Protein AF-0000000086135336 (afdb_homodimer)

Radius of gyration: 33.44 Å; Cα contacts (8 Å, |Δi|>4): 794; chains: 2; bounding box: 84×186×60 Å

Solvent-accessible surface area (backbone atoms only — not comparable to full-atom values): 26980 Å² total; per-residue (Å²): 105,54,51,90,59,66,40,44,31,34,37,62,75,52,34,40,34,38,36,39,45,57,53,86,82,48,84,66,65,68,39,62,44,70,42,42,34,46,70,57,15,32,39,60,11,21,73,57,43,40,28,38,34,31,53,46,88,28,59,44,76,50,71,49,67,91,50,92,87,54,47,63,65,54,43,55,29,72,27,63,49,77,91,59,76,37,40,41,33,32,21,32,56,66,62,28,11,46,44,37,42,35,29,53,65,59,68,90,39,46,59,31,32,31,34,31,43,21,19,32,37,68,69,50,50,55,40,34,50,82,64,64,48,42,80,76,47,86,78,56,79,62,80,80,74,73,70,63,72,40,59,37,100,80,42,56,36,42,56,48,58,67,57,53,54,27,31,36,80,10,52,48,30,52,53,47,51,47,62,57,51,37,55,53,43,76,83,76,52,78,47,74,72,74,79,75,77,74,77,70,80,56,80,68,79,78,72,80,80,76,77,68,83,67,88,72,85,75,83,79,80,80,77,76,86,70,84,74,82,75,82,86,80,130,104,53,52,90,58,67,40,44,30,33,37,63,77,53,34,40,36,35,38,40,46,56,53,84,81,47,84,65,65,68,39,61,44,70,42,44,34,45,71,56,14,31,39,59,11,21,74,55,42,40,27,39,34,31,54,46,88,28,60,44,74,50,70,48,67,91,51,91,86,55,47,62,65,54,41,56,29,71,26,64,49,77,91,63,73,37,40,41,32,33,21,31,58,64,61,26,10,46,43,37,42,35,29,53,64,60,67,89,40,46,59,31,32,29,33,31,45,20,19,31,37,66,70,51,51,56,39,34,50,83,63,63,49,42,79,78,47,84,78,56,78,62,81,81,73,72,69,64,71,40,59,35,97,81,43,56,37,43,59,49,58,67,57,54,54,25,31,36,80,10,52,47,30,52,53,47,49,48,60,58,51,36,53,54,42,75,83,75,51,80,47,74,74,74,79,75,77,75,79,72,85,64,70,84,82,78,69,81,71,84,77,77,86,71,90,73,90,76,86,89,78,92,79,93,85,78,86,78,79,78,95,82,88,136

Structure (mmCIF, N/CA/C/O backbone):
data_AF-0000000086135336-model_v1
#
loop_
_entity.id
_entity.type
_entity.pdbx_description
1 polymer 'CENP-V/GFA domain-containing protein'
#
loop_
_atom_site.group_PDB
_atom_site.id
_atom_site.type_symbol
_atom_site.label_atom_id
_atom_site.label_alt_id
_atom_site.label_comp_id
_atom_site.label_asym_id
_atom_site.label_entity_id
_atom_site.label_seq_id
_atom_site.pdbx_PDB_ins_code
_atom_site.Cartn_x
_atom_site.Cartn_y
_atom_site.Cartn_z
_atom_site.occupancy
_atom_site.B_iso_or_equiv
_atom_site.auth_seq_id
_atom_site.auth_comp_id
_atom_site.auth_asym_id
_atom_site.auth_atom_id
_atom_site.pdbx_PDB_model_num
ATOM 1 N N . MET A 1 1 ? -10.367 -23.078 -11.68 1 43.84 1 MET A N 1
ATOM 2 C CA . MET A 1 1 ? -10.391 -21.703 -12.164 1 43.84 1 MET A CA 1
ATOM 3 C C . MET A 1 1 ? -9.141 -21.391 -12.977 1 43.84 1 MET A C 1
ATOM 5 O O . MET A 1 1 ? -8.07 -21.172 -12.414 1 43.84 1 MET A O 1
ATOM 9 N N . SER A 1 2 ? -8.938 -22.141 -14.078 1 51.72 2 SER A N 1
ATOM 10 C CA . SER A 1 2 ? -7.836 -21.875 -15 1 51.72 2 SER A CA 1
ATOM 11 C C . SER A 1 2 ? -7.91 -20.453 -15.555 1 51.72 2 SER A C 1
ATOM 13 O O . SER A 1 2 ? -8.984 -19.984 -15.938 1 51.72 2 SER A O 1
ATOM 15 N N . PHE A 1 3 ? -6.914 -19.609 -15.047 1 61.44 3 PHE A N 1
ATOM 16 C CA . PHE A 1 3 ? -6.871 -18.359 -15.781 1 61.44 3 PHE A CA 1
ATOM 17 C C . PHE A 1 3 ? -6.852 -18.609 -17.281 1 61.44 3 PHE A C 1
ATOM 19 O O . PHE A 1 3 ? -5.996 -19.344 -17.781 1 61.44 3 PHE A O 1
ATOM 26 N N . GLU A 1 4 ? -7.887 -18.406 -18.016 1 67.75 4 GLU A N 1
ATOM 27 C CA . GLU A 1 4 ? -7.797 -18.547 -19.469 1 67.75 4 GLU A CA 1
ATOM 28 C C . GLU A 1 4 ? -6.598 -17.797 -20.031 1 67.75 4 GLU A C 1
ATOM 30 O O . GLU A 1 4 ? -5.949 -18.266 -20.969 1 67.75 4 GLU A O 1
ATOM 35 N N . ARG A 1 5 ? -6.246 -16.672 -19.406 1 82.94 5 ARG A N 1
ATOM 36 C CA . ARG A 1 5 ? -5.078 -15.898 -19.812 1 82.94 5 ARG A CA 1
ATOM 37 C C . ARG A 1 5 ? -4.234 -15.508 -18.594 1 82.94 5 ARG A C 1
ATOM 39 O O . ARG A 1 5 ? -4.75 -15.391 -17.484 1 82.94 5 ARG A O 1
ATOM 46 N N . PRO A 1 6 ? -2.932 -15.398 -18.875 1 91.44 6 PRO A N 1
ATOM 47 C CA . PRO A 1 6 ? -2.064 -14.992 -17.766 1 91.44 6 PRO A CA 1
ATOM 48 C C . PRO A 1 6 ? -2.383 -13.586 -17.266 1 91.44 6 PRO A C 1
ATOM 50 O O . PRO A 1 6 ? -2.795 -12.719 -18.031 1 91.44 6 PRO A O 1
ATOM 53 N N . LEU A 1 7 ? -2.254 -13.43 -15.977 1 95.06 7 LEU A N 1
ATOM 54 C CA . LEU A 1 7 ? -2.334 -12.094 -15.391 1 95.06 7 LEU A CA 1
ATOM 55 C C . LEU A 1 7 ? -0.973 -11.406 -15.414 1 95.06 7 LEU A C 1
ATOM 57 O O . LEU A 1 7 ? 0.045 -12.023 -15.086 1 95.06 7 LEU A O 1
ATOM 61 N N . ARG A 1 8 ? -0.959 -10.203 -15.852 1 97.06 8 ARG A N 1
ATOM 62 C CA . ARG A 1 8 ? 0.288 -9.453 -15.977 1 97.06 8 ARG A CA 1
ATOM 63 C C . ARG A 1 8 ? 0.376 -8.352 -14.93 1 97.06 8 ARG A C 1
ATOM 65 O O . ARG A 1 8 ? -0.639 -7.762 -14.555 1 97.06 8 ARG A O 1
ATOM 72 N N . GLY A 1 9 ? 1.581 -8.062 -14.484 1 98.25 9 GLY A N 1
ATOM 73 C CA . GLY A 1 9 ? 1.801 -6.984 -13.531 1 98.25 9 GLY A CA 1
ATOM 74 C C . GLY A 1 9 ? 3.227 -6.469 -13.539 1 98.25 9 GLY A C 1
ATOM 75 O O . GLY A 1 9 ? 4.078 -6.984 -14.266 1 98.25 9 GLY A O 1
ATOM 76 N N . SER A 1 10 ? 3.424 -5.379 -12.828 1 98.44 10 SER A N 1
ATOM 77 C CA . SER A 1 10 ? 4.734 -4.746 -12.742 1 98.44 10 SER A CA 1
ATOM 78 C C . SER A 1 10 ? 4.777 -3.721 -11.617 1 98.44 10 SER A C 1
ATOM 80 O O . SER A 1 10 ? 3.738 -3.361 -11.055 1 98.44 10 SER A O 1
ATOM 82 N N . CYS A 1 11 ? 6.059 -3.379 -11.266 1 98.19 11 CYS A N 1
ATOM 83 C CA . CYS A 1 11 ? 6.184 -2.203 -10.414 1 98.19 11 CYS A CA 1
ATOM 84 C C . CYS A 1 11 ? 5.914 -0.927 -11.195 1 98.19 11 CYS A C 1
ATOM 86 O O . CYS A 1 11 ? 5.707 -0.972 -12.414 1 98.19 11 CYS A O 1
ATOM 88 N N . ALA A 1 12 ? 5.871 0.22 -10.57 1 95.88 12 ALA A N 1
ATOM 89 C CA . ALA A 1 12 ? 5.473 1.493 -11.164 1 95.88 12 ALA A CA 1
ATOM 90 C C . ALA A 1 12 ? 6.449 1.919 -12.258 1 95.88 12 ALA A C 1
ATOM 92 O O . ALA A 1 12 ? 6.055 2.539 -13.242 1 95.88 12 ALA A O 1
ATOM 93 N N . CYS A 1 13 ? 7.738 1.603 -12.086 1 96.12 13 CYS A N 1
ATOM 94 C CA . CYS A 1 13 ? 8.734 2.031 -13.055 1 96.12 13 CYS A CA 1
ATOM 95 C C . CYS A 1 13 ? 8.969 0.955 -14.109 1 96.12 13 CYS A C 1
ATOM 97 O O . CYS A 1 13 ? 9.766 1.146 -15.031 1 96.12 13 CYS A O 1
ATOM 99 N N . HIS A 1 14 ? 8.422 -0.156 -13.93 1 96.75 14 HIS A N 1
ATOM 100 C CA . HIS A 1 14 ? 8.359 -1.243 -14.898 1 96.75 14 HIS A CA 1
ATOM 101 C C . HIS A 1 14 ? 9.68 -2.01 -14.961 1 96.75 14 HIS A C 1
ATOM 103 O O . HIS A 1 14 ? 9.867 -2.867 -15.82 1 96.75 14 HIS A O 1
ATOM 109 N N . ARG A 1 15 ? 10.625 -1.709 -14.055 1 97.88 15 ARG A N 1
ATOM 110 C CA . ARG A 1 15 ? 11.867 -2.48 -13.992 1 97.88 15 ARG A CA 1
ATOM 111 C C . ARG A 1 15 ? 11.586 -3.922 -13.57 1 97.88 15 ARG A C 1
ATOM 113 O O . ARG A 1 15 ? 12.312 -4.836 -13.969 1 97.88 15 ARG A O 1
ATOM 120 N N . ASN A 1 16 ? 10.602 -4.121 -12.664 1 98.62 16 ASN A N 1
ATOM 121 C CA . ASN A 1 16 ? 10.109 -5.453 -12.32 1 98.62 16 ASN A CA 1
ATOM 122 C C . ASN A 1 16 ? 8.844 -5.797 -13.094 1 98.62 16 ASN A C 1
ATOM 124 O O . ASN A 1 16 ? 7.871 -5.035 -13.07 1 98.62 16 ASN A O 1
ATOM 128 N N . GLN A 1 17 ? 8.82 -6.863 -13.758 1 98.5 17 GLN A N 1
ATOM 129 C CA . GLN A 1 17 ? 7.637 -7.352 -14.461 1 98.5 17 GLN A CA 1
ATOM 130 C C . GLN A 1 17 ? 7.371 -8.82 -14.125 1 98.5 17 GLN A C 1
ATOM 132 O O . GLN A 1 17 ? 8.297 -9.562 -13.805 1 98.5 17 GLN A O 1
ATOM 137 N N . TYR A 1 18 ? 6.102 -9.164 -14.117 1 97.94 18 TYR A N 1
ATOM 138 C CA . TYR A 1 18 ? 5.766 -10.555 -13.82 1 97.94 18 TYR A CA 1
ATOM 139 C C . TYR A 1 18 ? 4.488 -10.969 -14.531 1 97.94 18 TYR A C 1
ATOM 141 O O . TYR A 1 18 ? 3.764 -10.125 -15.062 1 97.94 18 TYR A O 1
ATOM 149 N N . PHE A 1 19 ? 4.227 -12.172 -14.586 1 97.12 19 PHE A N 1
ATOM 150 C CA . PHE A 1 19 ? 2.926 -12.703 -14.969 1 97.12 19 PHE A CA 1
ATOM 151 C C . PHE A 1 19 ? 2.561 -13.914 -14.125 1 97.12 19 PHE A C 1
ATOM 153 O O . PHE A 1 19 ? 3.434 -14.562 -13.539 1 97.12 19 PHE A O 1
ATOM 160 N N . ILE A 1 20 ? 1.344 -14.156 -13.938 1 95.62 20 ILE A N 1
ATOM 161 C CA . ILE A 1 20 ? 0.764 -15.289 -13.234 1 95.62 20 ILE A CA 1
ATOM 162 C C . ILE A 1 20 ? 0.081 -16.219 -14.227 1 95.62 20 ILE A C 1
ATOM 164 O O . ILE A 1 20 ? -0.838 -15.812 -14.945 1 95.62 20 ILE A O 1
ATOM 168 N N . ARG A 1 21 ? 0.598 -17.422 -14.258 1 93.12 21 ARG A N 1
ATOM 169 C CA . ARG A 1 21 ? 0.04 -18.391 -15.188 1 93.12 21 ARG A CA 1
ATOM 170 C C . ARG A 1 21 ? -0.264 -19.703 -14.492 1 93.12 21 ARG A C 1
ATOM 172 O O . ARG A 1 21 ? 0.639 -20.359 -13.953 1 93.12 21 ARG A O 1
ATOM 179 N N . ALA A 1 22 ? -1.528 -20.031 -14.5 1 88.69 22 ALA A N 1
ATOM 180 C CA . ALA A 1 22 ? -1.942 -21.328 -13.961 1 88.69 22 ALA A CA 1
ATOM 181 C C . ALA A 1 22 ? -1.884 -22.406 -15.031 1 88.69 22 ALA A C 1
ATOM 183 O O . ALA A 1 22 ? -2.246 -22.172 -16.188 1 88.69 22 ALA A O 1
ATOM 184 N N . PRO A 1 23 ? -1.428 -23.578 -14.602 1 84.81 23 PRO A N 1
ATOM 185 C CA . PRO A 1 23 ? -1.526 -24.672 -15.555 1 84.81 23 PRO A CA 1
ATOM 186 C C . PRO A 1 23 ? -2.971 -25.016 -15.914 1 84.81 23 PRO A C 1
ATOM 188 O O . PRO A 1 23 ? -3.881 -24.797 -15.109 1 84.81 23 PRO A O 1
ATOM 191 N N . GLN A 1 24 ? -3.193 -25.484 -17.094 1 78.31 24 GLN A N 1
ATOM 192 C CA . GLN A 1 24 ? -4.523 -25.797 -17.609 1 78.31 24 GLN A CA 1
ATOM 193 C C . GLN A 1 24 ? -5.219 -26.828 -16.734 1 78.31 24 GLN A C 1
ATOM 195 O O . GLN A 1 24 ? -6.438 -26.781 -16.547 1 78.31 24 GLN A O 1
ATOM 200 N N . ASP A 1 25 ? -4.477 -27.641 -16.141 1 77.94 25 ASP A N 1
ATOM 201 C CA . ASP A 1 25 ? -5.059 -28.734 -15.367 1 77.94 25 ASP A CA 1
ATOM 202 C C . ASP A 1 25 ? -4.887 -28.5 -13.867 1 77.94 25 ASP A C 1
ATOM 204 O O . ASP A 1 25 ? -4.898 -29.469 -13.086 1 77.94 25 ASP A O 1
ATOM 208 N N . ALA A 1 26 ? -4.777 -27.25 -13.578 1 76.56 26 ALA A N 1
ATOM 209 C CA . ALA A 1 26 ? -4.473 -27 -12.172 1 76.56 26 ALA A CA 1
ATOM 210 C C . ALA A 1 26 ? -5.703 -27.234 -11.297 1 76.56 26 ALA A C 1
ATOM 212 O O . ALA A 1 26 ? -6.809 -26.828 -11.648 1 76.56 26 ALA A O 1
ATOM 213 N N . ASP A 1 27 ? -5.438 -27.859 -10.211 1 76.31 27 ASP A N 1
ATOM 214 C CA . ASP A 1 27 ? -6.496 -28.078 -9.227 1 76.31 27 ASP A CA 1
ATOM 215 C C . ASP A 1 27 ? -6.512 -26.969 -8.18 1 76.31 27 ASP A C 1
ATOM 217 O O . ASP A 1 27 ? -7.523 -26.766 -7.504 1 76.31 27 ASP A O 1
ATOM 221 N N . GLU A 1 28 ? -5.43 -26.375 -8.086 1 78.75 28 GLU A N 1
ATOM 222 C CA . GLU A 1 28 ? -5.328 -25.297 -7.102 1 78.75 28 GLU A CA 1
ATOM 223 C C . GLU A 1 28 ? -6 -24.016 -7.609 1 78.75 28 GLU A C 1
ATOM 225 O O . GLU A 1 28 ? -6.176 -23.844 -8.82 1 78.75 28 GLU A O 1
ATOM 230 N N . ILE A 1 29 ? -6.445 -23.219 -6.602 1 78.5 29 ILE A N 1
ATOM 231 C CA . ILE A 1 29 ? -7.156 -22.016 -6.984 1 78.5 29 ILE A CA 1
ATOM 232 C C . ILE A 1 29 ? -6.438 -20.781 -6.418 1 78.5 29 ILE A C 1
ATOM 234 O O . ILE A 1 29 ? -5.875 -20.844 -5.32 1 78.5 29 ILE A O 1
ATOM 238 N N . ALA A 1 30 ? -6.398 -19.766 -7.23 1 89.75 30 ALA A N 1
ATOM 239 C CA . ALA A 1 30 ? -5.961 -18.453 -6.754 1 89.75 30 ALA A CA 1
ATOM 240 C C . ALA A 1 30 ? -6.965 -17.875 -5.773 1 89.75 30 ALA A C 1
ATOM 242 O O . ALA A 1 30 ? -8.172 -18.062 -5.914 1 89.75 30 ALA A O 1
ATOM 243 N N . GLN A 1 31 ? -6.473 -17.234 -4.777 1 90.56 31 GLN A N 1
ATOM 244 C CA . GLN A 1 31 ? -7.34 -16.609 -3.783 1 90.56 31 GLN A CA 1
ATOM 245 C C . GLN A 1 31 ? -7.027 -15.125 -3.629 1 90.56 31 GLN A C 1
ATOM 247 O O . GLN A 1 31 ? -5.859 -14.734 -3.58 1 90.56 31 GLN A O 1
ATOM 252 N N . VAL A 1 32 ? -8.078 -14.383 -3.623 1 92.12 32 VAL A N 1
ATOM 253 C CA . VAL A 1 32 ? -7.934 -12.969 -3.273 1 92.12 32 VAL A CA 1
ATOM 254 C C . VAL A 1 32 ? -8 -12.805 -1.758 1 92.12 32 VAL A C 1
ATOM 256 O O . VAL A 1 32 ? -8.914 -13.32 -1.112 1 92.12 32 VAL A O 1
ATOM 259 N N . LEU A 1 33 ? -7.074 -12.133 -1.206 1 92.94 33 LEU A N 1
ATOM 260 C CA . LEU A 1 33 ? -6.988 -11.922 0.235 1 92.94 33 LEU A CA 1
ATOM 261 C C . LEU A 1 33 ? -7.047 -10.43 0.569 1 92.94 33 LEU A C 1
ATOM 263 O O . LEU A 1 33 ? -6.203 -9.656 0.116 1 92.94 33 LEU A O 1
ATOM 267 N N . PHE A 1 34 ? -8.102 -10.086 1.265 1 92.62 34 PHE A N 1
ATOM 268 C CA . PHE A 1 34 ? -8.156 -8.781 1.923 1 92.62 34 PHE A CA 1
ATOM 269 C C . PHE A 1 34 ? -7.844 -8.914 3.408 1 92.62 34 PHE A C 1
ATOM 271 O O . PHE A 1 34 ? -8.289 -9.867 4.059 1 92.62 34 PHE A O 1
ATOM 278 N N . GLY A 1 35 ? -7.066 -7.965 3.9 1 90.56 35 GLY A N 1
ATOM 279 C CA . GLY A 1 35 ? -6.73 -8.055 5.312 1 90.56 35 GLY A CA 1
ATOM 280 C C . GLY A 1 35 ? -6.445 -6.711 5.945 1 90.56 35 GLY A C 1
ATOM 281 O O . GLY A 1 35 ? -6.141 -5.742 5.246 1 90.56 35 GLY A O 1
ATOM 282 N N . THR A 1 36 ? -6.555 -6.68 7.285 1 90.88 36 THR A N 1
ATOM 283 C CA . THR A 1 36 ? -6.277 -5.477 8.062 1 90.88 36 THR A CA 1
ATOM 284 C C . THR A 1 36 ? -5.258 -5.77 9.164 1 90.88 36 THR A C 1
ATOM 286 O O . THR A 1 36 ? -5.16 -5.027 10.141 1 90.88 36 THR A O 1
ATOM 289 N N . ASP A 1 37 ? -4.543 -6.816 8.961 1 88 37 ASP A N 1
ATOM 290 C CA . ASP A 1 37 ? -3.588 -7.219 9.992 1 88 37 ASP A CA 1
ATOM 291 C C . ASP A 1 37 ? -2.418 -6.242 10.07 1 88 37 ASP A C 1
ATOM 293 O O . ASP A 1 37 ? -2.062 -5.609 9.07 1 88 37 ASP A O 1
ATOM 297 N N . SER A 1 38 ? -1.821 -6.156 11.258 1 89.81 38 SER A N 1
ATOM 298 C CA . SER A 1 38 ? -0.782 -5.172 11.531 1 89.81 38 SER A CA 1
ATOM 299 C C . SER A 1 38 ? 0.502 -5.496 10.781 1 89.81 38 SER A C 1
ATOM 301 O O . SER A 1 38 ? 1.284 -4.598 10.453 1 89.81 38 SER A O 1
ATOM 303 N N . PHE A 1 39 ? 0.693 -6.707 10.516 1 87.5 39 PHE A N 1
ATOM 304 C CA . PHE A 1 39 ? 1.927 -7.148 9.875 1 87.5 39 PHE A CA 1
ATOM 305 C C . PHE A 1 39 ? 2.018 -6.613 8.453 1 87.5 39 PHE A C 1
ATOM 307 O O . PHE A 1 39 ? 3.025 -6.016 8.07 1 87.5 39 PHE A O 1
ATOM 314 N N . HIS A 1 40 ? 0.986 -6.781 7.613 1 93.38 40 HIS A N 1
ATOM 315 C CA . HIS A 1 40 ? 0.959 -6.234 6.262 1 93.38 40 HIS A CA 1
ATOM 316 C C . HIS A 1 40 ? 0.826 -4.715 6.285 1 93.38 40 HIS A C 1
ATOM 318 O O . HIS A 1 40 ? 1.412 -4.023 5.449 1 93.38 40 HIS A O 1
ATOM 324 N N . ARG A 1 41 ? 0.103 -4.246 7.289 1 94.81 41 ARG A N 1
ATOM 325 C CA . ARG A 1 41 ? -0.088 -2.805 7.398 1 94.81 41 ARG A CA 1
ATOM 326 C C . ARG A 1 41 ? 1.246 -2.086 7.578 1 94.81 41 ARG A C 1
ATOM 328 O O . ARG A 1 41 ? 1.514 -1.086 6.91 1 94.81 41 ARG A O 1
ATOM 335 N N . ALA A 1 42 ? 2.041 -2.58 8.422 1 91.94 42 ALA A N 1
ATOM 336 C CA . ALA A 1 42 ? 3.326 -1.949 8.719 1 91.94 42 ALA A CA 1
ATOM 337 C C . ALA A 1 42 ? 4.23 -1.945 7.488 1 91.94 42 ALA A C 1
ATOM 339 O O . ALA A 1 42 ? 4.996 -1.003 7.277 1 91.94 42 ALA A O 1
ATOM 340 N N . SER A 1 43 ? 4.145 -2.951 6.703 1 95.38 43 SER A N 1
ATOM 341 C CA . SER A 1 43 ? 5.012 -3.088 5.539 1 95.38 43 SER A CA 1
A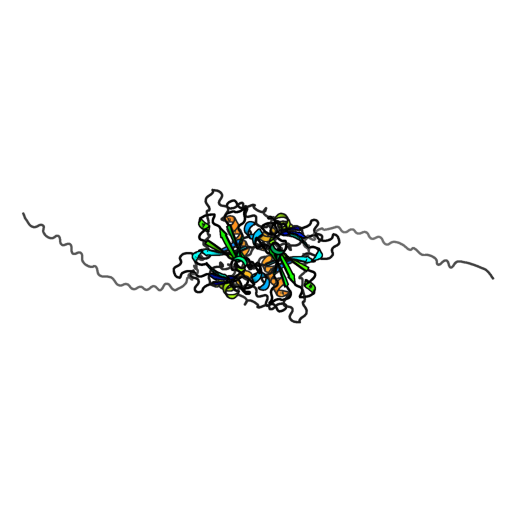TOM 342 C C . SER A 1 43 ? 4.469 -2.305 4.348 1 95.38 43 SER A C 1
ATOM 344 O O . SER A 1 43 ? 5.219 -1.625 3.648 1 95.38 43 SER A O 1
ATOM 346 N N . LEU A 1 44 ? 3.143 -2.385 4.145 1 97.69 44 LEU A N 1
ATOM 347 C CA . LEU A 1 44 ? 2.523 -1.798 2.961 1 97.69 44 LEU A CA 1
ATOM 348 C C . LEU A 1 44 ? 2.033 -0.383 3.25 1 97.69 44 LEU A C 1
ATOM 350 O O . LEU A 1 44 ? 1.666 0.351 2.33 1 97.69 44 LEU A O 1
ATOM 354 N N . ALA A 1 45 ? 2 -0.021 4.516 1 97.94 45 ALA A N 1
ATOM 355 C CA . ALA A 1 45 ? 1.614 1.306 4.984 1 97.94 45 ALA A CA 1
ATOM 356 C C . ALA A 1 45 ? 0.197 1.655 4.539 1 97.94 45 ALA A C 1
ATOM 358 O O . ALA A 1 45 ? -0.078 2.795 4.16 1 97.94 45 ALA A O 1
ATOM 359 N N . THR A 1 46 ? -0.671 0.729 4.531 1 96.62 46 THR A N 1
ATOM 360 C CA . THR A 1 46 ? -2.08 0.892 4.188 1 96.62 46 THR A CA 1
ATOM 361 C C . THR A 1 46 ? -2.971 0.187 5.207 1 96.62 46 THR A C 1
ATOM 363 O O . THR A 1 46 ? -2.582 -0.834 5.777 1 96.62 46 THR A O 1
ATOM 366 N N . PRO A 1 47 ? -4.18 0.756 5.465 1 94.38 47 PRO A N 1
ATOM 367 C CA . PRO A 1 47 ? -5.078 0.08 6.406 1 94.38 47 PRO A CA 1
ATOM 368 C C . PRO A 1 47 ? -5.688 -1.194 5.824 1 94.38 47 PRO A C 1
ATOM 370 O O . PRO A 1 47 ? -6.227 -2.02 6.566 1 94.38 47 PRO A O 1
ATOM 373 N N . LEU A 1 48 ? -5.625 -1.353 4.484 1 94.69 48 LEU A N 1
ATOM 374 C CA . LEU A 1 48 ? -6.184 -2.518 3.809 1 94.69 48 LEU A CA 1
ATOM 375 C C . LEU A 1 48 ? -5.145 -3.176 2.91 1 94.69 48 LEU A C 1
ATOM 377 O O . LEU A 1 48 ? -4.734 -2.6 1.899 1 94.69 48 LEU A O 1
ATOM 381 N N . SER A 1 49 ? -4.746 -4.336 3.293 1 95.69 49 SER A N 1
ATOM 382 C CA . SER A 1 49 ? -3.896 -5.113 2.395 1 95.69 49 SER A CA 1
ATOM 383 C C . SER A 1 49 ? -4.73 -5.926 1.411 1 95.69 49 SER A C 1
ATOM 385 O O . SER A 1 49 ? -5.82 -6.395 1.75 1 95.69 49 SER A O 1
ATOM 387 N N . ALA A 1 50 ? -4.281 -5.988 0.183 1 96.62 50 ALA A N 1
ATOM 388 C CA . ALA A 1 50 ? -4.938 -6.746 -0.88 1 96.62 50 ALA A CA 1
ATOM 389 C C . ALA A 1 50 ? -3.92 -7.539 -1.695 1 96.62 50 ALA A C 1
ATOM 391 O O . ALA A 1 50 ? -3.021 -6.961 -2.312 1 96.62 50 ALA A O 1
ATOM 392 N N . HIS A 1 51 ? -4.102 -8.898 -1.666 1 97.19 51 HIS A N 1
ATOM 393 C CA . HIS A 1 51 ? -3.172 -9.781 -2.359 1 97.19 51 HIS A CA 1
ATOM 394 C C . HIS A 1 51 ? -3.914 -10.852 -3.156 1 97.19 51 HIS A C 1
ATOM 396 O O . HIS A 1 51 ? -5.09 -11.117 -2.896 1 97.19 51 HIS A O 1
ATOM 402 N N . ILE A 1 52 ? -3.205 -11.359 -4.152 1 95.88 52 ILE A N 1
ATOM 403 C CA . ILE A 1 52 ? -3.596 -12.609 -4.785 1 95.88 52 ILE A CA 1
ATOM 404 C C . ILE A 1 52 ? -2.656 -13.727 -4.34 1 95.88 52 ILE A C 1
ATOM 406 O O . ILE A 1 52 ? -1.446 -13.656 -4.562 1 95.88 52 ILE A O 1
ATOM 410 N N . ARG A 1 53 ? -3.207 -14.641 -3.643 1 95.56 53 ARG A N 1
ATOM 411 C CA . ARG A 1 53 ? -2.455 -15.812 -3.197 1 95.56 53 ARG A CA 1
ATOM 412 C C . ARG A 1 53 ? -2.494 -16.922 -4.246 1 95.56 53 ARG A C 1
ATOM 414 O O . ARG A 1 53 ? -3.57 -17.375 -4.633 1 95.56 53 ARG A O 1
ATOM 421 N N . ILE A 1 54 ? -1.322 -17.344 -4.664 1 95.12 54 ILE A N 1
ATOM 422 C CA . ILE A 1 54 ? -1.231 -18.359 -5.715 1 95.12 54 ILE A CA 1
ATOM 423 C C . ILE A 1 54 ? -0.113 -19.344 -5.391 1 95.12 54 ILE A C 1
ATOM 425 O O . ILE A 1 54 ? 0.8 -19.031 -4.625 1 95.12 54 ILE A O 1
ATOM 429 N N . PRO A 1 55 ? -0.2 -20.531 -5.93 1 94.81 55 PRO A N 1
ATOM 430 C CA . PRO A 1 55 ? 0.969 -21.406 -5.84 1 94.81 55 PRO A CA 1
ATOM 431 C C . PRO A 1 55 ? 2.242 -20.75 -6.367 1 94.81 55 PRO A C 1
ATOM 433 O O . PRO A 1 55 ? 2.199 -20.031 -7.363 1 94.81 55 PRO A O 1
ATOM 436 N N . LEU A 1 56 ? 3.277 -21.047 -5.734 1 95.75 56 LEU A N 1
ATOM 437 C CA . LEU A 1 56 ? 4.566 -20.438 -6.059 1 95.75 56 LEU A CA 1
ATOM 438 C C . LEU A 1 56 ? 4.934 -20.703 -7.516 1 95.75 56 LEU A C 1
ATOM 440 O O . LEU A 1 56 ? 5.516 -19.828 -8.172 1 95.75 56 LEU A O 1
ATOM 444 N N . THR A 1 57 ? 4.57 -21.797 -8.094 1 94.25 57 THR A N 1
ATOM 445 C CA . THR A 1 57 ? 4.961 -22.219 -9.43 1 94.25 57 THR A CA 1
ATOM 446 C C . THR A 1 57 ? 4.211 -21.422 -10.492 1 94.25 57 THR A C 1
ATOM 448 O O . THR A 1 57 ? 4.566 -21.469 -11.672 1 94.25 57 THR A O 1
ATOM 451 N N . TRP A 1 58 ? 3.156 -20.734 -10.109 1 95.19 58 TRP A N 1
ATOM 452 C CA . TRP A 1 58 ? 2.379 -19.953 -11.062 1 95.19 58 TRP A CA 1
ATOM 453 C C . TRP A 1 58 ? 3.033 -18.609 -11.32 1 95.19 58 TRP A C 1
ATOM 455 O O . TRP A 1 58 ? 2.701 -17.922 -12.289 1 95.19 58 TRP A O 1
ATOM 465 N N . TYR A 1 59 ? 3.895 -18.188 -10.445 1 97.44 59 TYR A N 1
ATOM 466 C CA . TYR A 1 59 ? 4.453 -16.844 -10.461 1 97.44 59 TYR A CA 1
ATOM 467 C C . TYR A 1 59 ? 5.75 -16.797 -11.258 1 97.44 59 TYR A C 1
ATOM 469 O O . TYR A 1 59 ? 6.715 -17.5 -10.922 1 97.44 59 TYR A O 1
ATOM 477 N N . HIS A 1 60 ? 5.762 -15.961 -12.312 1 97.44 60 HIS A N 1
ATOM 478 C CA . HIS A 1 60 ? 6.945 -15.75 -13.133 1 97.44 60 HIS A CA 1
ATOM 479 C C . HIS A 1 60 ? 7.332 -14.273 -13.172 1 97.44 60 HIS A C 1
ATOM 481 O O . HIS A 1 60 ? 6.5 -13.414 -13.477 1 97.44 60 HIS A O 1
ATOM 487 N N . SER A 1 61 ? 8.609 -13.992 -12.852 1 97.75 61 SER A N 1
ATOM 488 C CA . SER A 1 61 ? 9 -12.586 -12.781 1 97.75 61 SER A CA 1
ATOM 489 C C . SER A 1 61 ? 10.359 -12.359 -13.43 1 97.75 61 SER A C 1
ATOM 491 O O . SER A 1 61 ? 11.156 -13.297 -13.562 1 97.75 61 SER A O 1
ATOM 493 N N . ALA A 1 62 ? 10.578 -11.156 -13.914 1 98.19 62 ALA A N 1
ATOM 494 C CA . ALA A 1 62 ? 11.844 -10.719 -14.5 1 98.19 62 ALA A CA 1
ATOM 495 C C . ALA A 1 62 ? 12.141 -9.266 -14.148 1 98.19 62 ALA A C 1
ATOM 497 O O . ALA A 1 62 ? 11.227 -8.5 -13.812 1 98.19 62 ALA A O 1
ATOM 498 N N . THR A 1 63 ? 13.43 -8.945 -14.188 1 98.25 63 THR A N 1
ATOM 499 C CA . THR A 1 63 ? 13.875 -7.566 -13.984 1 98.25 63 THR A CA 1
ATOM 500 C C . THR A 1 63 ? 14.406 -6.973 -15.281 1 98.25 63 THR A C 1
ATOM 502 O O . THR A 1 63 ? 15.023 -7.676 -16.078 1 98.25 63 THR A O 1
ATOM 505 N N . TYR A 1 64 ? 14.164 -5.746 -15.5 1 98.06 64 TYR A N 1
ATOM 506 C CA . TYR A 1 64 ? 14.656 -5.004 -16.656 1 98.06 64 TYR A CA 1
ATOM 507 C C . TYR A 1 64 ? 15.406 -3.75 -16.234 1 98.06 64 TYR A C 1
ATOM 509 O O . TYR A 1 64 ? 14.812 -2.824 -15.672 1 98.06 64 TYR A O 1
ATOM 517 N N . ALA A 1 65 ? 16.656 -3.709 -16.578 1 97.25 65 ALA A N 1
ATOM 518 C CA . ALA A 1 65 ? 17.469 -2.535 -16.266 1 97.25 65 ALA A CA 1
ATOM 519 C C . ALA A 1 65 ? 17.188 -1.401 -17.25 1 97.25 65 ALA A C 1
ATOM 521 O O . ALA A 1 65 ? 17.109 -1.623 -18.453 1 97.25 65 ALA A O 1
ATOM 522 N N . LEU A 1 66 ? 17.031 -0.201 -16.797 1 94.31 66 LEU A N 1
ATOM 523 C CA . LEU A 1 66 ? 16.859 0.964 -17.656 1 94.31 66 LEU A CA 1
ATOM 524 C C . LEU A 1 66 ? 18.203 1.632 -17.938 1 94.31 66 LEU A C 1
ATOM 526 O O . LEU A 1 66 ? 18.328 2.371 -18.922 1 94.31 66 LEU A O 1
ATOM 530 N N . TYR A 1 67 ? 19.156 1.41 -17.047 1 95.62 67 TYR A N 1
ATOM 531 C CA . TYR A 1 67 ? 20.516 1.903 -17.219 1 95.62 67 TYR A CA 1
ATOM 532 C C . TYR A 1 67 ? 21.531 0.778 -17.031 1 95.62 67 TYR A C 1
ATOM 534 O O . TYR A 1 67 ? 21.266 -0.189 -16.312 1 95.62 67 TYR A O 1
ATOM 542 N N . PRO A 1 68 ? 22.688 0.854 -17.578 1 96 68 PRO A N 1
ATOM 543 C CA . PRO A 1 68 ? 23.656 -0.252 -17.625 1 96 68 PRO A CA 1
ATOM 544 C C . PRO A 1 68 ? 24.172 -0.631 -16.234 1 96 68 PRO A C 1
ATOM 546 O O . PRO A 1 68 ? 24.609 -1.766 -16.031 1 96 68 PRO A O 1
ATOM 549 N N . ASP A 1 69 ? 24.156 0.232 -15.305 1 96.12 69 ASP A N 1
ATOM 550 C CA . ASP A 1 69 ? 24.766 -0.025 -14.008 1 96.12 69 ASP A CA 1
ATOM 551 C C . ASP A 1 69 ? 23.75 -0.603 -13.023 1 96.12 69 ASP A C 1
ATOM 553 O O . ASP A 1 69 ? 24.062 -0.843 -11.859 1 96.12 69 ASP A O 1
ATOM 557 N N . GLU A 1 70 ? 22.578 -0.813 -13.492 1 97.12 70 GLU A N 1
ATOM 558 C CA . GLU A 1 70 ? 21.547 -1.377 -12.633 1 97.12 70 GLU A CA 1
ATOM 559 C C . GLU A 1 70 ? 21.625 -2.9 -12.609 1 97.12 70 GLU A C 1
ATOM 561 O O . GLU A 1 70 ? 21.703 -3.541 -13.656 1 97.12 70 GLU A O 1
ATOM 566 N N . THR A 1 71 ? 21.641 -3.496 -11.406 1 97.62 71 THR A N 1
ATOM 567 C CA . THR A 1 71 ? 21.688 -4.949 -11.273 1 97.62 71 THR A CA 1
ATOM 568 C C . THR A 1 71 ? 20.312 -5.492 -10.891 1 97.62 71 THR A C 1
ATOM 570 O O . THR A 1 71 ? 19.469 -4.762 -10.359 1 97.62 71 THR A O 1
ATOM 573 N N . ALA A 1 72 ? 20.109 -6.742 -11.125 1 97.5 72 ALA A N 1
ATOM 574 C CA . ALA A 1 72 ? 18.859 -7.395 -10.766 1 97.5 72 ALA A CA 1
ATOM 575 C C . ALA A 1 72 ? 18.578 -7.281 -9.266 1 97.5 72 ALA A C 1
ATOM 577 O O . ALA A 1 72 ? 17.438 -7.086 -8.852 1 97.5 72 ALA A O 1
ATOM 578 N N . ALA A 1 73 ? 19.641 -7.32 -8.492 1 97.06 73 ALA A N 1
ATOM 579 C CA . ALA A 1 73 ? 19.516 -7.266 -7.039 1 97.06 73 ALA A CA 1
ATOM 580 C C . ALA A 1 73 ? 19.094 -5.871 -6.582 1 97.06 73 ALA A C 1
ATOM 582 O O . ALA A 1 73 ? 18.391 -5.727 -5.578 1 97.06 73 ALA A O 1
ATOM 583 N N . GLN A 1 74 ? 19.547 -4.848 -7.359 1 97.25 74 GLN A N 1
ATOM 584 C CA . GLN A 1 74 ? 19.156 -3.479 -7.059 1 97.25 74 GLN A CA 1
ATOM 585 C C . GLN A 1 74 ? 17.688 -3.234 -7.434 1 97.25 74 GLN A C 1
ATOM 587 O O . GLN A 1 74 ? 17 -2.439 -6.789 1 97.25 74 GLN A O 1
ATOM 592 N N . ILE A 1 75 ? 17.281 -3.943 -8.445 1 98.38 75 ILE A N 1
ATOM 593 C CA . ILE A 1 75 ? 15.938 -3.756 -8.977 1 98.38 75 ILE A CA 1
ATOM 594 C C . ILE A 1 75 ? 14.93 -4.531 -8.125 1 98.38 75 ILE A C 1
ATOM 596 O O . ILE A 1 75 ? 13.922 -3.971 -7.68 1 98.38 75 ILE A O 1
ATOM 600 N N . ARG A 1 76 ? 15.172 -5.766 -7.895 1 98.56 76 ARG A N 1
ATOM 601 C CA . ARG A 1 76 ? 14.32 -6.613 -7.066 1 98.56 76 ARG A CA 1
ATOM 602 C C . ARG A 1 76 ? 14.906 -6.789 -5.672 1 98.56 76 ARG A C 1
ATOM 604 O O . ARG A 1 76 ? 15.688 -7.711 -5.434 1 98.56 76 ARG A O 1
ATOM 611 N N . ARG A 1 77 ? 14.453 -5.98 -4.805 1 98.44 77 ARG A N 1
ATOM 612 C CA . ARG A 1 77 ? 14.93 -6.043 -3.428 1 98.44 77 ARG A CA 1
ATOM 613 C C . ARG A 1 77 ? 14.125 -7.051 -2.615 1 98.44 77 ARG A C 1
ATOM 615 O O . ARG A 1 77 ? 12.93 -7.246 -2.867 1 98.44 77 ARG A O 1
ATOM 622 N N . VAL A 1 78 ? 14.773 -7.664 -1.698 1 97.25 78 VAL A N 1
ATOM 623 C CA . VAL A 1 78 ? 14.148 -8.625 -0.798 1 97.25 78 VAL A CA 1
ATOM 624 C C . VAL A 1 78 ? 14.359 -8.188 0.65 1 97.25 78 VAL A C 1
ATOM 626 O O . VAL A 1 78 ? 15.477 -7.855 1.052 1 97.25 78 VAL A O 1
ATOM 629 N N . TYR A 1 79 ? 13.297 -8.148 1.325 1 96.56 79 TYR A N 1
ATOM 630 C CA . TYR A 1 79 ? 13.359 -7.82 2.746 1 96.56 79 TYR A CA 1
ATOM 631 C C . TYR A 1 79 ? 12.883 -8.992 3.596 1 96.56 79 TYR A C 1
ATOM 633 O O . TYR A 1 79 ? 11.797 -9.531 3.371 1 96.56 79 TYR A O 1
ATOM 641 N N . GLU A 1 80 ? 13.703 -9.328 4.477 1 92.81 80 GLU A N 1
ATOM 642 C CA . GLU A 1 80 ? 13.367 -10.32 5.496 1 92.81 80 GLU A CA 1
ATOM 643 C C . GLU A 1 80 ? 13.32 -9.688 6.887 1 92.81 80 GLU A C 1
ATOM 645 O O . GLU A 1 80 ? 14.344 -9.219 7.395 1 92.81 80 GLU A O 1
ATOM 650 N N . ASN A 1 81 ? 12.102 -9.617 7.426 1 80.44 81 ASN A N 1
ATOM 651 C CA . ASN A 1 81 ? 11.969 -9.055 8.766 1 80.44 81 ASN A CA 1
ATOM 652 C C . ASN A 1 81 ? 12.656 -9.922 9.812 1 80.44 81 ASN A C 1
ATOM 654 O O . ASN A 1 81 ? 12.305 -11.086 9.984 1 80.44 81 ASN A O 1
ATOM 658 N N . PRO A 1 82 ? 13.586 -9.359 10.453 1 76.69 82 PRO A N 1
ATOM 659 C CA . PRO A 1 82 ? 14.328 -10.172 11.422 1 76.69 82 PRO A CA 1
ATOM 660 C C . PRO A 1 82 ? 13.453 -10.688 12.555 1 76.69 82 PRO A C 1
ATOM 662 O O . PRO A 1 82 ? 13.781 -11.695 13.188 1 76.69 82 PRO A O 1
ATOM 665 N N . LEU A 1 83 ? 12.406 -9.961 12.844 1 70.94 83 LEU A N 1
ATOM 666 C CA . LEU A 1 83 ? 11.516 -10.375 13.922 1 70.94 83 LEU A CA 1
ATOM 667 C C . LEU A 1 83 ? 10.609 -11.516 13.477 1 70.94 83 LEU A C 1
ATOM 669 O O . LEU A 1 83 ? 10.039 -12.227 14.312 1 70.94 83 LEU A O 1
ATOM 673 N N . GLU A 1 84 ? 10.398 -11.703 12.156 1 65.25 84 GLU A N 1
ATOM 674 C CA . GLU A 1 84 ? 9.539 -12.758 11.633 1 65.25 84 GLU A CA 1
ATOM 675 C C . GLU A 1 84 ? 10.359 -13.867 10.977 1 65.25 84 GLU A C 1
ATOM 677 O O . GLU A 1 84 ? 9.844 -14.961 10.719 1 65.25 84 GLU A O 1
ATOM 682 N N . GLY A 1 85 ? 11.531 -13.859 11.117 1 65.69 85 GLY A N 1
ATOM 683 C CA . GLY A 1 85 ? 12.586 -14.664 10.523 1 65.69 85 GLY A CA 1
ATOM 684 C C . GLY A 1 85 ? 12.086 -15.625 9.461 1 65.69 85 GLY A C 1
ATOM 685 O O . GLY A 1 85 ? 12.875 -16.297 8.805 1 65.69 85 GLY A O 1
ATOM 686 N N . HIS A 1 86 ? 10.781 -15.617 9.039 1 85 86 HIS A N 1
ATOM 687 C CA . HIS A 1 86 ? 10.305 -16.656 8.133 1 85 86 HIS A CA 1
ATOM 688 C C . HIS A 1 86 ? 9.547 -16.047 6.957 1 85 86 HIS A C 1
ATOM 690 O O . HIS A 1 86 ? 8.961 -16.766 6.148 1 85 86 HIS A O 1
ATOM 696 N N . SER A 1 87 ? 9.633 -14.758 6.797 1 91.19 87 SER A N 1
ATOM 697 C CA . SER A 1 87 ? 8.867 -14.148 5.715 1 91.19 87 SER A CA 1
ATOM 698 C C . SER A 1 87 ? 9.75 -13.266 4.844 1 91.19 87 SER A C 1
ATOM 700 O O . SER A 1 87 ? 10.773 -12.75 5.305 1 91.19 87 SER A O 1
ATOM 702 N N . ARG A 1 88 ? 9.469 -13.227 3.594 1 94.62 88 ARG A N 1
ATOM 703 C CA . ARG A 1 88 ? 10.188 -12.438 2.602 1 94.62 88 ARG A CA 1
ATOM 704 C C . ARG A 1 88 ? 9.234 -11.531 1.827 1 94.62 88 ARG A C 1
ATOM 706 O O . ARG A 1 88 ? 8.141 -11.961 1.44 1 94.62 88 ARG A O 1
ATOM 713 N N . ARG A 1 89 ? 9.656 -10.336 1.723 1 97 89 ARG A N 1
ATOM 714 C CA . ARG A 1 89 ? 8.938 -9.383 0.885 1 97 89 ARG A CA 1
ATOM 715 C C . ARG A 1 89 ? 9.828 -8.859 -0.238 1 97 89 ARG A C 1
ATOM 717 O O . ARG A 1 89 ? 11.016 -8.602 -0.026 1 97 89 ARG A O 1
ATOM 724 N N . GLN A 1 90 ? 9.281 -8.797 -1.396 1 98.44 90 GLN A N 1
ATOM 725 C CA . GLN A 1 90 ? 9.992 -8.203 -2.521 1 98.44 90 GLN A CA 1
ATOM 726 C C . GLN A 1 90 ? 9.391 -6.859 -2.906 1 98.44 90 GLN A C 1
ATOM 728 O O . GLN A 1 90 ? 8.172 -6.684 -2.865 1 98.44 90 GLN A O 1
ATOM 733 N N . PHE A 1 91 ? 10.211 -5.93 -3.277 1 98.81 91 PHE A N 1
ATOM 734 C CA . PHE A 1 91 ? 9.805 -4.605 -3.736 1 98.81 91 PHE A CA 1
ATOM 735 C C . PHE A 1 91 ? 10.828 -4.039 -4.715 1 98.81 91 PHE A C 1
ATOM 737 O O . PHE A 1 91 ? 11.945 -4.535 -4.812 1 98.81 91 PHE A O 1
ATOM 744 N N . CYS A 1 92 ? 10.406 -3.059 -5.426 1 98.88 92 CYS A N 1
ATOM 745 C CA . CYS A 1 92 ? 11.312 -2.439 -6.383 1 98.88 92 CYS A CA 1
ATOM 746 C C . CYS A 1 92 ? 12.305 -1.521 -5.676 1 98.88 92 CYS A C 1
ATOM 748 O O . CYS A 1 92 ? 11.906 -0.615 -4.945 1 98.88 92 CYS A O 1
ATOM 750 N N . GLY A 1 93 ? 13.516 -1.709 -5.957 1 98.56 93 GLY A N 1
ATOM 751 C CA . GLY A 1 93 ? 14.555 -0.913 -5.32 1 98.56 93 GLY A CA 1
ATOM 752 C C . GLY A 1 93 ? 14.641 0.5 -5.863 1 98.56 93 GLY A C 1
ATOM 753 O O . GLY A 1 93 ? 15.32 1.353 -5.285 1 98.56 93 GLY A O 1
ATOM 754 N N . PHE A 1 94 ? 13.922 0.797 -6.914 1 97.69 94 PHE A N 1
ATOM 755 C CA . PHE A 1 94 ? 14.016 2.104 -7.555 1 97.69 94 PHE A CA 1
ATOM 756 C C . PHE A 1 94 ? 12.75 2.92 -7.316 1 97.69 94 PHE A C 1
ATOM 758 O O . PHE A 1 94 ? 12.828 4.09 -6.938 1 97.69 94 PHE A O 1
ATOM 765 N N . CYS A 1 95 ? 11.594 2.26 -7.445 1 97.75 95 CYS A N 1
ATOM 766 C CA . CYS A 1 95 ? 10.375 3.053 -7.309 1 97.75 95 CYS A CA 1
ATOM 767 C C . CYS A 1 95 ? 9.648 2.715 -6.016 1 97.75 95 CYS A C 1
ATOM 769 O O . CYS A 1 95 ? 8.672 3.373 -5.66 1 97.75 95 CYS A O 1
ATOM 771 N N . GLY A 1 96 ? 10.031 1.679 -5.371 1 98.5 96 GLY A N 1
ATOM 772 C CA . GLY A 1 96 ? 9.523 1.395 -4.039 1 98.5 96 GLY A CA 1
ATOM 773 C C . GLY A 1 96 ? 8.273 0.539 -4.051 1 98.5 96 GLY A C 1
ATOM 774 O O . GLY A 1 96 ? 7.773 0.146 -2.992 1 98.5 96 GLY A O 1
ATOM 775 N N . THR A 1 97 ? 7.727 0.151 -5.223 1 98.75 97 THR A N 1
ATOM 776 C CA . THR A 1 97 ? 6.48 -0.6 -5.32 1 98.75 97 THR A CA 1
ATOM 777 C C . THR A 1 97 ? 6.621 -1.972 -4.668 1 98.75 97 THR A C 1
ATOM 779 O O . THR A 1 97 ? 7.535 -2.732 -5 1 98.75 97 THR A O 1
ATOM 782 N N . PRO A 1 98 ? 5.766 -2.277 -3.66 1 98.81 98 PRO A N 1
ATOM 783 C CA . PRO A 1 98 ? 5.777 -3.641 -3.121 1 98.81 98 PRO A CA 1
ATOM 784 C C . PRO A 1 98 ? 5.215 -4.668 -4.102 1 98.81 98 PRO A C 1
ATOM 786 O O . PRO A 1 98 ? 4.258 -4.375 -4.824 1 98.81 98 PRO A O 1
ATOM 789 N N . LEU A 1 99 ? 5.793 -5.879 -4.09 1 98.81 99 LEU A N 1
ATOM 790 C CA . LEU A 1 99 ? 5.402 -6.816 -5.137 1 98.81 99 LEU A CA 1
ATOM 791 C C . LEU A 1 99 ? 4.879 -8.117 -4.531 1 98.81 99 LEU A C 1
ATOM 793 O O . LEU A 1 99 ? 3.752 -8.523 -4.816 1 98.81 99 LEU A O 1
ATOM 797 N N . THR A 1 100 ? 5.727 -8.734 -3.648 1 98.5 100 THR A N 1
ATOM 798 C CA . THR A 1 100 ? 5.297 -10.055 -3.205 1 98.5 100 THR A CA 1
ATOM 799 C C . THR A 1 100 ? 5.57 -10.242 -1.715 1 98.5 100 THR A C 1
ATOM 801 O O . THR A 1 100 ? 6.391 -9.531 -1.135 1 98.5 100 THR A O 1
ATOM 804 N N . TYR A 1 101 ? 4.785 -11.148 -1.123 1 97.06 101 TYR A N 1
ATOM 805 C CA . TYR A 1 101 ? 4.984 -11.68 0.22 1 97.06 101 TYR A CA 1
ATOM 806 C C . TYR A 1 101 ? 5.004 -13.203 0.208 1 97.06 101 TYR A C 1
ATOM 808 O O . TYR A 1 101 ? 4.148 -13.836 -0.416 1 97.06 101 TYR A O 1
ATOM 816 N N . TRP A 1 102 ? 6.008 -13.734 0.848 1 95.56 102 TRP A N 1
ATOM 817 C CA . TRP A 1 102 ? 6.152 -15.18 1 1 95.56 102 TRP A CA 1
ATOM 818 C C . TRP A 1 102 ? 6.586 -15.539 2.416 1 95.56 102 TRP A C 1
ATOM 820 O O . TRP A 1 102 ? 7.41 -14.836 3.016 1 95.56 102 TRP A O 1
ATOM 830 N N . SER A 1 103 ? 5.973 -16.547 2.92 1 91.88 103 SER A N 1
ATOM 831 C CA . SER A 1 103 ? 6.371 -17 4.25 1 91.88 103 SER A CA 1
ATOM 832 C C . SER A 1 103 ? 6.598 -18.516 4.27 1 91.88 103 SER A C 1
ATOM 834 O O . SER A 1 103 ? 5.793 -19.281 3.723 1 91.88 103 SER A O 1
ATOM 836 N N . GLU A 1 104 ? 7.695 -18.859 4.922 1 89.88 104 GLU A N 1
ATOM 837 C CA . GLU A 1 104 ? 8.016 -20.281 5.082 1 89.88 104 GLU A CA 1
ATOM 838 C C . GLU A 1 104 ? 7.117 -20.938 6.125 1 89.88 104 GLU A C 1
ATOM 840 O O . GLU A 1 104 ? 6.859 -22.141 6.059 1 89.88 104 GLU A O 1
ATOM 845 N N . GLU A 1 105 ? 6.727 -20.141 7.078 1 84.88 105 GLU A N 1
ATOM 846 C CA . GLU A 1 105 ? 5.844 -20.609 8.141 1 84.88 105 GLU A CA 1
ATOM 847 C C . GLU A 1 105 ? 4.508 -19.875 8.125 1 84.88 105 GLU A C 1
ATOM 849 O O . GLU A 1 105 ? 4.469 -18.656 7.906 1 84.88 105 GLU A O 1
ATOM 854 N N . PRO A 1 106 ? 3.367 -20.562 8.352 1 86 106 PRO A N 1
ATOM 855 C CA . PRO A 1 106 ? 3.275 -22.016 8.516 1 86 106 PRO A CA 1
ATOM 856 C C . PRO A 1 106 ? 3.605 -22.766 7.234 1 86 106 PRO A C 1
ATOM 858 O O . PRO A 1 106 ? 3.598 -22.188 6.148 1 86 106 PRO A O 1
ATOM 861 N N . ARG A 1 107 ? 3.865 -24.016 7.336 1 87 107 ARG A N 1
ATOM 862 C CA . ARG A 1 107 ? 4.297 -24.859 6.223 1 87 107 ARG A CA 1
ATOM 863 C C . ARG A 1 107 ? 3.264 -24.859 5.102 1 87 107 ARG A C 1
ATOM 865 O O . ARG A 1 107 ? 3.619 -24.906 3.924 1 87 107 ARG A O 1
ATOM 872 N N . ALA A 1 108 ? 2.014 -24.75 5.457 1 86.5 10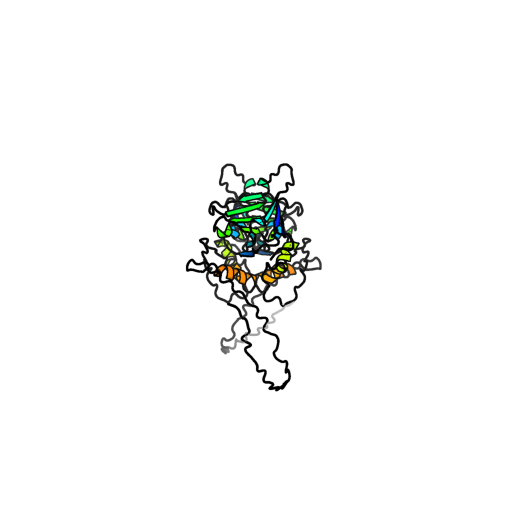8 ALA A N 1
ATOM 873 C CA . ALA A 1 108 ? 0.924 -24.766 4.488 1 86.5 108 ALA A CA 1
ATOM 874 C C . ALA A 1 108 ? 1.006 -23.562 3.547 1 86.5 108 ALA A C 1
ATOM 876 O O . ALA A 1 108 ? 0.446 -23.594 2.449 1 86.5 108 ALA A O 1
ATOM 877 N N . GLU A 1 109 ? 1.75 -22.531 3.971 1 90.06 109 GLU A N 1
ATOM 878 C CA . GLU A 1 109 ? 1.841 -21.312 3.172 1 90.06 109 GLU A CA 1
ATOM 879 C C . GLU A 1 109 ? 3.129 -21.281 2.354 1 90.06 109 GLU A C 1
ATOM 881 O O . GLU A 1 109 ? 3.273 -20.469 1.443 1 90.06 109 GLU A O 1
ATOM 886 N N . ALA A 1 110 ? 4.055 -22.156 2.615 1 92.81 110 ALA A N 1
ATOM 887 C CA . ALA A 1 110 ? 5.395 -22.125 2.037 1 92.81 110 ALA A CA 1
ATOM 888 C C . ALA A 1 110 ? 5.348 -22.375 0.533 1 92.81 110 ALA A C 1
ATOM 890 O O . ALA A 1 110 ? 6.262 -21.984 -0.198 1 92.81 110 ALA A O 1
ATOM 891 N N . ASP A 1 111 ? 4.301 -23.062 0.049 1 94.38 111 ASP A N 1
ATOM 892 C CA . ASP A 1 111 ? 4.188 -23.375 -1.373 1 94.38 111 ASP A CA 1
ATOM 893 C C . ASP A 1 111 ? 3.357 -22.312 -2.102 1 94.38 111 ASP A C 1
ATOM 895 O O . ASP A 1 111 ? 3.027 -22.484 -3.277 1 94.38 111 ASP A O 1
ATOM 899 N N . TYR A 1 112 ? 3.033 -21.25 -1.372 1 95.94 112 TYR A N 1
ATOM 900 C CA . TYR A 1 112 ? 2.234 -20.172 -1.959 1 95.94 112 TYR A CA 1
ATOM 901 C C . TYR A 1 112 ? 2.961 -18.844 -1.866 1 95.94 112 TYR A C 1
ATOM 903 O O . TYR A 1 112 ? 3.877 -18.688 -1.058 1 95.94 112 TYR A O 1
ATOM 911 N N . ILE A 1 113 ? 2.623 -17.984 -2.754 1 97.19 113 ILE A N 1
ATOM 912 C CA . ILE A 1 113 ? 3.123 -16.625 -2.752 1 97.19 113 ILE A CA 1
ATOM 913 C C . ILE A 1 113 ? 1.953 -15.641 -2.861 1 97.19 113 ILE A C 1
ATOM 915 O O . ILE A 1 113 ? 0.943 -15.945 -3.502 1 97.19 113 ILE A O 1
ATOM 919 N N . GLN A 1 114 ? 2.018 -14.586 -2.15 1 97.75 114 GLN A N 1
ATOM 920 C CA . GLN A 1 114 ? 1.034 -13.508 -2.236 1 97.75 114 GLN A CA 1
ATOM 921 C C . GLN A 1 114 ? 1.554 -12.352 -3.084 1 97.75 114 GLN A C 1
ATOM 923 O O . GLN A 1 114 ? 2.617 -11.797 -2.801 1 97.75 114 GLN A O 1
ATOM 928 N N . VAL A 1 115 ? 0.831 -12.031 -4.152 1 98.38 115 VAL A N 1
ATOM 929 C CA . VAL A 1 115 ? 1.178 -10.938 -5.055 1 98.38 115 VAL A CA 1
ATOM 930 C C . VAL A 1 115 ? 0.274 -9.734 -4.781 1 98.38 115 VAL A C 1
ATOM 932 O O . VAL A 1 115 ? -0.945 -9.883 -4.668 1 98.38 115 VAL A O 1
ATOM 935 N N . THR A 1 116 ? 0.915 -8.594 -4.629 1 98.56 116 THR A N 1
ATOM 936 C CA . THR A 1 116 ? 0.101 -7.406 -4.379 1 98.56 116 THR A CA 1
ATOM 937 C C . THR A 1 116 ? -0.866 -7.164 -5.535 1 98.56 116 THR A C 1
ATOM 939 O O . THR A 1 116 ? -0.453 -7.094 -6.695 1 98.56 116 THR A O 1
ATOM 942 N N . MET A 1 117 ? -2.088 -6.938 -5.203 1 96.94 117 MET A N 1
ATOM 943 C CA . MET A 1 117 ? -3.152 -6.855 -6.195 1 96.94 117 MET A CA 1
ATOM 944 C C . MET A 1 117 ? -2.994 -5.605 -7.059 1 96.94 117 MET A C 1
ATOM 946 O O . MET A 1 117 ? -3.156 -5.664 -8.281 1 96.94 117 MET A O 1
ATOM 950 N N . GLY A 1 118 ? -2.621 -4.531 -6.445 1 97.38 118 GLY A N 1
ATOM 951 C CA . GLY A 1 118 ? -2.529 -3.268 -7.152 1 97.38 118 GLY A CA 1
ATOM 952 C C . GLY A 1 118 ? -1.371 -3.213 -8.133 1 97.38 118 GLY A C 1
ATOM 953 O O . GLY A 1 118 ? -1.258 -2.27 -8.914 1 97.38 118 GLY A O 1
ATOM 954 N N . SER A 1 119 ? -0.509 -4.227 -8.117 1 98.25 119 SER A N 1
ATOM 955 C CA . SER A 1 119 ? 0.611 -4.242 -9.055 1 98.25 119 SER A CA 1
ATOM 956 C C . SER A 1 119 ? 0.21 -4.867 -10.383 1 98.25 119 SER A C 1
ATOM 958 O O . SER A 1 119 ? 0.968 -4.816 -11.359 1 98.25 119 SER A O 1
ATOM 960 N N . LEU A 1 120 ? -0.986 -5.434 -10.461 1 97.06 120 LEU A N 1
ATOM 961 C CA . LEU A 1 120 ? -1.502 -5.938 -11.727 1 97.06 120 LEU A CA 1
ATOM 962 C C . LEU A 1 120 ? -1.753 -4.797 -12.711 1 97.06 120 LEU A C 1
ATOM 964 O O . LEU A 1 120 ? -2.088 -3.682 -12.297 1 97.06 120 LEU A O 1
ATOM 968 N N . CYS A 1 121 ? -1.529 -5.148 -13.898 1 94.94 121 CYS A N 1
ATOM 969 C CA . CYS A 1 121 ? -1.941 -4.141 -14.875 1 94.94 121 CYS A CA 1
ATOM 970 C C . CYS A 1 121 ? -3.438 -3.865 -14.773 1 94.94 121 CYS A C 1
ATOM 972 O O . CYS A 1 121 ? -4.215 -4.754 -14.414 1 94.94 121 CYS A O 1
ATOM 974 N N . ARG A 1 122 ? -3.836 -2.723 -15.125 1 90.62 122 ARG A N 1
ATOM 975 C CA . ARG A 1 122 ? -5.191 -2.23 -14.906 1 90.62 122 ARG A CA 1
ATOM 976 C C . ARG A 1 122 ? -6.223 -3.18 -15.508 1 90.62 122 ARG A C 1
ATOM 978 O O . ARG A 1 122 ? -7.227 -3.5 -14.875 1 90.62 122 ARG A O 1
ATOM 985 N N . GLU A 1 123 ? -5.996 -3.621 -16.734 1 90.5 123 GLU A N 1
ATOM 986 C CA . GLU A 1 123 ? -6.938 -4.492 -17.422 1 90.5 123 GLU A CA 1
ATOM 987 C C . GLU A 1 123 ? -7.145 -5.801 -16.656 1 90.5 123 GLU A C 1
ATOM 989 O O . GLU A 1 123 ? -8.281 -6.219 -16.438 1 90.5 123 GLU A O 1
ATOM 994 N N . ASP A 1 124 ? -6.094 -6.371 -16.266 1 92.88 124 ASP A N 1
ATOM 995 C CA . ASP A 1 124 ? -6.164 -7.656 -15.578 1 92.88 124 ASP A CA 1
ATOM 996 C C . ASP A 1 124 ? -6.727 -7.492 -14.172 1 92.88 124 ASP A C 1
ATOM 998 O O . ASP A 1 124 ? -7.449 -8.367 -13.68 1 92.88 124 ASP A O 1
ATOM 1002 N N . LEU A 1 125 ? -6.375 -6.395 -13.547 1 93.25 125 LEU A N 1
ATOM 1003 C CA . LEU A 1 125 ? -6.961 -6.078 -12.25 1 93.25 125 LEU A CA 1
ATOM 1004 C C . LEU A 1 125 ? -8.477 -5.957 -12.352 1 93.25 125 LEU A C 1
ATOM 1006 O O . LEU A 1 125 ? -9.203 -6.488 -11.508 1 93.25 125 LEU A O 1
ATOM 1010 N N . GLY A 1 126 ? -8.953 -5.328 -13.344 1 89.75 126 GLY A N 1
ATOM 1011 C CA . GLY A 1 126 ? -10.375 -5.156 -13.57 1 89.75 126 GLY A CA 1
ATOM 1012 C C . GLY A 1 126 ? -11.094 -6.461 -13.859 1 89.75 126 GLY A C 1
ATOM 1013 O O . GLY A 1 126 ? -12.281 -6.605 -13.547 1 89.75 126 GLY A O 1
ATOM 1014 N N . ASP A 1 127 ? -10.367 -7.43 -14.344 1 88.88 127 ASP A N 1
ATOM 1015 C CA . ASP A 1 127 ? -10.961 -8.68 -14.812 1 88.88 127 ASP A CA 1
ATOM 1016 C C . ASP A 1 127 ? -11.039 -9.711 -13.688 1 88.88 127 ASP A C 1
ATOM 1018 O O . ASP A 1 127 ? -11.531 -10.82 -13.891 1 88.88 127 ASP A O 1
ATOM 1022 N N . LEU A 1 128 ? -10.586 -9.328 -12.539 1 90 128 LEU A N 1
ATOM 1023 C CA . LEU A 1 128 ? -10.523 -10.305 -11.453 1 90 128 LEU A CA 1
ATOM 1024 C C . LEU A 1 128 ? -11.914 -10.828 -11.117 1 90 128 LEU A C 1
ATOM 1026 O O . LEU A 1 128 ? -12.07 -12.008 -10.797 1 90 128 LEU A O 1
ATOM 1030 N N . GLU A 1 129 ? -12.883 -9.977 -11.188 1 85.5 129 GLU A N 1
ATOM 1031 C CA . GLU A 1 129 ? -14.25 -10.414 -10.938 1 85.5 129 GLU A CA 1
ATOM 1032 C C . GLU A 1 129 ? -14.711 -11.422 -11.984 1 85.5 129 GLU A C 1
ATOM 1034 O O . GLU A 1 129 ? -15.305 -12.445 -11.656 1 85.5 129 GLU A O 1
ATOM 1039 N N . ASP A 1 130 ? -14.438 -11.117 -13.18 1 84.25 130 ASP A N 1
ATOM 1040 C CA . ASP A 1 130 ? -14.828 -11.984 -14.289 1 84.25 130 ASP A CA 1
ATOM 1041 C C . ASP A 1 130 ? -14.133 -13.336 -14.211 1 84.25 130 ASP A C 1
ATOM 1043 O O . ASP A 1 130 ? -14.664 -14.344 -14.688 1 84.25 130 ASP A O 1
ATOM 1047 N N . LEU A 1 131 ? -13.023 -13.305 -13.523 1 84.25 131 LEU A N 1
ATOM 1048 C CA . LEU A 1 131 ? -12.25 -14.531 -13.391 1 84.25 131 LEU A CA 1
ATOM 1049 C C . LEU A 1 131 ? -12.703 -15.336 -12.18 1 84.25 131 LEU A C 1
ATOM 1051 O O . LEU A 1 131 ? -12.156 -16.406 -11.891 1 84.25 131 LEU A O 1
ATOM 1055 N N . GLY A 1 132 ? -13.664 -14.758 -11.445 1 82.62 132 GLY A N 1
ATOM 1056 C CA . GLY A 1 132 ? -14.258 -15.461 -10.32 1 82.62 132 GLY A CA 1
ATOM 1057 C C . GLY A 1 132 ? -13.445 -15.32 -9.039 1 82.62 132 GLY A C 1
ATOM 1058 O O . GLY A 1 132 ? -13.625 -16.094 -8.102 1 82.62 132 GLY A O 1
ATOM 1059 N N . LEU A 1 133 ? -12.555 -14.383 -9.055 1 84 133 LEU A N 1
ATOM 1060 C CA . LEU A 1 133 ? -11.648 -14.258 -7.914 1 84 133 LEU A CA 1
ATOM 1061 C C . LEU A 1 133 ? -12.227 -13.32 -6.863 1 84 133 LEU A C 1
ATOM 1063 O O . LEU A 1 133 ? -11.758 -13.289 -5.723 1 84 133 LEU A O 1
ATOM 1067 N N . ILE A 1 134 ? -13.234 -12.516 -7.297 1 79.31 134 ILE A N 1
ATOM 1068 C CA . ILE A 1 134 ? -13.891 -11.617 -6.359 1 79.31 134 ILE A CA 1
ATOM 1069 C C . ILE A 1 134 ? -15.312 -12.109 -6.09 1 79.31 134 ILE A C 1
ATOM 1071 O O . ILE A 1 134 ? -16.094 -12.289 -7.023 1 79.31 134 ILE A O 1
ATOM 1075 N N . PRO A 1 135 ? -15.57 -12.586 -4.902 1 63 135 PRO A N 1
ATOM 1076 C CA . PRO A 1 135 ? -16.938 -13.055 -4.707 1 63 135 PRO A CA 1
ATOM 1077 C C . PRO A 1 135 ? -17.984 -11.992 -5.055 1 63 135 PRO A C 1
ATOM 1079 O O . PRO A 1 135 ? -17.734 -10.797 -4.883 1 63 135 PRO A O 1
ATOM 1082 N N . ALA A 1 136 ? -19.047 -12.391 -5.871 1 58.25 136 ALA A N 1
ATOM 1083 C CA . ALA A 1 136 ? -20.125 -11.547 -6.352 1 58.25 136 ALA A CA 1
ATOM 1084 C C . ALA A 1 136 ? -20.812 -10.82 -5.195 1 58.25 136 ALA A C 1
ATOM 1086 O O . ALA A 1 136 ? -20.891 -11.344 -4.082 1 58.25 136 ALA A O 1
ATOM 1087 N N . SER A 1 137 ? -20.688 -9.445 -5.211 1 53.72 137 SER A N 1
ATOM 1088 C CA . SER A 1 137 ? -21.469 -8.672 -4.254 1 53.72 137 SER A CA 1
ATOM 1089 C C . SER A 1 137 ? -22.922 -9.141 -4.215 1 53.72 137 SER A C 1
ATOM 1091 O O . SER A 1 137 ? -23.5 -9.461 -5.254 1 53.72 137 SER A O 1
ATOM 1093 N N . PRO A 1 138 ? -23.375 -9.68 -3.135 1 45.47 138 PRO A N 1
ATOM 1094 C CA . PRO A 1 138 ? -24.797 -10.031 -3.178 1 45.47 138 PRO A CA 1
ATOM 1095 C C . PRO A 1 138 ? -25.641 -9.008 -3.936 1 45.47 138 PRO A C 1
ATOM 1097 O O . PRO A 1 138 ? -26.719 -9.328 -4.422 1 45.47 138 PRO A O 1
ATOM 1100 N N . SER A 1 139 ? -25.469 -7.758 -3.668 1 43.28 139 SER A N 1
ATOM 1101 C CA . SER A 1 139 ? -26.438 -6.801 -4.215 1 43.28 139 SER A CA 1
ATOM 1102 C C . SER A 1 139 ? -26.234 -6.625 -5.719 1 43.28 139 SER A C 1
ATOM 1104 O O . SER A 1 139 ? -25.719 -5.605 -6.164 1 43.28 139 SER A O 1
ATOM 1106 N N . ALA A 1 140 ? -25.672 -7.434 -6.375 1 39.75 140 ALA A N 1
ATOM 1107 C CA . ALA A 1 140 ? -25.375 -7.32 -7.801 1 39.75 140 ALA A CA 1
ATOM 1108 C C . ALA A 1 140 ? -26.609 -6.953 -8.602 1 39.75 140 ALA A C 1
ATOM 1110 O O . ALA A 1 140 ? -26.609 -7.004 -9.836 1 39.75 140 ALA A O 1
ATOM 1111 N N . LEU A 1 141 ? -27.75 -7.031 -8.086 1 36.75 141 LEU A N 1
ATOM 1112 C CA . LEU A 1 141 ? -28.828 -6.836 -9.047 1 36.75 141 LEU A CA 1
ATOM 1113 C C . LEU A 1 141 ? -28.734 -5.461 -9.703 1 36.75 141 LEU A C 1
ATOM 1115 O O . LEU A 1 141 ? -29.625 -5.062 -10.461 1 36.75 141 LEU A O 1
ATOM 1119 N N . GLN A 1 142 ? -28.141 -4.496 -9.031 1 37.81 142 GLN A N 1
ATOM 1120 C CA . GLN A 1 142 ? -28.312 -3.24 -9.758 1 37.81 142 GLN A CA 1
ATOM 1121 C C . GLN A 1 142 ? -27.312 -3.117 -10.906 1 37.81 142 GLN A C 1
ATOM 1123 O O . GLN A 1 142 ? -26.188 -3.604 -10.805 1 37.81 142 GLN A O 1
ATOM 1128 N N . PRO A 1 143 ? -27.688 -2.752 -12.18 1 36.75 143 PRO A N 1
ATOM 1129 C CA . PRO A 1 143 ? -26.906 -2.646 -13.414 1 36.75 143 PRO A CA 1
ATOM 1130 C C . PRO A 1 143 ? -25.547 -1.987 -13.195 1 36.75 143 PRO A C 1
ATOM 1132 O O . PRO A 1 143 ? -25.438 -1.054 -12.398 1 36.75 143 PRO A O 1
ATOM 1135 N N . VAL A 1 144 ? -24.422 -2.646 -13.438 1 39.09 144 VAL A N 1
ATOM 1136 C CA . VAL A 1 144 ? -23 -2.266 -13.461 1 39.09 144 VAL A CA 1
ATOM 1137 C C . VAL A 1 144 ? -22.859 -0.866 -14.047 1 39.09 144 VAL A C 1
ATOM 1139 O O . VAL A 1 144 ? -23.188 -0.644 -15.219 1 39.09 144 VAL A O 1
ATOM 1142 N N . THR A 1 145 ? -23.062 0.211 -13.461 1 36.47 145 THR A N 1
ATOM 1143 C CA . THR A 1 145 ? -22.719 1.494 -14.062 1 36.47 145 THR A CA 1
ATOM 1144 C C . THR A 1 145 ? -21.297 1.469 -14.609 1 36.47 145 THR A C 1
ATOM 1146 O O . THR A 1 145 ? -20.375 0.988 -13.945 1 36.47 145 THR A O 1
ATOM 1149 N N . THR A 1 146 ? -21 1.536 -15.945 1 36.91 146 THR A N 1
ATOM 1150 C CA . THR A 1 146 ? -19.781 1.692 -16.719 1 36.91 146 THR A CA 1
ATOM 1151 C C . THR A 1 146 ? -18.75 2.492 -15.93 1 36.91 146 THR A C 1
ATOM 1153 O O . THR A 1 146 ? -19.094 3.396 -15.172 1 36.91 146 THR A O 1
ATOM 1156 N N . ALA A 1 147 ? -17.594 1.893 -15.703 1 43.94 147 ALA A N 1
ATOM 1157 C CA . ALA A 1 147 ? -16.359 2.52 -15.211 1 43.94 147 ALA A CA 1
ATOM 1158 C C . ALA A 1 147 ? -16.281 3.977 -15.656 1 43.94 147 ALA A C 1
ATOM 1160 O O . ALA A 1 147 ? -16.297 4.273 -16.844 1 43.94 147 ALA A O 1
ATOM 1161 N N . THR A 1 148 ? -17 4.824 -15.07 1 41.59 148 THR A N 1
ATOM 1162 C CA . THR A 1 148 ? -16.844 6.227 -15.438 1 41.59 148 THR A CA 1
ATOM 1163 C C . THR A 1 148 ? -15.375 6.621 -15.453 1 41.59 148 THR A C 1
ATOM 1165 O O . THR A 1 148 ? -14.664 6.449 -14.461 1 41.59 148 THR A O 1
ATOM 1168 N N . THR A 1 149 ? -14.672 6.414 -16.641 1 42.75 149 THR A N 1
ATOM 1169 C CA . THR A 1 149 ? -13.359 7.02 -16.859 1 42.75 149 THR A CA 1
ATOM 1170 C C . THR A 1 149 ? -13.375 8.492 -16.453 1 42.75 149 THR A C 1
ATOM 1172 O O . THR A 1 149 ? -14.148 9.281 -17 1 42.75 149 THR A O 1
ATOM 1175 N N . ILE A 1 150 ? -13.398 8.68 -15.242 1 37.34 150 ILE A N 1
ATOM 1176 C CA . ILE A 1 150 ? -13.391 10.094 -14.867 1 37.34 150 ILE A CA 1
ATOM 1177 C C . ILE A 1 150 ? -11.969 10.641 -15 1 37.34 150 ILE A C 1
ATOM 1179 O O . ILE A 1 150 ? -11.008 10.039 -14.523 1 37.34 150 ILE A O 1
ATOM 1183 N N . THR A 1 151 ? -11.555 11.234 -16.062 1 37.84 151 THR A N 1
ATOM 1184 C CA . THR A 1 151 ? -10.289 11.914 -16.297 1 37.84 151 THR A CA 1
ATOM 1185 C C . THR A 1 151 ? -10.148 13.125 -15.367 1 37.84 151 THR A C 1
ATOM 1187 O O . THR A 1 151 ? -10.961 14.047 -15.414 1 37.84 151 THR A O 1
ATOM 1190 N N . THR A 1 152 ? -10 13.047 -14.211 1 37.75 152 THR A N 1
ATOM 1191 C CA . THR A 1 152 ? -9.812 14.219 -13.367 1 37.75 152 THR A CA 1
ATOM 1192 C C . THR A 1 152 ? -8.383 14.75 -13.484 1 37.75 152 THR A C 1
ATOM 1194 O O . THR A 1 152 ? -7.422 14.008 -13.266 1 37.75 152 THR A O 1
ATOM 1197 N N . GLY A 1 153 ? -8.25 16.266 -13.578 1 38 153 GLY A N 1
ATOM 1198 C CA . GLY A 1 153 ? -7.035 17.062 -13.633 1 38 153 GLY A CA 1
ATOM 1199 C C . GLY A 1 153 ? -5.945 16.422 -14.477 1 38 153 GLY A C 1
ATOM 1200 O O . GLY A 1 153 ? -4.762 16.516 -14.148 1 38 153 GLY A O 1
ATOM 1201 N N . GLY A 1 154 ? -6.449 15.812 -15.562 1 43.09 154 GLY A N 1
ATOM 1202 C CA . GLY A 1 154 ? -5.641 15.195 -16.609 1 43.09 154 GLY A CA 1
ATOM 1203 C C . GLY A 1 154 ? -5.375 13.719 -16.359 1 43.09 154 GLY A C 1
ATOM 1204 O O . GLY A 1 154 ? -4.789 13.047 -17.203 1 43.09 154 GLY A O 1
ATOM 1205 N N . ARG A 1 155 ? -5.328 13.562 -15.008 1 43.62 155 ARG A N 1
ATOM 1206 C CA . ARG A 1 155 ? -5.016 12.148 -14.852 1 43.62 155 ARG A CA 1
ATOM 1207 C C . ARG A 1 155 ? -6.293 11.312 -14.781 1 43.62 155 ARG A C 1
ATOM 1209 O O . ARG A 1 155 ? -7.254 11.695 -14.109 1 43.62 155 ARG A O 1
ATOM 1216 N N . GLU A 1 156 ? -6.535 10.594 -15.711 1 47.16 156 GLU A N 1
ATOM 1217 C CA . GLU A 1 156 ? -7.621 9.617 -15.789 1 47.16 156 GLU A CA 1
ATOM 1218 C C . GLU A 1 156 ? -7.699 8.781 -14.516 1 47.16 156 GLU A C 1
ATOM 1220 O O . GLU A 1 156 ? -6.723 8.125 -14.141 1 47.16 156 GLU A O 1
ATOM 1225 N N . THR A 1 157 ? -8.375 9.398 -13.359 1 54.81 157 THR A N 1
ATOM 1226 C CA . THR A 1 157 ? -8.547 8.633 -12.133 1 54.81 157 THR A CA 1
ATOM 1227 C C . THR A 1 157 ? -9.445 7.418 -12.375 1 54.81 157 THR A C 1
ATOM 1229 O O . THR A 1 157 ? -10.648 7.566 -12.602 1 54.81 157 THR A O 1
ATOM 1232 N N . THR A 1 158 ? -8.938 6.34 -13.047 1 69.5 158 THR A N 1
ATOM 1233 C CA . THR A 1 158 ? -9.797 5.203 -13.352 1 69.5 158 THR A CA 1
ATOM 1234 C C . THR A 1 158 ? -9.875 4.25 -12.164 1 69.5 158 THR A C 1
ATOM 1236 O O . THR A 1 158 ? -8.852 3.771 -11.68 1 69.5 158 THR A O 1
ATOM 1239 N N . SER A 1 159 ? -11.031 4.383 -11.352 1 80.88 159 SER A N 1
ATOM 1240 C CA . SER A 1 159 ? -11.352 3.404 -10.312 1 80.88 159 SER A CA 1
ATOM 1241 C C . SER A 1 159 ? -11.539 2.012 -10.906 1 80.88 159 SER A C 1
ATOM 1243 O O . SER A 1 159 ? -11.594 1.853 -12.125 1 80.88 159 SER A O 1
ATOM 1245 N N . ILE A 1 160 ? -11.422 0.986 -10.102 1 88.19 160 ILE A N 1
ATOM 1246 C CA . ILE A 1 160 ? -11.672 -0.402 -10.469 1 88.19 160 ILE A CA 1
ATOM 1247 C C . ILE A 1 160 ? -13.133 -0.759 -10.172 1 88.19 160 ILE A C 1
ATOM 1249 O O . ILE A 1 160 ? -13.539 -0.796 -9.008 1 88.19 160 ILE A O 1
ATOM 1253 N N . PRO A 1 161 ? -13.906 -1.143 -11.109 1 87.56 161 PRO A N 1
ATOM 1254 C CA . PRO A 1 161 ? -15.352 -1.278 -10.93 1 87.56 161 PRO A CA 1
ATOM 1255 C C . PRO A 1 161 ? -15.719 -2.27 -9.82 1 87.56 161 PRO A C 1
ATOM 1257 O O . PRO A 1 161 ? -16.578 -1.984 -8.992 1 87.56 161 PRO A O 1
ATOM 1260 N N . TRP A 1 162 ? -15.086 -3.428 -9.836 1 91.06 162 TRP A N 1
ATOM 1261 C CA . TRP A 1 162 ? -15.461 -4.398 -8.812 1 91.06 162 TRP A CA 1
ATOM 1262 C C . TRP A 1 162 ? -15.125 -3.881 -7.422 1 91.06 162 TRP A C 1
ATOM 1264 O O . TRP A 1 162 ? -15.766 -4.258 -6.438 1 91.06 162 TRP A O 1
ATOM 1274 N N . PHE A 1 163 ? -14.148 -3.098 -7.277 1 93 163 PHE A N 1
ATOM 1275 C CA . PHE A 1 163 ? -13.82 -2.559 -5.965 1 93 163 PHE A CA 1
ATOM 1276 C C . PHE A 1 163 ? -14.875 -1.555 -5.512 1 93 163 PHE A C 1
ATOM 1278 O O . PHE A 1 163 ? -15.273 -1.545 -4.344 1 93 163 PHE A O 1
ATOM 1285 N N . ASP A 1 164 ? -15.25 -0.773 -6.473 1 89.38 164 ASP A N 1
ATOM 1286 C CA . ASP A 1 164 ? -16.359 0.129 -6.176 1 89.38 164 ASP A CA 1
ATOM 1287 C C . ASP A 1 164 ? -17.562 -0.64 -5.645 1 89.38 164 ASP A C 1
ATOM 1289 O O . ASP A 1 164 ? -18.219 -0.208 -4.684 1 89.38 164 ASP A O 1
ATOM 1293 N N . SER A 1 165 ? -17.766 -1.759 -6.219 1 90 165 SER A N 1
ATOM 1294 C CA . SER A 1 165 ? -18.922 -2.568 -5.855 1 90 165 SER A CA 1
ATOM 1295 C C . SER A 1 165 ? -18.766 -3.154 -4.457 1 90 165 SER A C 1
ATOM 1297 O O . SER A 1 165 ? -19.734 -3.195 -3.684 1 90 165 SER A O 1
ATOM 1299 N N . ILE A 1 166 ? -17.578 -3.498 -4.09 1 92.31 166 ILE A N 1
ATOM 1300 C CA . ILE A 1 166 ? -17.438 -4.23 -2.836 1 92.31 166 ILE A CA 1
ATOM 1301 C C . ILE A 1 166 ? -17.406 -3.248 -1.667 1 92.31 166 ILE A C 1
ATOM 1303 O O . ILE A 1 166 ? -17.562 -3.646 -0.51 1 92.31 166 ILE A O 1
ATOM 1307 N N . VAL A 1 167 ? -17.203 -1.986 -1.939 1 92.75 167 VAL A N 1
ATOM 1308 C CA . VAL A 1 167 ? -17.234 -1.018 -0.848 1 92.75 167 VAL A CA 1
ATOM 1309 C C . VAL A 1 167 ? -18.578 -0.288 -0.828 1 92.75 167 VAL A C 1
ATOM 1311 O O . VAL A 1 167 ? -18.828 0.527 0.061 1 92.75 167 VAL A O 1
ATOM 1314 N N . GLU A 1 168 ? -19.391 -0.586 -1.75 1 90.12 168 GLU A N 1
ATOM 1315 C CA . GLU A 1 168 ? -20.672 0.085 -1.859 1 90.12 168 GLU A CA 1
ATOM 1316 C C . GLU A 1 168 ? -21.516 -0.126 -0.602 1 90.12 168 GLU A C 1
ATOM 1318 O O . GLU A 1 168 ? -21.531 -1.219 -0.031 1 90.12 168 GLU A O 1
ATOM 1323 N N . GLY A 1 169 ? -22.203 0.936 -0.226 1 88.44 169 GLY A N 1
ATOM 1324 C CA . GLY A 1 169 ? -23.094 0.852 0.922 1 88.44 169 GLY A CA 1
ATOM 1325 C C . GLY A 1 169 ? -22.422 1.209 2.23 1 88.44 169 GLY A C 1
ATOM 1326 O O . GLY A 1 169 ? -23.078 1.368 3.258 1 88.44 169 GLY A O 1
ATOM 1327 N N . SER A 1 170 ? -21.172 1.306 2.205 1 91.06 170 SER A N 1
ATOM 1328 C CA . SER A 1 170 ? -20.422 1.655 3.404 1 91.06 170 SER A CA 1
ATOM 1329 C C . SER A 1 170 ? -20.047 3.135 3.416 1 91.06 170 SER A C 1
ATOM 1331 O O . SER A 1 170 ? -20.219 3.83 2.412 1 91.06 170 SER A O 1
ATOM 1333 N N . SER A 1 171 ? -19.594 3.574 4.555 1 91.81 171 SER A N 1
ATOM 1334 C CA . SER A 1 171 ? -19.078 4.934 4.656 1 91.81 171 SER A CA 1
ATOM 1335 C C . SER A 1 171 ? -17.891 5.152 3.723 1 91.81 171 SER A C 1
ATOM 1337 O O . SER A 1 171 ? -17.781 6.203 3.09 1 91.81 171 SER A O 1
ATOM 1339 N N . LEU A 1 172 ? -17.062 4.16 3.594 1 91.94 172 LEU A N 1
ATOM 1340 C CA . LEU A 1 172 ? -15.93 4.25 2.688 1 91.94 172 LEU A CA 1
ATOM 1341 C C . LEU A 1 172 ? -16.391 4.426 1.245 1 91.94 172 LEU A C 1
ATOM 1343 O O . LEU A 1 172 ? -15.867 5.273 0.52 1 91.94 172 LEU A O 1
ATOM 1347 N N . GLY A 1 173 ? -17.344 3.619 0.884 1 90 173 GLY A N 1
ATOM 1348 C CA . GLY A 1 173 ? -17.891 3.758 -0.456 1 90 173 GLY A CA 1
ATOM 1349 C C . GLY A 1 173 ? -18.422 5.152 -0.743 1 90 173 GLY A C 1
ATOM 1350 O O . GLY A 1 173 ? -18.219 5.684 -1.836 1 90 173 GLY A O 1
ATOM 1351 N N . GLY A 1 174 ? -19.078 5.719 0.244 1 86 174 GLY A N 1
ATOM 1352 C CA . GLY A 1 174 ? -19.578 7.082 0.106 1 86 174 GLY A CA 1
ATOM 1353 C C . GLY A 1 174 ? -18.469 8.102 -0.084 1 86 174 GLY A C 1
ATOM 1354 O O . GLY A 1 174 ? -18.578 9 -0.92 1 86 174 GLY A O 1
ATOM 1355 N N . ARG A 1 175 ? -17.484 7.945 0.633 1 85.44 175 ARG A N 1
ATOM 1356 C CA . ARG A 1 175 ? -16.344 8.859 0.56 1 85.44 175 ARG A CA 1
ATOM 1357 C C . ARG A 1 175 ? -15.648 8.766 -0.799 1 85.44 175 ARG A C 1
ATOM 1359 O O . ARG A 1 175 ? -15.242 9.781 -1.364 1 85.44 175 ARG A O 1
ATOM 1366 N N . LEU A 1 176 ? -15.562 7.602 -1.269 1 86.88 176 LEU A N 1
ATOM 1367 C CA . LEU A 1 176 ? -14.898 7.402 -2.553 1 86.88 176 LEU A CA 1
ATOM 1368 C C . LEU A 1 176 ? -15.734 7.973 -3.691 1 86.88 176 LEU A C 1
ATOM 1370 O O . LEU A 1 176 ? -15.195 8.469 -4.68 1 86.88 176 LEU A O 1
ATOM 1374 N N . ARG A 1 177 ? -17.031 7.91 -3.568 1 81.44 177 ARG A N 1
ATOM 1375 C CA . ARG A 1 177 ? -17.922 8.461 -4.578 1 81.44 177 ARG A CA 1
ATOM 1376 C C . ARG A 1 177 ? -17.844 9.977 -4.617 1 81.44 177 ARG A C 1
ATOM 1378 O O . ARG A 1 177 ? -17.859 10.578 -5.691 1 81.44 177 ARG A O 1
ATOM 1385 N N . THR A 1 178 ? -17.75 10.531 -3.43 1 70.5 178 THR A N 1
ATOM 1386 C CA . THR A 1 178 ? -17.656 11.984 -3.342 1 70.5 178 THR A CA 1
ATOM 1387 C C . THR A 1 178 ? -16.359 12.484 -3.955 1 70.5 178 THR A C 1
ATOM 1389 O O . THR A 1 178 ? -16.328 13.508 -4.645 1 70.5 178 THR A O 1
ATOM 1392 N N . THR A 1 179 ? -15.391 11.82 -3.664 1 67.75 179 THR A N 1
ATOM 1393 C CA . THR A 1 179 ? -14.094 12.211 -4.207 1 67.75 179 THR A CA 1
ATOM 1394 C C . THR A 1 179 ? -14.094 12.102 -5.727 1 67.75 179 THR A C 1
ATOM 1396 O O . THR A 1 179 ? -13.508 12.945 -6.41 1 67.75 179 THR A O 1
ATOM 1399 N N . LYS A 1 180 ? -14.898 11.203 -6.203 1 60.16 180 LYS A N 1
ATOM 1400 C CA . LYS A 1 180 ? -15 11.008 -7.648 1 60.16 180 LYS A CA 1
ATOM 1401 C C . LYS A 1 180 ? -15.852 12.094 -8.289 1 60.16 180 LYS A C 1
ATOM 1403 O O . LYS A 1 180 ? -15.555 12.547 -9.398 1 60.16 180 LYS A O 1
ATOM 1408 N N . GLY A 1 181 ? -17 12.523 -7.59 1 51.62 181 GLY A N 1
ATOM 1409 C 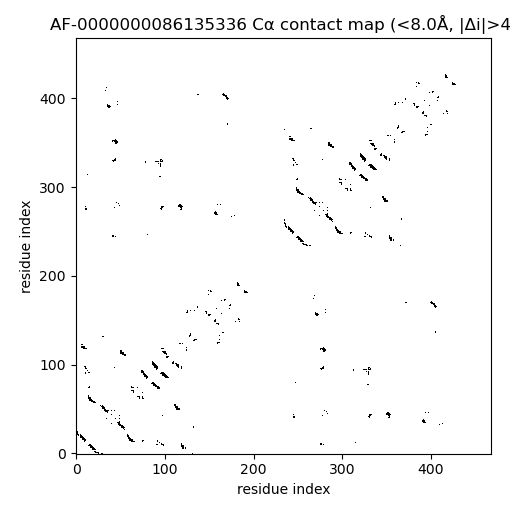CA . GLY A 1 181 ? -17.906 13.555 -8.062 1 51.62 181 GLY A CA 1
ATOM 1410 C C . GLY A 1 181 ? -17.297 14.945 -8.047 1 51.62 181 GLY A C 1
ATOM 1411 O O . GLY A 1 181 ? -17.578 15.766 -8.922 1 51.62 181 GLY A O 1
ATOM 1412 N N . THR A 1 182 ? -16.797 15.359 -6.961 1 46.28 182 THR A N 1
ATOM 1413 C CA . THR A 1 182 ? -16.203 16.688 -6.828 1 46.28 182 THR A CA 1
ATOM 1414 C C . THR A 1 182 ? -15.203 16.938 -7.941 1 46.28 182 THR A C 1
ATOM 1416 O O . THR A 1 182 ? -15.023 18.078 -8.375 1 46.28 182 THR A O 1
ATOM 1419 N N . ARG A 1 183 ? -14.719 16 -8.383 1 47.53 183 ARG A N 1
ATOM 1420 C CA . ARG A 1 183 ? -13.672 16.141 -9.391 1 47.53 183 ARG A CA 1
ATOM 1421 C C . ARG A 1 183 ? -14.273 16.359 -10.773 1 47.53 183 ARG A C 1
ATOM 1423 O O . ARG A 1 183 ? -13.562 16.734 -11.711 1 47.53 183 ARG A O 1
ATOM 1430 N N . ARG A 1 184 ? -15.805 16.172 -10.828 1 39 184 ARG A N 1
ATOM 1431 C CA . ARG A 1 184 ? -16.469 16.234 -12.125 1 39 184 ARG A CA 1
ATOM 1432 C C . ARG A 1 184 ? -16.938 17.656 -12.43 1 39 184 ARG A C 1
ATOM 1434 O O . ARG A 1 184 ? -17.703 17.875 -13.375 1 39 184 ARG A O 1
ATOM 1441 N N . SER A 1 185 ? -16.531 18.719 -11.727 1 36.06 185 SER A N 1
ATOM 1442 C CA . SER A 1 185 ? -17.219 19.859 -12.297 1 36.06 185 SER A CA 1
ATOM 1443 C C . SER A 1 185 ? -16.719 20.172 -13.703 1 36.06 185 SER A C 1
ATOM 1445 O O . SER A 1 185 ? -15.508 20.281 -13.922 1 36.06 185 SER A O 1
ATOM 1447 N N . GLY A 1 186 ? -17.422 19.859 -14.656 1 34.72 186 GLY A N 1
ATOM 1448 C CA . GLY A 1 186 ? -17.25 20.062 -16.094 1 34.72 186 GLY A CA 1
ATOM 1449 C C . GLY A 1 186 ? -16.656 21.422 -16.422 1 34.72 186 GLY A C 1
ATOM 1450 O O . GLY A 1 186 ? -16.281 21.656 -17.578 1 34.72 186 GLY A O 1
ATOM 1451 N N . ASP A 1 187 ? -17.344 22.453 -16 1 37.59 187 ASP A N 1
ATOM 1452 C CA . ASP A 1 187 ? -17.078 23.75 -16.594 1 37.59 187 ASP A CA 1
ATOM 1453 C C . ASP A 1 187 ? -15.695 24.266 -16.172 1 37.59 187 ASP A C 1
ATOM 1455 O O . ASP A 1 187 ? -15.414 25.469 -16.25 1 37.59 187 ASP A O 1
ATOM 1459 N N . GLY A 1 188 ? -14.664 23.516 -15.969 1 38.12 188 GLY A N 1
ATOM 1460 C CA . GLY A 1 188 ? -13.305 23.906 -15.625 1 38.12 188 GLY A CA 1
ATOM 1461 C C . GLY A 1 188 ? -13.156 24.297 -14.164 1 38.12 188 GLY A C 1
ATOM 1462 O O . GLY A 1 188 ? -12.055 24.625 -13.711 1 38.12 188 GLY A O 1
ATOM 1463 N N . THR A 1 189 ? -14.258 24.938 -13.586 1 31.25 189 THR A N 1
ATOM 1464 C CA . THR A 1 189 ? -14.141 25.375 -12.203 1 31.25 189 THR A CA 1
ATOM 1465 C C . THR A 1 189 ? -14.242 24.188 -11.242 1 31.25 189 THR A C 1
ATOM 1467 O O . THR A 1 189 ? -15.047 23.281 -11.461 1 31.25 189 THR A O 1
ATOM 1470 N N . THR A 1 190 ? -13.133 23.844 -10.648 1 33.25 190 THR A N 1
ATOM 1471 C CA . THR A 1 190 ? -13.094 22.891 -9.555 1 33.25 190 THR A CA 1
ATOM 1472 C C . THR A 1 190 ? -14.094 23.266 -8.461 1 33.25 190 THR A C 1
ATOM 1474 O O . THR A 1 190 ? -14.039 24.375 -7.926 1 33.25 190 THR A O 1
ATOM 1477 N N . ARG A 1 191 ? -15.422 23 -8.664 1 31.61 191 ARG A N 1
ATOM 1478 C CA . ARG A 1 191 ? -16.281 23.281 -7.523 1 31.61 191 ARG A CA 1
ATOM 1479 C C . ARG A 1 191 ? -16.25 22.141 -6.508 1 31.61 191 ARG A C 1
ATOM 1481 O O . ARG A 1 191 ? -16.453 20.984 -6.867 1 31.61 191 ARG A O 1
ATOM 1488 N N . ILE A 1 192 ? -15.57 22.312 -5.527 1 33.06 192 ILE A N 1
ATOM 1489 C CA . ILE A 1 192 ? -15.562 21.438 -4.355 1 33.06 192 ILE A CA 1
ATOM 1490 C C . ILE A 1 192 ? -16.859 21.625 -3.568 1 33.06 192 ILE A C 1
ATOM 1492 O O . ILE A 1 192 ? -17.172 22.734 -3.137 1 33.06 192 ILE A O 1
ATOM 1496 N N . GLU A 1 193 ? -17.938 20.953 -4.012 1 30.25 193 GLU A N 1
ATOM 1497 C CA . GLU A 1 193 ? -19.094 21.062 -3.143 1 30.25 193 GLU A CA 1
ATOM 1498 C C . GLU A 1 193 ? -18.969 20.172 -1.909 1 30.25 193 GLU A C 1
ATOM 1500 O O . GLU A 1 193 ? -18.75 18.969 -2.029 1 30.25 193 GLU A O 1
ATOM 1505 N N . PHE A 1 194 ? -18.359 20.688 -0.858 1 29.69 194 PHE A N 1
ATOM 1506 C CA . PHE A 1 194 ? -18.312 20.016 0.437 1 29.69 194 PHE A CA 1
ATOM 1507 C C . PHE A 1 194 ? -19.703 20 1.077 1 29.69 194 PHE A C 1
ATOM 1509 O O . PHE A 1 194 ? -20.422 21 1.037 1 29.69 194 PHE A O 1
ATOM 1516 N N . GLU A 1 195 ? -20.375 18.953 0.884 1 29.12 195 GLU A N 1
ATOM 1517 C CA . GLU A 1 195 ? -21.609 18.859 1.678 1 29.12 195 GLU A CA 1
ATOM 1518 C C . GLU A 1 195 ? -21.297 18.922 3.172 1 29.12 195 GLU A C 1
ATOM 1520 O O . GLU A 1 195 ? -20.594 18.062 3.699 1 29.12 195 GLU A O 1
ATOM 1525 N N . ILE A 1 196 ? -21.203 20.062 3.719 1 28.55 196 ILE A N 1
ATOM 1526 C CA . ILE A 1 196 ? -21.234 20.266 5.164 1 28.55 196 ILE A CA 1
ATOM 1527 C C . ILE A 1 196 ? -22.531 19.719 5.742 1 28.55 196 ILE A C 1
ATOM 1529 O O . ILE A 1 196 ? -23.625 20.188 5.402 1 28.55 196 ILE A O 1
ATOM 1533 N N . ILE A 1 197 ? -22.5 18.484 6.047 1 27.5 197 ILE A N 1
ATOM 1534 C CA . ILE A 1 197 ? -23.672 17.969 6.754 1 27.5 197 ILE A CA 1
ATOM 1535 C C . ILE A 1 197 ? -23.812 18.688 8.102 1 27.5 197 ILE A C 1
ATOM 1537 O O . ILE A 1 197 ? -22.938 18.578 8.961 1 27.5 197 ILE A O 1
ATOM 1541 N N . GLU A 1 198 ? -24.469 19.781 8.141 1 25.55 198 GLU A N 1
ATOM 1542 C CA . GLU A 1 198 ? -24.906 20.422 9.383 1 25.55 198 GLU A CA 1
ATOM 1543 C C . GLU A 1 198 ? -25.797 19.5 10.203 1 25.55 198 GLU A C 1
ATOM 1545 O O . GLU A 1 198 ? -26.844 19.047 9.727 1 25.55 198 GLU A O 1
ATOM 1550 N N . TYR A 1 199 ? -25.188 18.656 11.047 1 27.19 199 TYR A N 1
ATOM 1551 C CA . TYR A 1 199 ? -26.016 18.031 12.07 1 27.19 199 TYR A CA 1
ATOM 1552 C C . TYR A 1 199 ? -26.719 19.062 12.922 1 27.19 199 TYR A C 1
ATOM 1554 O O . TYR A 1 199 ? -26.078 19.922 13.539 1 27.19 199 TYR A O 1
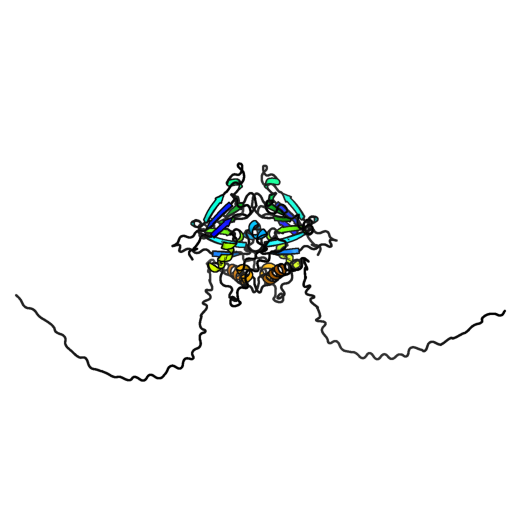ATOM 1562 N N . ASN A 1 200 ? -27.797 19.562 12.414 1 26.14 200 ASN A N 1
ATOM 1563 C CA . ASN A 1 200 ? -28.672 20.344 13.297 1 26.14 200 ASN A CA 1
ATOM 1564 C C . ASN A 1 200 ? -29 19.562 14.562 1 26.14 200 ASN A C 1
ATOM 1566 O O . ASN A 1 200 ? -29.594 18.484 14.5 1 26.14 200 ASN A O 1
ATOM 1570 N N . GLU A 1 201 ? -28.188 19.578 15.531 1 28.92 201 GLU A N 1
ATOM 1571 C CA . GLU A 1 201 ? -28.625 19.203 16.875 1 28.92 201 GLU A CA 1
ATOM 1572 C C . GLU A 1 201 ? -29.984 19.812 17.203 1 28.92 201 GLU A C 1
ATOM 1574 O O . GLU A 1 201 ? -30.062 20.969 17.641 1 28.92 201 GLU A O 1
ATOM 1579 N N . GLY A 1 202 ? -30.859 19.797 16.219 1 28.47 202 GLY A N 1
ATOM 1580 C CA . GLY A 1 202 ? -32.156 20.375 16.562 1 28.47 202 GLY A CA 1
ATOM 1581 C C . GLY A 1 202 ? -32.75 19.766 17.812 1 28.47 202 GLY A C 1
ATOM 1582 O O . GLY A 1 202 ? -33.938 20 18.125 1 28.47 202 GLY A O 1
ATOM 1583 N N . GLY A 1 203 ? -32.281 18.578 18.25 1 27.25 203 GLY A N 1
ATOM 1584 C CA . GLY A 1 203 ? -33.375 18.031 19.031 1 27.25 203 GLY A CA 1
ATOM 1585 C C . GLY A 1 203 ? -33.75 18.906 20.219 1 27.25 203 GLY A C 1
ATOM 1586 O O . GLY A 1 203 ? -33.219 18.75 21.312 1 27.25 203 GLY A O 1
ATOM 1587 N N . GLY A 1 204 ? -33.719 20.266 20.016 1 27.25 204 GLY A N 1
ATOM 1588 C CA . GLY A 1 204 ? -34.25 21.078 21.094 1 27.25 204 GLY A CA 1
ATOM 1589 C C . GLY A 1 204 ? -35.594 20.578 21.609 1 27.25 204 GLY A C 1
ATOM 1590 O O . GLY A 1 204 ? -36.594 20.594 20.875 1 27.25 204 GLY A O 1
ATOM 1591 N N . GLY A 1 205 ? -35.594 19.469 22.219 1 24.08 205 GLY A N 1
ATOM 1592 C CA . GLY A 1 205 ? -36.812 19.031 22.891 1 24.08 205 GLY A CA 1
ATOM 1593 C C . GLY A 1 205 ? -37.594 20.188 23.484 1 24.08 205 GLY A C 1
ATOM 1594 O O . GLY A 1 205 ? -37.031 21.25 23.766 1 24.08 205 GLY A O 1
ATOM 1595 N N . GLY A 1 206 ? -38.969 20.203 23.297 1 23.55 206 GLY A N 1
ATOM 1596 C CA . GLY A 1 206 ? -40.219 20.922 23.312 1 23.55 206 GLY A CA 1
ATOM 1597 C C . GLY A 1 206 ? -40.5 21.609 24.641 1 23.55 206 GLY A C 1
ATOM 1598 O O . GLY A 1 206 ? -40.906 22.781 24.672 1 23.55 206 GLY A O 1
ATOM 1599 N N . GLY A 1 207 ? -40.719 20.797 25.688 1 22.77 207 GLY A N 1
ATOM 1600 C CA . GLY A 1 207 ? -41.969 20.953 26.391 1 22.77 207 GLY A CA 1
ATOM 1601 C C . GLY A 1 207 ? -42 22.141 27.344 1 22.77 207 GLY A C 1
ATOM 1602 O O . GLY A 1 207 ? -42.969 22.359 28.062 1 22.77 207 GLY A O 1
ATOM 1603 N N . GLY A 1 208 ? -40.844 22.562 27.828 1 21.59 208 GLY A N 1
ATOM 1604 C CA . GLY A 1 208 ? -41.125 23.078 29.172 1 21.59 208 GLY A CA 1
ATOM 1605 C C . GLY A 1 208 ? -42.156 24.156 29.188 1 21.59 208 GLY A C 1
ATOM 1606 O O . GLY A 1 208 ? -42.438 24.797 28.156 1 21.59 208 GLY A O 1
ATOM 1607 N N . GLY A 1 209 ? -43.062 24.172 30.234 1 21.11 209 GLY A N 1
ATOM 1608 C CA . GLY A 1 209 ? -44.25 24.812 30.75 1 21.11 209 GLY A CA 1
ATOM 1609 C C . GLY A 1 209 ? -44.156 26.328 30.75 1 21.11 209 GLY A C 1
ATOM 1610 O O . GLY A 1 209 ? -43.062 26.891 30.844 1 21.11 209 GLY A O 1
ATOM 1611 N N . GLY A 1 210 ? -45.062 27.047 29.984 1 21.12 210 GLY A N 1
ATOM 1612 C CA . GLY A 1 210 ? -45.531 28.375 29.641 1 21.12 210 GLY A CA 1
ATOM 1613 C C . GLY A 1 210 ? -45.75 29.266 30.844 1 21.12 210 GLY A C 1
ATOM 1614 O O . GLY A 1 210 ? -46.531 30.219 30.781 1 21.12 210 GLY A O 1
ATOM 1615 N N . GLY A 1 211 ? -45.094 28.984 32 1 18.59 211 GLY A N 1
ATOM 1616 C CA . GLY A 1 211 ? -45.781 29.703 33.062 1 18.59 211 GLY A CA 1
ATOM 1617 C C . GLY A 1 211 ? -45.969 31.172 32.75 1 18.59 211 GLY A C 1
ATOM 1618 O O . GLY A 1 211 ? -45.25 31.75 31.953 1 18.59 211 GLY A O 1
ATOM 1619 N N . GLU A 1 212 ? -47.188 31.719 32.938 1 19.81 212 GLU A N 1
ATOM 1620 C CA . GLU A 1 212 ? -48 32.938 32.844 1 19.81 212 GLU A CA 1
ATOM 1621 C C . GLU A 1 212 ? -47.344 34.094 33.594 1 19.81 212 GLU A C 1
ATOM 1623 O O . GLU A 1 212 ? -47.938 35.156 33.719 1 19.81 212 GLU A O 1
ATOM 1628 N N . ALA A 1 213 ? -46.031 34.094 33.781 1 19.66 213 ALA A N 1
ATOM 1629 C CA . ALA A 1 213 ? -45.938 35.062 34.875 1 19.66 213 ALA A CA 1
ATOM 1630 C C . ALA A 1 213 ? -46.531 36.438 34.438 1 19.66 213 ALA A C 1
ATOM 1632 O O . ALA A 1 213 ? -46.25 36.906 33.344 1 19.66 213 ALA A O 1
ATOM 1633 N N . GLU A 1 214 ? -47.594 36.906 35.062 1 18.14 214 GLU A N 1
ATOM 1634 C CA . GLU A 1 214 ? -48.531 38.031 35.062 1 18.14 214 GLU A CA 1
ATOM 1635 C C . GLU A 1 214 ? -47.781 39.375 35.219 1 18.14 214 GLU A C 1
ATOM 1637 O O . GLU A 1 214 ? -48.344 40.438 35.031 1 18.14 214 GLU A O 1
ATOM 1642 N N . ASP A 1 215 ? -46.5 39.375 35.75 1 18.47 215 ASP A N 1
ATOM 1643 C CA . ASP A 1 215 ? -46.531 40.531 36.656 1 18.47 215 ASP A CA 1
ATOM 1644 C C . ASP A 1 215 ? -46.75 41.812 35.844 1 18.47 215 ASP A C 1
ATOM 1646 O O . ASP A 1 215 ? -46.219 42 34.75 1 18.47 215 ASP A O 1
ATOM 1650 N N . SER A 1 216 ? -47.719 42.625 36.188 1 18.38 216 SER A N 1
ATOM 1651 C CA . SER A 1 216 ? -48.562 43.781 35.938 1 18.38 216 SER A CA 1
ATOM 1652 C C . SER A 1 216 ? -47.75 45.062 35.781 1 18.38 216 SER A C 1
ATOM 1654 O O . SER A 1 216 ? -48.156 46 35.062 1 18.38 216 SER A O 1
ATOM 1656 N N . SER A 1 217 ? -46.625 45.312 36.625 1 19.02 217 SER A N 1
ATOM 1657 C CA . SER A 1 217 ? -46.781 46.625 37.219 1 19.02 217 SER A CA 1
ATOM 1658 C C . SER A 1 217 ? -46.5 47.719 36.156 1 19.02 217 SER A C 1
ATOM 1660 O O . SER A 1 217 ? -45.75 47.5 35.219 1 19.02 217 SER A O 1
ATOM 1662 N N . THR A 1 218 ? -47.188 48.844 36.25 1 19.58 218 THR A N 1
ATOM 1663 C CA . THR A 1 218 ? -47.75 50.062 35.656 1 19.58 218 THR A CA 1
ATOM 1664 C C . THR A 1 218 ? -46.656 51.125 35.469 1 19.58 218 THR A C 1
ATOM 1666 O O . THR A 1 218 ? -46.125 51.656 36.469 1 19.58 218 THR A O 1
ATOM 1669 N N . PRO A 1 219 ? -45.5 50.844 34.75 1 18.45 219 PRO A N 1
ATOM 1670 C CA . PRO A 1 219 ? -44.594 51.969 34.938 1 18.45 219 PRO A CA 1
ATOM 1671 C C . PRO A 1 219 ? -45.25 53.312 34.594 1 18.45 219 PRO A C 1
ATOM 1673 O O . PRO A 1 219 ? -46.219 53.344 33.844 1 18.45 219 PRO A O 1
ATOM 1676 N N . SER A 1 220 ? -45 54.25 35.5 1 19.97 220 SER A N 1
ATOM 1677 C CA . SER A 1 220 ? -45.344 55.656 35.719 1 19.97 220 SER A CA 1
ATOM 1678 C C . SER A 1 220 ? -44.906 56.531 34.531 1 19.97 220 SER A C 1
ATOM 1680 O O . SER A 1 220 ? -43.875 56.25 33.938 1 19.97 220 SER A O 1
ATOM 1682 N N . ALA A 1 221 ? -45.781 57.344 34.062 1 19.91 221 ALA A N 1
ATOM 1683 C CA . ALA A 1 221 ? -46 58.312 33 1 19.91 221 ALA A CA 1
ATOM 1684 C C . ALA A 1 221 ? -44.969 59.469 33.031 1 19.91 221 ALA A C 1
ATOM 1686 O O . ALA A 1 221 ? -45.094 60.344 33.906 1 19.91 221 ALA A O 1
ATOM 1687 N N . ALA A 1 222 ? -43.625 59.031 33.062 1 20.34 222 ALA A N 1
ATOM 1688 C CA . ALA A 1 222 ? -42.844 60.25 33.25 1 20.34 222 ALA A CA 1
ATOM 1689 C C . ALA A 1 222 ? -43.25 61.312 32.219 1 20.34 222 ALA A C 1
ATOM 1691 O O . ALA A 1 222 ? -43.531 61 31.062 1 20.34 222 ALA A O 1
ATOM 1692 N N . GLY A 1 223 ? -43.375 62.531 32.75 1 17.81 223 GLY A N 1
ATOM 1693 C CA . GLY A 1 223 ? -43.844 63.875 32.5 1 17.81 223 GLY A CA 1
ATOM 1694 C C . GLY A 1 223 ? -43.125 64.562 31.344 1 17.81 223 GLY A C 1
ATOM 1695 O O . GLY A 1 223 ? -42 64.188 31 1 17.81 223 GLY A O 1
ATOM 1696 N N . ASN A 1 224 ? -43.844 65.312 30.531 1 18.83 224 ASN A N 1
ATOM 1697 C CA . ASN A 1 224 ? -43.938 66.062 29.281 1 18.83 224 ASN A CA 1
ATOM 1698 C C . ASN A 1 224 ? -43 67.25 29.266 1 18.83 224 ASN A C 1
ATOM 1700 O O . ASN A 1 224 ? -42.938 68 28.281 1 18.83 224 ASN A O 1
ATOM 1704 N N . GLY A 1 225 ? -41.969 67.438 30.266 1 19.64 225 GLY A N 1
ATOM 1705 C CA . GLY A 1 225 ? -41.906 68.875 30.359 1 19.64 225 GLY A CA 1
ATOM 1706 C C . GLY A 1 225 ? -41.344 69.5 29.109 1 19.64 225 GLY A C 1
ATOM 1707 O O . GLY A 1 225 ? -40.344 69.125 28.562 1 19.64 225 GLY A O 1
ATOM 1708 N N . LYS A 1 226 ? -42.156 70.375 28.328 1 21.95 226 LYS A N 1
ATOM 1709 C CA . LYS A 1 226 ? -42.125 71.188 27.094 1 21.95 226 LYS A CA 1
ATOM 1710 C C . LYS A 1 226 ? -41.094 72.25 27.156 1 21.95 226 LYS A C 1
ATOM 1712 O O . LYS A 1 226 ? -40.719 72.812 26.141 1 21.95 226 LYS A O 1
ATOM 1717 N N . ARG A 1 227 ? -40.469 72.812 28.297 1 23 227 ARG A N 1
ATOM 1718 C CA . ARG A 1 227 ? -40.531 74.25 28.203 1 23 227 ARG A CA 1
ATOM 1719 C C . ARG A 1 227 ? -39.625 74.812 27.094 1 23 227 ARG A C 1
ATOM 1721 O O . ARG A 1 227 ? -38.531 74.312 26.906 1 23 227 ARG A O 1
ATOM 1728 N N . LYS A 1 228 ? -40.156 75.812 26.297 1 24.78 228 LYS A N 1
ATOM 1729 C CA . LYS A 1 228 ? -40.031 76.688 25.156 1 24.78 228 LYS A CA 1
ATOM 1730 C C . LYS A 1 228 ? -38.906 77.688 25.391 1 24.78 228 LYS A C 1
ATOM 1732 O O . LYS A 1 228 ? -38.562 78.5 24.484 1 24.78 228 LYS A O 1
ATOM 1737 N N . LEU A 1 229 ? -38 77.625 26.391 1 20.33 229 LEU A N 1
ATOM 1738 C CA . LEU A 1 229 ? -37.719 79 26.672 1 20.33 229 LEU A CA 1
ATOM 1739 C C . LEU A 1 229 ? -37.25 79.75 25.422 1 20.33 229 LEU A C 1
ATOM 1741 O O . LEU A 1 229 ? -36.781 79.125 24.469 1 20.33 229 LEU A O 1
ATOM 1745 N N . GLY A 1 230 ? -36.719 81 25.656 1 19.89 230 GLY A N 1
ATOM 1746 C CA . GLY A 1 230 ? -36.688 82.438 25.516 1 19.89 230 GLY A CA 1
ATOM 1747 C C . GLY A 1 230 ? -35.625 82.938 24.547 1 19.89 230 GLY A C 1
ATOM 1748 O O . GLY A 1 230 ? -34.438 82.625 24.719 1 19.89 230 GLY A O 1
ATOM 1749 N N . ASP A 1 231 ? -35.875 83 23.156 1 25.09 231 ASP A N 1
ATOM 1750 C CA . ASP A 1 231 ? -35 83.875 22.375 1 25.09 231 ASP A CA 1
ATOM 1751 C C . ASP A 1 231 ? -34.812 85.25 23.062 1 25.09 231 ASP A C 1
ATOM 1753 O O . ASP A 1 231 ? -35.781 85.812 23.562 1 25.09 231 ASP A O 1
ATOM 1757 N N . ARG A 1 232 ? -33.875 85.625 23.891 1 21.03 232 ARG A N 1
ATOM 1758 C CA . ARG A 1 232 ? -33.688 87 24.141 1 21.03 232 ARG A CA 1
ATOM 1759 C C . ARG A 1 232 ? -33.656 87.812 22.828 1 21.03 232 ARG A C 1
ATOM 1761 O O . ARG A 1 232 ? -33.156 87.312 21.812 1 21.03 232 ARG A O 1
ATOM 1768 N N . ASP A 1 233 ? -34.25 89.188 22.828 1 18.38 233 ASP A N 1
ATOM 1769 C CA . ASP A 1 233 ? -34.656 90.562 22.594 1 18.38 233 ASP A CA 1
ATOM 1770 C C . ASP A 1 233 ? -33.438 91.438 22.203 1 18.38 233 ASP A C 1
ATOM 1772 O O . ASP A 1 233 ? -32.5 91.562 22.969 1 18.38 233 ASP A O 1
ATOM 1776 N N . ASP A 1 234 ? -32.688 91.562 20.984 1 19.89 234 ASP A N 1
ATOM 1777 C CA . ASP A 1 234 ? -33.25 92.625 20.203 1 19.89 234 ASP A CA 1
ATOM 1778 C C . ASP A 1 234 ? -34.656 92.312 19.672 1 19.89 234 ASP A C 1
ATOM 1780 O O . ASP A 1 234 ? -34.938 91.125 19.359 1 19.89 234 ASP A O 1
ATOM 1784 N N . MET B 1 1 ? -8.125 22.031 14.328 1 44.12 1 MET B N 1
ATOM 1785 C CA . MET B 1 1 ? -7.914 20.656 14.781 1 44.12 1 MET B CA 1
ATOM 1786 C C . MET B 1 1 ? -6.461 20.438 15.195 1 44.12 1 MET B C 1
ATOM 1788 O O . MET B 1 1 ? -5.594 20.25 14.344 1 44.12 1 MET B O 1
ATOM 1792 N N . SER B 1 2 ? -5.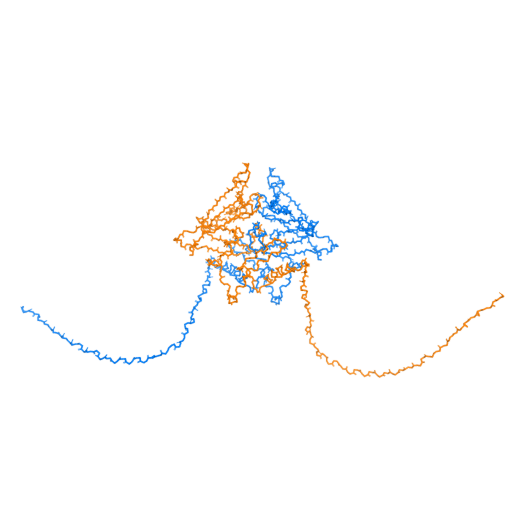984 21.203 16.188 1 52 2 SER B N 1
ATOM 1793 C CA . SER B 1 2 ? -4.648 21.016 16.734 1 52 2 SER B CA 1
ATOM 1794 C C . SER B 1 2 ? -4.465 19.594 17.281 1 52 2 SER B C 1
ATOM 1796 O O . SER B 1 2 ? -5.355 19.062 17.938 1 52 2 SER B O 1
ATOM 1798 N N . PHE B 1 3 ? -3.615 18.812 16.484 1 61.5 3 PHE B N 1
ATOM 1799 C CA . PHE B 1 3 ? -3.281 17.562 17.172 1 61.5 3 PHE B CA 1
ATOM 1800 C C . PHE B 1 3 ? -2.85 17.828 18.609 1 61.5 3 PHE B C 1
ATOM 1802 O O . PHE B 1 3 ? -1.939 18.625 18.859 1 61.5 3 PHE B O 1
ATOM 1809 N N . GLU B 1 4 ? -3.611 17.562 19.609 1 67.56 4 GLU B N 1
ATOM 1810 C CA . GLU B 1 4 ? -3.121 17.734 20.984 1 67.56 4 GLU B CA 1
ATOM 1811 C C . GLU B 1 4 ? -1.757 17.078 21.156 1 67.56 4 GLU B C 1
ATOM 1813 O O . GLU B 1 4 ? -0.901 17.594 21.875 1 67.56 4 GLU B O 1
ATOM 1818 N N . ARG B 1 5 ? -1.519 15.977 20.469 1 82.94 5 ARG B N 1
ATOM 1819 C CA . ARG B 1 5 ? -0.232 15.289 20.5 1 82.94 5 ARG B CA 1
ATOM 1820 C C . ARG B 1 5 ? 0.25 14.953 19.094 1 82.94 5 ARG B C 1
ATOM 1822 O O . ARG B 1 5 ? -0.559 14.781 18.188 1 82.94 5 ARG B O 1
ATOM 1829 N N . PRO B 1 6 ? 1.585 14.93 18.984 1 91.44 6 PRO B N 1
ATOM 1830 C CA . PRO B 1 6 ? 2.119 14.57 17.672 1 91.44 6 PRO B CA 1
ATOM 1831 C C . PRO B 1 6 ? 1.766 13.141 17.25 1 91.44 6 PRO B C 1
ATOM 1833 O O . PRO B 1 6 ? 1.654 12.258 18.109 1 91.44 6 PRO B O 1
ATOM 1836 N N . LEU B 1 7 ? 1.535 12.977 15.977 1 95.06 7 LEU B N 1
ATOM 1837 C CA . LEU B 1 7 ? 1.382 11.641 15.43 1 95.06 7 LEU B CA 1
ATOM 1838 C C . LEU B 1 7 ? 2.736 11.047 15.055 1 95.06 7 LEU B C 1
ATOM 1840 O O . LEU B 1 7 ? 3.574 11.727 14.461 1 95.06 7 LEU B O 1
ATOM 1844 N N . ARG B 1 8 ? 2.957 9.844 15.461 1 96.94 8 ARG B N 1
ATOM 1845 C CA . ARG B 1 8 ? 4.234 9.188 15.211 1 96.94 8 ARG B CA 1
ATOM 1846 C C . ARG B 1 8 ? 4.094 8.078 14.172 1 96.94 8 ARG B C 1
ATOM 1848 O O . ARG B 1 8 ? 3.055 7.422 14.094 1 96.94 8 ARG B O 1
ATOM 1855 N N . GLY B 1 9 ? 5.133 7.875 13.391 1 98.31 9 GLY B N 1
ATOM 1856 C CA . GLY B 1 9 ? 5.145 6.801 12.406 1 98.31 9 GLY B CA 1
ATOM 1857 C C . GLY B 1 9 ? 6.539 6.383 12 1 98.31 9 GLY B C 1
ATOM 1858 O O . GLY B 1 9 ? 7.527 6.965 12.453 1 98.31 9 GLY B O 1
ATOM 1859 N N . SER B 1 10 ? 6.59 5.305 11.258 1 98.44 10 SER B N 1
ATOM 1860 C CA . SER B 1 10 ? 7.859 4.758 10.789 1 98.44 10 SER B CA 1
ATOM 1861 C C . SER B 1 10 ? 7.645 3.727 9.688 1 98.44 10 SER B C 1
ATOM 1863 O O . SER B 1 10 ? 6.52 3.293 9.445 1 98.44 10 SER B O 1
ATOM 1865 N N . CYS B 1 11 ? 8.805 3.477 8.977 1 98.12 11 CYS B N 1
ATOM 1866 C CA . CYS B 1 11 ? 8.758 2.305 8.102 1 98.12 11 CYS B CA 1
ATOM 1867 C C . CYS B 1 11 ? 8.812 1.019 8.922 1 98.12 11 CYS B C 1
ATOM 1869 O O . CYS B 1 11 ? 8.961 1.06 10.141 1 98.12 11 CYS B O 1
ATOM 1871 N N . ALA B 1 12 ? 8.68 -0.129 8.328 1 95.88 12 ALA B N 1
ATOM 1872 C CA . ALA B 1 12 ? 8.555 -1.422 8.992 1 95.88 12 ALA B CA 1
ATOM 1873 C C . ALA B 1 12 ? 9.836 -1.77 9.75 1 95.88 12 ALA B C 1
ATOM 1875 O O . ALA B 1 12 ? 9.781 -2.408 10.805 1 95.88 12 ALA B O 1
ATOM 1876 N N . CYS B 1 13 ? 10.984 -1.368 9.227 1 96.12 13 CYS B N 1
ATOM 1877 C CA . CYS B 1 13 ? 12.242 -1.719 9.867 1 96.12 13 CYS B CA 1
ATOM 1878 C C . CYS B 1 13 ? 12.695 -0.619 10.812 1 96.12 13 CYS B C 1
ATOM 1880 O O . CYS B 1 13 ? 13.734 -0.748 11.477 1 96.12 13 CYS B O 1
ATOM 1882 N N . HIS B 1 14 ? 12.047 0.456 10.812 1 96.69 14 HIS B N 1
ATOM 1883 C CA . HIS B 1 14 ? 12.195 1.545 11.773 1 96.69 14 HIS B CA 1
ATOM 1884 C C . HIS B 1 14 ? 13.414 2.4 11.461 1 96.69 14 HIS B C 1
ATOM 1886 O O . HIS B 1 14 ? 13.789 3.275 12.242 1 96.69 14 HIS B O 1
ATOM 1892 N N . ARG B 1 15 ? 14.078 2.152 10.32 1 97.88 15 ARG B N 1
ATOM 1893 C CA . ARG B 1 15 ? 15.188 3.008 9.906 1 97.88 15 ARG B CA 1
ATOM 1894 C C . ARG B 1 15 ? 14.703 4.422 9.602 1 97.88 15 ARG B C 1
ATOM 1896 O O . ARG B 1 15 ? 15.445 5.391 9.781 1 97.88 15 ARG B O 1
ATOM 1903 N N . ASN B 1 16 ? 13.492 4.547 9.008 1 98.62 16 ASN B N 1
ATOM 1904 C CA . ASN B 1 16 ? 12.836 5.84 8.836 1 98.62 16 ASN B CA 1
ATOM 1905 C C . ASN B 1 16 ? 11.82 6.102 9.945 1 98.62 16 ASN B C 1
ATOM 1907 O O . ASN B 1 16 ? 10.938 5.277 10.195 1 98.62 16 ASN B O 1
ATOM 1911 N N . GLN B 1 17 ? 11.922 7.168 10.594 1 98.5 17 GLN B N 1
ATOM 1912 C CA . GLN B 1 17 ? 10.961 7.582 11.609 1 98.5 17 GLN B CA 1
ATOM 1913 C C . GLN B 1 17 ? 10.508 9.023 11.391 1 98.5 17 GLN B C 1
ATOM 1915 O O . GLN B 1 17 ? 11.25 9.828 10.82 1 98.5 17 GLN B O 1
ATOM 1920 N N . TYR B 1 18 ? 9.266 9.281 11.742 1 97.94 18 TYR B N 1
ATOM 1921 C CA . TYR B 1 18 ? 8.766 10.641 11.57 1 97.94 18 TYR B CA 1
ATOM 1922 C C . TYR B 1 18 ? 7.723 10.977 12.633 1 97.94 18 TYR B C 1
ATOM 1924 O O . TYR B 1 18 ? 7.242 10.086 13.344 1 97.94 18 TYR B O 1
ATOM 1932 N N . PHE B 1 19 ? 7.41 12.156 12.758 1 97.12 19 PHE B N 1
ATOM 1933 C CA . PHE B 1 19 ? 6.242 12.602 13.516 1 97.12 19 PHE B CA 1
ATOM 1934 C C . PHE B 1 19 ? 5.562 13.773 12.82 1 97.12 19 PHE B C 1
ATOM 1936 O O . PHE B 1 19 ? 6.184 14.469 12.016 1 97.12 19 PHE B O 1
ATOM 1943 N N . ILE B 1 20 ? 4.332 13.922 12.992 1 95.56 20 ILE B N 1
ATOM 1944 C CA . ILE B 1 20 ? 3.498 15.016 12.5 1 95.56 20 ILE B CA 1
ATOM 1945 C C . ILE B 1 20 ? 3.074 15.906 13.664 1 95.56 20 ILE B C 1
ATOM 1947 O O . ILE B 1 20 ? 2.434 15.438 14.609 1 95.56 20 ILE B O 1
ATOM 1951 N N . ARG B 1 21 ? 3.486 17.141 13.555 1 93.06 21 ARG B N 1
ATOM 1952 C CA . ARG B 1 21 ? 3.158 18.078 14.617 1 93.06 21 ARG B CA 1
ATOM 1953 C C . ARG B 1 21 ? 2.574 19.359 14.047 1 93.06 21 ARG B C 1
ATOM 1955 O O . ARG B 1 21 ? 3.238 20.078 13.289 1 93.06 21 ARG B O 1
ATOM 1962 N N . ALA B 1 22 ? 1.346 19.594 14.43 1 88.62 22 ALA B N 1
ATOM 1963 C CA . ALA B 1 22 ? 0.704 20.844 14.047 1 88.62 22 ALA B CA 1
ATOM 1964 C C . ALA B 1 22 ? 0.995 21.938 15.062 1 88.62 22 ALA B C 1
ATOM 1966 O O . ALA B 1 22 ? 1.008 21.688 16.266 1 88.62 22 ALA B O 1
ATOM 1967 N N . PRO B 1 23 ? 1.222 23.125 14.531 1 84.56 23 PRO B N 1
ATOM 1968 C CA . PRO B 1 23 ? 1.326 24.234 15.484 1 84.56 23 PRO B CA 1
ATOM 1969 C C . PRO B 1 23 ? 0.028 24.484 16.25 1 84.56 23 PRO B C 1
ATOM 1971 O O . PRO B 1 23 ? -1.057 24.172 15.75 1 84.56 23 PRO B O 1
ATOM 1974 N N . GLN B 1 24 ? 0.129 24.938 17.453 1 78.25 24 GLN B N 1
ATOM 1975 C CA . GLN B 1 24 ? -1.015 25.172 18.328 1 78.25 24 GLN B CA 1
ATOM 1976 C C . GLN B 1 24 ? -2.008 26.141 17.703 1 78.25 24 GLN B C 1
ATOM 1978 O O . GLN B 1 24 ? -3.219 26 17.875 1 78.25 24 GLN B O 1
ATOM 1983 N N . ASP B 1 25 ? -1.528 26.984 16.922 1 77.75 25 ASP B N 1
ATOM 1984 C CA . ASP B 1 25 ? -2.385 28.031 16.359 1 77.75 25 ASP B CA 1
ATOM 1985 C C . ASP B 1 25 ? -2.635 27.797 14.875 1 77.75 25 ASP B C 1
ATOM 1987 O O . ASP B 1 25 ? -2.93 28.75 14.133 1 77.75 25 ASP B O 1
ATOM 1991 N N . ALA B 1 26 ? -2.533 26.547 14.562 1 76.44 26 ALA B N 1
ATOM 1992 C CA . ALA B 1 26 ? -2.631 26.312 13.125 1 76.44 26 ALA B CA 1
ATOM 1993 C C . ALA B 1 26 ? -4.074 26.438 12.641 1 76.44 26 ALA B C 1
ATOM 1995 O O . ALA B 1 26 ? -5 25.953 13.297 1 76.44 26 ALA B O 1
ATOM 1996 N N . ASP B 1 27 ? -4.176 27.078 11.539 1 76.06 27 ASP B N 1
ATOM 1997 C CA . ASP B 1 27 ? -5.484 27.219 10.906 1 76.06 27 ASP B CA 1
ATOM 1998 C C . ASP B 1 27 ? -5.73 26.109 9.891 1 76.06 27 ASP B C 1
ATOM 2000 O O . ASP B 1 27 ? -6.875 25.828 9.539 1 76.06 27 ASP B O 1
ATOM 2004 N N . GLU B 1 28 ? -4.672 25.594 9.484 1 78.62 28 GLU B N 1
ATOM 2005 C CA . GLU B 1 28 ? -4.789 24.516 8.5 1 78.62 28 GLU B CA 1
ATOM 2006 C C . GLU B 1 28 ? -5.188 23.203 9.164 1 78.62 28 GLU B C 1
ATOM 2008 O O . GLU B 1 28 ? -4.996 23.016 10.367 1 78.62 28 GLU B O 1
ATOM 2013 N N . ILE B 1 29 ? -5.855 22.359 8.32 1 78.44 29 ILE B N 1
ATOM 2014 C CA . ILE B 1 29 ? -6.34 21.094 8.875 1 78.44 29 ILE B CA 1
ATOM 2015 C C . ILE B 1 29 ? -5.727 19.922 8.109 1 78.44 29 ILE B C 1
ATOM 2017 O O . ILE B 1 29 ? -5.52 20.016 6.898 1 78.44 29 ILE B O 1
ATOM 2021 N N . ALA B 1 30 ? -5.383 18.922 8.867 1 89.75 30 ALA B N 1
ATOM 2022 C CA . ALA B 1 30 ? -5.012 17.641 8.266 1 89.75 30 ALA B CA 1
ATOM 2023 C C . ALA B 1 30 ? -6.219 16.984 7.613 1 89.75 30 ALA B C 1
ATOM 2025 O O . ALA B 1 30 ? -7.344 17.094 8.102 1 89.75 30 ALA B O 1
ATOM 2026 N N . GLN B 1 31 ? -5.992 16.375 6.512 1 90.56 31 GLN B N 1
ATOM 2027 C CA . GLN B 1 31 ? -7.066 15.688 5.805 1 90.56 31 GLN B CA 1
ATOM 2028 C C . GLN B 1 31 ? -6.715 14.219 5.551 1 90.56 31 GLN B C 1
ATOM 2030 O O . GLN B 1 31 ? -5.59 13.906 5.16 1 90.56 31 GLN B O 1
ATOM 2035 N N . VAL B 1 32 ? -7.664 13.398 5.844 1 92.19 32 VAL B N 1
ATOM 2036 C CA . VAL B 1 32 ? -7.531 12 5.453 1 92.19 32 VAL B CA 1
ATOM 2037 C C . VAL B 1 32 ? -8.031 11.812 4.023 1 92.19 32 VAL B C 1
ATOM 2039 O O . VAL B 1 32 ? -9.125 12.258 3.676 1 92.19 32 VAL B O 1
ATOM 2042 N N . LEU B 1 33 ? -7.246 11.203 3.219 1 93 33 LEU B N 1
ATOM 2043 C CA . LEU B 1 33 ? -7.566 10.984 1.812 1 93 33 LEU B CA 1
ATOM 2044 C C . LEU B 1 33 ? -7.617 9.492 1.493 1 93 33 LEU B C 1
ATOM 2046 O O . LEU B 1 33 ? -6.629 8.781 1.678 1 93 33 LEU B O 1
ATOM 2050 N N . PHE B 1 34 ? -8.812 9.062 1.121 1 92.69 34 PHE B N 1
ATOM 2051 C CA . PHE B 1 34 ? -8.961 7.758 0.492 1 92.69 34 PHE B CA 1
ATOM 2052 C C . PHE B 1 34 ? -9.102 7.898 -1.02 1 92.69 34 PHE B C 1
ATOM 2054 O O . PHE B 1 34 ? -9.773 8.812 -1.503 1 92.69 34 PHE B O 1
ATOM 2061 N N . GLY B 1 35 ? -8.438 7.004 -1.726 1 90.5 35 GLY B N 1
ATOM 2062 C CA . GLY B 1 35 ? -8.531 7.102 -3.174 1 90.5 35 GLY B CA 1
ATOM 2063 C C . GLY B 1 35 ? -8.352 5.77 -3.875 1 90.5 35 GLY B C 1
ATOM 2064 O O . GLY B 1 35 ? -7.789 4.832 -3.305 1 90.5 35 GLY B O 1
ATOM 2065 N N . THR B 1 36 ? -8.844 5.707 -5.117 1 90.81 36 THR B N 1
ATOM 2066 C CA . THR B 1 36 ? -8.719 4.523 -5.957 1 90.81 36 THR B CA 1
ATOM 2067 C C . THR B 1 36 ? -8.078 4.875 -7.297 1 90.81 36 THR B C 1
ATOM 2069 O O . THR B 1 36 ? -8.211 4.129 -8.273 1 90.81 36 THR B O 1
ATOM 2072 N N . ASP B 1 37 ? -7.402 5.973 -7.301 1 88 37 ASP B N 1
ATOM 2073 C CA . ASP B 1 37 ? -6.816 6.434 -8.555 1 88 37 ASP B CA 1
ATOM 2074 C C . ASP B 1 37 ? -5.652 5.535 -8.977 1 88 37 ASP B C 1
ATOM 2076 O O . ASP B 1 37 ? -4.98 4.945 -8.133 1 88 37 ASP B O 1
ATOM 2080 N N . SER B 1 38 ? -5.426 5.473 -10.305 1 89.62 38 SER B N 1
ATOM 2081 C CA . SER B 1 38 ? -4.438 4.559 -10.875 1 89.62 38 SER B CA 1
ATOM 2082 C C . SER B 1 38 ? -3.02 4.992 -10.523 1 89.62 38 SER B C 1
ATOM 2084 O O . SER B 1 38 ? -2.111 4.16 -10.461 1 89.62 38 SER B O 1
ATOM 2086 N N . PHE B 1 39 ? -2.848 6.211 -10.32 1 87.12 39 PHE B N 1
ATOM 2087 C CA . PHE 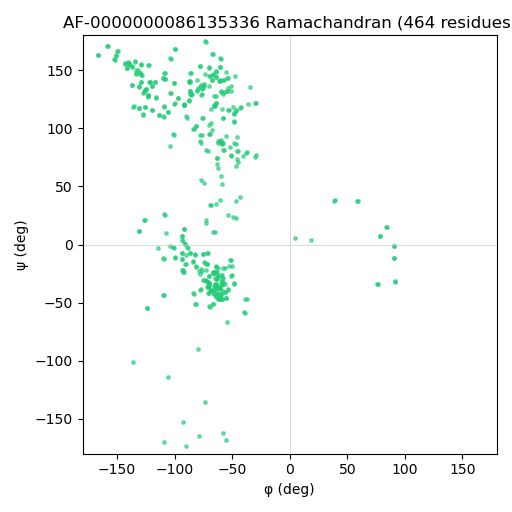B 1 39 ? -1.52 6.75 -10.055 1 87.12 39 PHE B CA 1
ATOM 2088 C C . PHE B 1 39 ? -0.979 6.242 -8.727 1 87.12 39 PHE B C 1
ATOM 2090 O O . PHE B 1 39 ? 0.14 5.727 -8.664 1 87.12 39 PHE B O 1
ATOM 2097 N N . HIS B 1 40 ? -1.729 6.344 -7.617 1 93.44 40 HIS B N 1
ATOM 2098 C CA . HIS B 1 40 ? -1.322 5.809 -6.324 1 93.44 40 HIS B CA 1
ATOM 2099 C C . HIS B 1 40 ? -1.349 4.285 -6.324 1 93.44 40 HIS B C 1
ATOM 2101 O O . HIS B 1 40 ? -0.495 3.643 -5.707 1 93.44 40 HIS B O 1
ATOM 2107 N N . ARG B 1 41 ? -2.293 3.752 -7.066 1 94.88 41 ARG B N 1
ATOM 2108 C CA . ARG B 1 41 ? -2.406 2.299 -7.129 1 94.88 41 ARG B CA 1
ATOM 2109 C C . ARG B 1 41 ? -1.133 1.675 -7.691 1 94.88 41 ARG B C 1
ATOM 2111 O O . ARG B 1 41 ? -0.614 0.703 -7.141 1 94.88 41 ARG B O 1
ATOM 2118 N N . ALA B 1 42 ? -0.652 2.215 -8.727 1 91.94 42 ALA B N 1
ATOM 2119 C CA . ALA B 1 42 ? 0.536 1.674 -9.383 1 91.94 42 ALA B CA 1
ATOM 2120 C C . ALA B 1 42 ? 1.751 1.744 -8.461 1 91.94 42 ALA B C 1
ATOM 2122 O O . ALA B 1 42 ? 2.611 0.861 -8.492 1 91.94 42 ALA B O 1
ATOM 2123 N N . SER B 1 43 ? 1.828 2.74 -7.672 1 95.38 43 SER B N 1
ATOM 2124 C CA . SER B 1 43 ? 2.984 2.947 -6.805 1 95.38 43 SER B CA 1
ATOM 2125 C C . SER B 1 43 ? 2.857 2.141 -5.516 1 95.38 43 SER B C 1
ATOM 2127 O O . SER B 1 43 ? 3.824 1.518 -5.07 1 95.38 43 SER B O 1
ATOM 2129 N N . LEU B 1 44 ? 1.636 2.137 -4.949 1 97.62 44 LEU B N 1
ATOM 2130 C CA . LEU B 1 44 ? 1.426 1.521 -3.645 1 97.62 44 LEU B CA 1
ATOM 2131 C C . LEU B 1 44 ? 0.97 0.073 -3.795 1 97.62 44 LEU B C 1
ATOM 2133 O O . LEU B 1 44 ? 0.938 -0.677 -2.816 1 97.62 44 LEU B O 1
ATOM 2137 N N . ALA B 1 45 ? 0.609 -0.302 -4.996 1 97.94 45 ALA B N 1
ATOM 2138 C CA . ALA B 1 45 ? 0.199 -1.658 -5.352 1 97.94 45 ALA B CA 1
ATOM 2139 C C . ALA B 1 45 ? -1.004 -2.102 -4.523 1 97.94 45 ALA B C 1
ATOM 2141 O O . ALA B 1 45 ? -1.079 -3.256 -4.098 1 97.94 45 ALA B O 1
ATOM 2142 N N . THR B 1 46 ? -1.895 -1.239 -4.25 1 96.56 46 THR B N 1
ATOM 2143 C CA . THR B 1 46 ? -3.131 -1.498 -3.52 1 96.56 46 THR B CA 1
ATOM 2144 C C . THR B 1 46 ? -4.324 -0.866 -4.234 1 96.56 46 THR B C 1
ATOM 2146 O O . THR B 1 46 ? -4.188 0.174 -4.879 1 96.56 46 THR B O 1
ATOM 2149 N N . PRO B 1 47 ? -5.52 -1.522 -4.137 1 94.31 47 PRO B N 1
ATOM 2150 C CA . PRO B 1 47 ? -6.691 -0.917 -4.773 1 94.31 47 PRO B CA 1
ATOM 2151 C C . PRO B 1 47 ? -7.195 0.318 -4.031 1 94.31 47 PRO B C 1
ATOM 2153 O O . PRO B 1 47 ? -7.977 1.098 -4.582 1 94.31 47 PRO B O 1
ATOM 2156 N N . LEU B 1 48 ? -6.762 0.494 -2.766 1 94.75 48 LEU B N 1
ATOM 2157 C CA . LEU B 1 48 ? -7.184 1.626 -1.945 1 94.75 48 LEU B CA 1
ATOM 2158 C C . LEU B 1 48 ? -5.977 2.363 -1.378 1 94.75 48 LEU B C 1
ATOM 2160 O O . LEU B 1 48 ? -5.246 1.821 -0.545 1 94.75 48 LEU B O 1
ATOM 2164 N N . SER B 1 49 ? -5.797 3.543 -1.842 1 95.75 49 SER B N 1
ATOM 2165 C CA . SER B 1 49 ? -4.781 4.387 -1.219 1 95.75 49 SER B CA 1
ATOM 2166 C C . SER B 1 49 ? -5.348 5.145 -0.025 1 95.75 49 SER B C 1
ATOM 2168 O O . SER B 1 49 ? -6.516 5.539 -0.032 1 95.75 49 SER B O 1
ATOM 2170 N N . ALA B 1 50 ? -4.559 5.258 1.021 1 96.62 50 ALA B N 1
ATOM 2171 C CA . ALA B 1 50 ? -4.93 5.977 2.238 1 96.62 50 ALA B CA 1
ATOM 2172 C C . ALA B 1 50 ? -3.779 6.848 2.732 1 96.62 50 ALA B C 1
ATOM 2174 O O . ALA B 1 50 ? -2.705 6.34 3.061 1 96.62 50 ALA B O 1
ATOM 2175 N N . HIS B 1 51 ? -4.059 8.188 2.771 1 97.19 51 HIS B N 1
ATOM 2176 C CA . HIS B 1 51 ? -3.031 9.141 3.174 1 97.19 51 HIS B CA 1
ATOM 2177 C C . HIS B 1 51 ? -3.584 10.156 4.168 1 97.19 51 HIS B C 1
ATOM 2179 O O . HIS B 1 51 ? -4.801 10.344 4.262 1 97.19 51 HIS B O 1
ATOM 2185 N N . ILE B 1 52 ? -2.652 10.734 4.922 1 95.94 52 ILE B N 1
ATOM 2186 C CA . ILE B 1 52 ? -2.926 11.969 5.656 1 95.94 52 ILE B CA 1
ATOM 2187 C C . ILE B 1 52 ? -2.236 13.141 4.965 1 95.94 52 ILE B C 1
ATOM 2189 O O . ILE B 1 52 ? -1.01 13.164 4.832 1 95.94 52 ILE B O 1
ATOM 2193 N N . ARG B 1 53 ? -3.023 14.008 4.465 1 95.56 53 ARG B N 1
ATOM 2194 C CA . ARG B 1 53 ? -2.514 15.219 3.834 1 95.56 53 ARG B CA 1
ATOM 2195 C C . ARG B 1 53 ? -2.326 16.328 4.859 1 95.56 53 ARG B C 1
ATOM 2197 O O . ARG B 1 53 ? -3.277 16.719 5.543 1 95.56 53 ARG B O 1
ATOM 2204 N N . ILE B 1 54 ? -1.118 16.844 4.922 1 95.12 54 ILE B N 1
ATOM 2205 C CA . ILE B 1 54 ? -0.798 17.875 5.91 1 95.12 54 ILE B CA 1
ATOM 2206 C C . ILE B 1 54 ? 0.108 18.938 5.285 1 95.12 54 ILE B C 1
ATOM 2208 O O . ILE B 1 54 ? 0.781 18.672 4.289 1 95.12 54 ILE B O 1
ATOM 2212 N N . PRO B 1 55 ? 0.1 20.109 5.848 1 94.75 55 PRO B N 1
ATOM 2213 C CA . PRO B 1 55 ? 1.133 21.062 5.434 1 94.75 55 PRO B CA 1
ATOM 2214 C C . PRO B 1 55 ? 2.545 20.5 5.566 1 94.75 55 PRO B C 1
ATOM 2216 O O . PRO B 1 55 ? 2.84 19.781 6.527 1 94.75 55 PRO B O 1
ATOM 2219 N N . LEU B 1 56 ? 3.336 20.844 4.664 1 95.69 56 LEU B N 1
ATOM 2220 C CA . LEU B 1 56 ? 4.703 20.344 4.598 1 95.69 56 LEU B CA 1
ATOM 2221 C C . LEU B 1 56 ? 5.453 20.641 5.891 1 95.69 56 LEU B C 1
ATOM 2223 O O . LEU B 1 56 ? 6.258 19.828 6.348 1 95.69 56 LEU B O 1
ATOM 2227 N N . THR B 1 57 ? 5.203 21.719 6.547 1 94.25 57 THR B N 1
ATOM 2228 C CA . THR B 1 57 ? 5.934 22.188 7.723 1 94.25 57 THR B CA 1
ATOM 2229 C C . THR B 1 57 ? 5.578 21.344 8.945 1 94.25 57 THR B C 1
ATOM 2231 O O . THR B 1 57 ? 6.254 21.422 9.977 1 94.25 57 THR B O 1
ATOM 2234 N N . TRP B 1 58 ? 4.504 20.594 8.883 1 95.12 58 TRP B N 1
ATOM 2235 C CA . TRP B 1 58 ? 4.09 19.766 10.016 1 95.12 58 TRP B CA 1
ATOM 2236 C C . TRP B 1 58 ? 4.887 18.453 10.055 1 95.12 58 TRP B C 1
ATOM 2238 O O . TRP B 1 58 ? 4.898 17.766 11.078 1 95.12 58 TRP B O 1
ATOM 2248 N N . TYR B 1 59 ? 5.492 18.094 8.961 1 97.38 59 TYR B N 1
ATOM 2249 C CA . TYR B 1 59 ? 6.121 16.797 8.797 1 97.38 59 TYR B CA 1
ATOM 2250 C C . TYR B 1 59 ? 7.594 16.844 9.188 1 97.38 59 TYR B C 1
ATOM 2252 O O . TYR B 1 59 ? 8.367 17.609 8.602 1 97.38 59 TYR B O 1
ATOM 2260 N N . HIS B 1 60 ? 7.961 16.016 10.188 1 97.44 60 HIS B N 1
ATOM 2261 C CA . HIS B 1 60 ? 9.344 15.891 10.633 1 97.44 60 HIS B CA 1
ATOM 2262 C C . HIS B 1 60 ? 9.828 14.445 10.539 1 97.44 60 HIS B C 1
ATOM 2264 O O . HIS B 1 60 ? 9.18 13.539 11.07 1 97.44 60 HIS B O 1
ATOM 2270 N N . SER B 1 61 ? 10.969 14.25 9.852 1 97.75 61 SER B N 1
ATOM 2271 C CA . SER B 1 61 ? 11.422 12.875 9.656 1 97.75 61 SER B CA 1
ATOM 2272 C C . SER B 1 61 ? 12.922 12.742 9.883 1 97.75 61 SER B C 1
ATOM 2274 O O . SER B 1 61 ? 13.656 13.727 9.789 1 97.75 61 SER B O 1
ATOM 2276 N N . ALA B 1 62 ? 13.344 11.57 10.273 1 98.12 62 ALA B N 1
ATOM 2277 C CA . ALA B 1 62 ? 14.75 11.227 10.469 1 98.12 62 ALA B CA 1
ATOM 2278 C C . ALA B 1 62 ? 15.031 9.797 10.031 1 98.12 62 ALA B C 1
ATOM 2280 O O . ALA B 1 62 ? 14.125 8.969 9.969 1 98.12 62 ALA B O 1
ATOM 2281 N N . THR B 1 63 ? 16.312 9.562 9.688 1 98.25 63 THR B N 1
ATOM 2282 C CA . THR B 1 63 ? 16.766 8.227 9.352 1 98.25 63 THR B CA 1
ATOM 2283 C C . THR B 1 63 ? 17.688 7.68 10.438 1 98.25 63 THR B C 1
ATOM 2285 O O . THR B 1 63 ? 18.453 8.43 11.031 1 98.25 63 THR B O 1
ATOM 2288 N N . TYR B 1 64 ? 17.609 6.441 10.703 1 98.06 64 TYR B N 1
ATOM 2289 C CA . TYR B 1 64 ? 18.453 5.746 11.664 1 98.06 64 TYR B CA 1
ATOM 2290 C C . TYR B 1 64 ? 19.141 4.543 11.023 1 98.06 64 TYR B C 1
ATOM 2292 O O . TYR B 1 64 ? 18.484 3.576 10.648 1 98.06 64 TYR B O 1
ATOM 2300 N N . ALA B 1 65 ? 20.438 4.59 11 1 97.31 65 ALA B N 1
ATOM 2301 C CA . ALA B 1 65 ? 21.203 3.473 10.453 1 97.31 65 ALA B CA 1
ATOM 2302 C C . ALA B 1 65 ? 21.312 2.332 11.469 1 97.31 65 ALA B C 1
ATOM 2304 O O . ALA B 1 65 ? 21.562 2.562 12.648 1 97.31 65 ALA B O 1
ATOM 2305 N N . LEU B 1 66 ? 21.094 1.121 11.062 1 94.25 66 LEU B N 1
ATOM 2306 C CA . LEU B 1 66 ? 21.25 -0.042 11.93 1 94.25 66 LEU B CA 1
ATOM 2307 C C . LEU B 1 66 ? 22.672 -0.614 11.805 1 94.25 66 LEU B C 1
ATOM 2309 O O . LEU B 1 66 ? 23.125 -1.326 12.695 1 94.25 66 LEU B O 1
ATOM 2313 N N . TYR B 1 67 ? 23.312 -0.334 10.688 1 95.62 67 TYR B N 1
ATOM 2314 C CA . TYR B 1 67 ? 24.688 -0.731 10.438 1 95.62 67 TYR B CA 1
ATOM 2315 C C . TYR B 1 67 ? 25.531 0.457 9.977 1 95.62 67 TYR B C 1
ATOM 2317 O O . TYR B 1 67 ? 25 1.392 9.367 1 95.62 67 TYR B O 1
ATOM 2325 N N . PRO B 1 68 ? 26.797 0.462 10.172 1 96 68 PRO B N 1
ATOM 2326 C CA . PRO B 1 68 ? 27.656 1.632 9.945 1 96 68 PRO B CA 1
ATOM 2327 C C . PRO B 1 68 ? 27.734 2.029 8.477 1 96 68 PRO B C 1
ATOM 2329 O O . PRO B 1 68 ? 28.016 3.188 8.156 1 96 68 PRO B O 1
ATOM 2332 N N . ASP B 1 69 ? 27.5 1.164 7.594 1 96.12 69 ASP B N 1
ATOM 2333 C CA . ASP B 1 69 ? 27.703 1.448 6.176 1 96.12 69 ASP B CA 1
ATOM 2334 C C . ASP B 1 69 ? 26.406 1.943 5.527 1 96.12 69 ASP B C 1
ATOM 2336 O O . ASP B 1 69 ? 26.359 2.193 4.324 1 96.12 69 ASP B O 1
ATOM 2340 N N . GLU B 1 70 ? 25.406 2.094 6.312 1 97.19 70 GLU B N 1
ATOM 2341 C CA . GLU B 1 70 ? 24.141 2.576 5.785 1 97.19 70 GLU B CA 1
ATOM 2342 C C . GLU B 1 70 ? 24.094 4.102 5.758 1 97.19 70 GLU B C 1
ATOM 2344 O O . GLU B 1 70 ? 24.438 4.754 6.746 1 97.19 70 GLU B O 1
ATOM 2349 N N . THR B 1 71 ? 23.734 4.68 4.609 1 97.62 71 THR B N 1
ATOM 2350 C CA . THR B 1 71 ? 23.625 6.133 4.484 1 97.62 71 THR B CA 1
ATOM 2351 C C . THR B 1 71 ? 22.172 6.578 4.52 1 97.62 71 THR B C 1
ATOM 2353 O O . THR B 1 71 ? 21.266 5.785 4.246 1 97.62 71 THR B O 1
ATOM 2356 N N . ALA B 1 72 ? 21.953 7.805 4.82 1 97.44 72 ALA B N 1
ATOM 2357 C CA . ALA B 1 72 ? 20.594 8.359 4.848 1 97.44 72 ALA B CA 1
ATOM 2358 C C . ALA B 1 72 ? 19.922 8.219 3.488 1 97.44 72 ALA B C 1
ATOM 2360 O O . ALA B 1 72 ? 18.719 7.941 3.414 1 97.44 72 ALA B O 1
ATOM 2361 N N . ALA B 1 73 ? 20.703 8.328 2.451 1 96.94 73 ALA B N 1
ATOM 2362 C CA . ALA B 1 73 ? 20.172 8.25 1.093 1 96.94 73 ALA B CA 1
ATOM 2363 C C . ALA B 1 73 ? 19.734 6.832 0.755 1 96.94 73 ALA B C 1
ATOM 2365 O O . ALA B 1 73 ? 18.797 6.629 -0.013 1 96.94 73 ALA B O 1
ATOM 2366 N N . GLN B 1 74 ? 20.469 5.844 1.355 1 97.25 74 GLN B N 1
ATOM 2367 C CA . GLN B 1 74 ? 20.094 4.445 1.165 1 97.25 74 GLN B CA 1
ATOM 2368 C C . GLN B 1 74 ? 18.828 4.105 1.94 1 97.25 74 GLN B C 1
ATOM 2370 O O . GLN B 1 74 ? 18.031 3.26 1.512 1 97.25 74 GLN B O 1
ATOM 2375 N N . ILE B 1 75 ? 18.672 4.801 3.035 1 98.38 75 ILE B N 1
ATOM 2376 C CA . ILE B 1 75 ? 17.547 4.527 3.93 1 98.38 75 ILE B CA 1
ATOM 2377 C C . ILE B 1 75 ? 16.297 5.223 3.412 1 98.38 75 ILE B C 1
ATOM 2379 O O . ILE B 1 75 ? 15.242 4.594 3.26 1 98.38 75 ILE B O 1
ATOM 2383 N N . ARG B 1 76 ? 16.359 6.469 3.137 1 98.56 76 ARG B N 1
ATOM 2384 C CA . ARG B 1 76 ? 15.25 7.25 2.602 1 98.56 76 ARG B CA 1
ATOM 2385 C C . ARG B 1 76 ? 15.391 7.449 1.098 1 98.56 76 ARG B C 1
ATOM 2387 O O . ARG B 1 76 ? 16 8.43 0.65 1 98.56 76 ARG B O 1
ATOM 2394 N N . ARG B 1 77 ? 14.773 6.594 0.397 1 98.44 77 ARG B N 1
ATOM 2395 C CA . ARG B 1 77 ? 14.828 6.672 -1.06 1 98.44 77 ARG B CA 1
ATOM 2396 C C . ARG B 1 77 ? 13.75 7.613 -1.595 1 98.44 77 ARG B C 1
ATOM 2398 O O . ARG B 1 77 ? 12.68 7.734 -1.006 1 98.44 77 ARG B O 1
ATOM 2405 N N . VAL B 1 78 ? 14.07 8.25 -2.656 1 97.19 78 VAL B N 1
ATOM 2406 C CA . VAL B 1 78 ? 13.148 9.156 -3.328 1 97.19 78 VAL B CA 1
ATOM 2407 C C . VAL B 1 78 ? 12.961 8.727 -4.781 1 97.19 78 VAL B C 1
ATOM 2409 O O . VAL B 1 78 ? 13.93 8.461 -5.488 1 97.19 78 VAL B O 1
ATOM 2412 N N . TYR B 1 79 ? 11.766 8.602 -5.129 1 96.56 79 TYR B N 1
ATOM 2413 C CA . TYR B 1 79 ? 11.438 8.273 -6.512 1 96.56 79 TYR B CA 1
ATOM 2414 C C . TYR B 1 79 ? 10.656 9.398 -7.172 1 96.56 79 TYR B C 1
ATOM 2416 O O . TYR B 1 79 ? 9.641 9.859 -6.641 1 96.56 79 TYR B O 1
ATOM 2424 N N . GLU B 1 80 ? 11.164 9.789 -8.242 1 92.88 80 GLU B N 1
ATOM 2425 C CA . GLU B 1 80 ? 10.484 10.742 -9.109 1 92.88 80 GLU B CA 1
ATOM 2426 C C . GLU B 1 80 ? 10.086 10.094 -10.438 1 92.88 80 GLU B C 1
ATOM 2428 O O . GLU B 1 80 ? 10.945 9.695 -11.219 1 92.88 80 GLU B O 1
ATOM 2433 N N . ASN B 1 81 ? 8.773 9.938 -10.602 1 80.5 81 ASN B N 1
ATOM 2434 C CA . ASN B 1 81 ? 8.297 9.344 -11.852 1 80.5 81 ASN B CA 1
ATOM 2435 C C . ASN B 1 81 ? 8.594 10.25 -13.047 1 80.5 81 ASN B C 1
ATOM 2437 O O . ASN B 1 81 ? 8.133 11.391 -13.102 1 80.5 81 ASN B O 1
ATOM 2441 N N . PRO B 1 82 ? 9.336 9.742 -13.93 1 77 82 PRO B N 1
ATOM 2442 C CA . PRO B 1 82 ? 9.711 10.586 -15.062 1 77 82 PRO B CA 1
ATOM 2443 C C . PRO B 1 82 ? 8.516 11.031 -15.898 1 77 82 PRO B C 1
ATOM 2445 O O . PRO B 1 82 ? 8.578 12.055 -16.578 1 77 82 PRO B O 1
ATOM 2448 N N . LEU B 1 83 ? 7.484 10.25 -15.891 1 71 83 LEU B N 1
ATOM 2449 C CA . LEU B 1 83 ? 6.297 10.586 -16.672 1 71 83 LEU B CA 1
ATOM 2450 C C . LEU B 1 83 ? 5.488 11.68 -15.984 1 71 83 LEU B C 1
ATOM 2452 O O . LEU B 1 83 ? 4.668 12.344 -16.625 1 71 83 LEU B O 1
ATOM 2456 N N . GLU B 1 84 ? 5.621 11.852 -14.672 1 64.25 84 GLU B N 1
ATOM 2457 C CA . GLU B 1 84 ? 4.867 12.852 -13.922 1 64.25 84 GLU B CA 1
ATOM 2458 C C . GLU B 1 84 ? 5.738 14.055 -13.57 1 64.25 84 GLU B C 1
ATOM 2460 O O . GLU B 1 84 ? 5.246 15.18 -13.453 1 64.25 84 GLU B O 1
ATOM 2465 N N . GLY B 1 85 ? 6.891 14.047 -13.898 1 65.94 85 GLY B N 1
ATOM 2466 C CA . GLY B 1 85 ? 8 14.961 -13.648 1 65.94 85 GLY B CA 1
ATOM 2467 C C . GLY B 1 85 ? 7.754 15.898 -12.484 1 65.94 85 GLY B C 1
ATOM 2468 O O . GLY B 1 85 ? 8.648 16.641 -12.086 1 65.94 85 GLY B O 1
ATOM 2469 N N . HIS B 1 86 ? 6.629 15.805 -11.719 1 84.81 86 HIS B N 1
ATOM 2470 C CA . HIS B 1 86 ? 6.352 16.812 -10.703 1 84.81 86 HIS B CA 1
ATOM 2471 C C . HIS B 1 86 ? 6.008 16.172 -9.359 1 84.81 86 HIS B C 1
ATOM 2473 O O . HIS B 1 86 ? 5.621 16.859 -8.414 1 84.81 86 HIS B O 1
ATOM 2479 N N . SER B 1 87 ? 6.238 14.898 -9.242 1 91.06 87 SER B N 1
ATOM 2480 C CA . SER B 1 87 ? 5.859 14.25 -7.992 1 91.06 87 SER B CA 1
ATOM 2481 C C . SER B 1 87 ? 7.016 13.438 -7.418 1 91.06 87 SER B C 1
ATOM 2483 O O . SER B 1 87 ? 7.895 12.992 -8.156 1 91.06 87 SER B O 1
ATOM 2485 N N . ARG B 1 88 ? 7.102 13.391 -6.137 1 94.62 88 ARG B N 1
ATOM 2486 C CA . ARG B 1 88 ? 8.133 12.664 -5.398 1 94.62 88 ARG B CA 1
ATOM 2487 C C . ARG B 1 88 ? 7.504 11.703 -4.391 1 94.62 88 ARG B C 1
ATOM 2489 O O . ARG B 1 88 ? 6.547 12.062 -3.701 1 94.62 88 ARG B O 1
ATOM 2496 N N . ARG B 1 89 ? 8.023 10.539 -4.426 1 97 89 ARG B N 1
ATOM 2497 C CA . ARG B 1 89 ? 7.645 9.547 -3.428 1 97 89 ARG B CA 1
ATOM 2498 C C . ARG B 1 89 ? 8.852 9.102 -2.613 1 97 89 ARG B C 1
ATOM 2500 O O . ARG B 1 89 ? 9.945 8.922 -3.16 1 97 89 ARG B O 1
ATOM 2507 N N . GLN B 1 90 ? 8.656 9.016 -1.348 1 98.44 90 GLN B N 1
ATOM 2508 C CA . GLN B 1 90 ? 9.703 8.484 -0.48 1 98.44 90 GLN B CA 1
ATOM 2509 C C . GLN B 1 90 ? 9.328 7.105 0.048 1 98.44 90 GLN B C 1
ATOM 2511 O O . GLN B 1 90 ? 8.164 6.848 0.359 1 98.44 90 GLN B O 1
ATOM 2516 N N . PHE B 1 91 ? 10.289 6.23 0.15 1 98.81 91 PHE B N 1
ATOM 2517 C CA . PHE B 1 91 ? 10.125 4.887 0.691 1 98.81 91 PHE B CA 1
ATOM 2518 C C . PHE B 1 91 ? 11.414 4.395 1.329 1 98.81 91 PHE B C 1
ATOM 2520 O O . PHE B 1 91 ? 12.484 4.969 1.102 1 98.81 91 PHE B O 1
ATOM 2527 N N . CYS B 1 92 ? 11.289 3.408 2.127 1 98.88 92 CYS B N 1
ATOM 2528 C CA . CYS B 1 92 ? 12.477 2.861 2.777 1 98.88 92 CYS B CA 1
ATOM 2529 C C . CYS B 1 92 ? 13.281 2.006 1.809 1 98.88 92 CYS B C 1
ATOM 2531 O O . CYS B 1 92 ? 12.75 1.069 1.21 1 98.88 92 CYS B O 1
ATOM 2533 N N . GLY B 1 93 ? 14.516 2.271 1.729 1 98.56 93 GLY B N 1
ATOM 2534 C CA . GLY B 1 93 ? 15.375 1.542 0.812 1 98.56 93 GLY B CA 1
ATOM 2535 C C . GLY B 1 93 ? 15.711 0.141 1.291 1 98.56 93 GLY B C 1
ATOM 2536 O O . GLY B 1 93 ? 16.25 -0.668 0.534 1 98.56 93 GLY B O 1
ATOM 2537 N N . PHE B 1 94 ? 15.344 -0.192 2.502 1 97.69 94 PHE B N 1
ATOM 2538 C CA . PHE B 1 94 ? 15.711 -1.485 3.068 1 97.69 94 PHE B CA 1
ATOM 2539 C C . PHE B 1 94 ? 14.484 -2.385 3.197 1 97.69 94 PHE B C 1
ATOM 2541 O O . PHE B 1 94 ? 14.516 -3.547 2.785 1 97.69 94 PHE B O 1
ATOM 2548 N N . CYS B 1 95 ? 13.375 -1.808 3.672 1 97.75 95 CYS B N 1
ATOM 2549 C CA . CYS B 1 95 ? 12.227 -2.68 3.879 1 97.75 95 CYS B CA 1
ATOM 2550 C C . CYS B 1 95 ? 11.141 -2.402 2.848 1 97.75 95 CYS B C 1
ATOM 2552 O O . CYS B 1 95 ? 10.148 -3.131 2.775 1 97.75 95 CYS B O 1
ATOM 2554 N N . GLY B 1 96 ? 11.25 -1.345 2.133 1 98.44 96 GLY B N 1
ATOM 2555 C CA . GLY B 1 96 ? 10.359 -1.107 1.005 1 98.44 96 GLY B CA 1
ATOM 2556 C C . GLY B 1 96 ? 9.109 -0.341 1.384 1 98.44 96 GLY B C 1
ATOM 2557 O O . GLY B 1 96 ? 8.297 0.003 0.519 1 98.44 96 GLY B O 1
ATOM 2558 N N . THR B 1 97 ? 8.906 0.021 2.672 1 98.75 97 THR B N 1
ATOM 2559 C CA . THR B 1 97 ? 7.688 0.685 3.131 1 98.75 97 THR B CA 1
ATOM 2560 C C . THR B 1 97 ? 7.539 2.055 2.477 1 98.75 97 THR B C 1
ATOM 2562 O O . THR B 1 97 ? 8.453 2.881 2.541 1 98.75 97 THR B O 1
ATOM 2565 N N . PRO B 1 98 ? 6.418 2.291 1.758 1 98.81 98 PRO B N 1
ATOM 2566 C CA . PRO B 1 98 ? 6.176 3.646 1.254 1 98.81 98 PRO B CA 1
ATOM 2567 C C . PRO B 1 98 ? 5.852 4.641 2.365 1 98.81 98 PRO B C 1
ATOM 2569 O O . PRO B 1 98 ? 5.164 4.289 3.33 1 98.81 98 PRO B O 1
ATOM 2572 N N . LEU B 1 99 ? 6.309 5.891 2.203 1 98.81 99 LEU B N 1
ATOM 2573 C CA . LEU B 1 99 ? 6.172 6.809 3.328 1 98.81 99 LEU B CA 1
ATOM 2574 C C . LEU B 1 99 ? 5.41 8.062 2.916 1 98.81 99 LEU B C 1
ATOM 2576 O O . LEU B 1 99 ? 4.387 8.398 3.521 1 98.81 99 LEU B O 1
ATOM 2580 N N . THR B 1 100 ? 5.918 8.727 1.831 1 98.5 100 THR B N 1
ATOM 2581 C CA . THR B 1 100 ? 5.285 10.008 1.544 1 98.5 100 THR B CA 1
ATOM 2582 C C . THR B 1 100 ? 5.105 10.203 0.04 1 98.5 100 THR B C 1
ATOM 2584 O O . THR B 1 100 ? 5.766 9.531 -0.759 1 98.5 100 THR B O 1
ATOM 2587 N N . TYR B 1 101 ? 4.121 11.047 -0.293 1 97.06 101 TYR B N 1
ATOM 2588 C CA . TYR B 1 101 ? 3.891 11.57 -1.633 1 97.06 101 TYR B CA 1
ATOM 2589 C C . TYR B 1 101 ? 3.809 13.094 -1.611 1 97.06 101 TYR B C 1
ATOM 2591 O O . TYR B 1 101 ? 3.125 13.672 -0.764 1 97.06 101 TYR B O 1
ATOM 2599 N N . TRP B 1 102 ? 4.555 13.695 -2.502 1 95.56 102 TRP B N 1
ATOM 2600 C CA . TRP B 1 102 ? 4.547 15.148 -2.674 1 95.56 102 TRP B CA 1
ATOM 2601 C C . TRP B 1 102 ? 4.531 15.516 -4.152 1 95.56 102 TRP B C 1
ATOM 2603 O O . TRP B 1 102 ? 5.191 14.875 -4.969 1 95.56 102 TRP B O 1
ATOM 2613 N N . SER B 1 103 ? 3.723 16.469 -4.449 1 91.88 103 SER B N 1
ATOM 2614 C CA . SER B 1 103 ? 3.688 16.938 -5.828 1 91.88 103 SER B CA 1
ATOM 2615 C C . SER B 1 103 ? 3.795 18.469 -5.898 1 91.88 103 SER B C 1
ATOM 2617 O O . SER B 1 103 ? 3.137 19.172 -5.133 1 91.88 103 SER B O 1
ATOM 2619 N N . GLU B 1 104 ? 4.617 18.875 -6.844 1 89.69 104 GLU B N 1
ATOM 2620 C CA . GLU B 1 104 ? 4.781 20.312 -7.074 1 89.69 104 GLU B CA 1
ATOM 2621 C C . GLU B 1 104 ? 3.576 20.891 -7.805 1 89.69 104 GLU B C 1
ATOM 2623 O O . GLU B 1 104 ? 3.271 22.078 -7.664 1 89.69 104 GLU B O 1
ATOM 2628 N N . GLU B 1 105 ? 2.988 20.062 -8.602 1 84.62 105 GLU B N 1
ATOM 2629 C CA . GLU B 1 105 ? 1.809 20.469 -9.367 1 84.62 105 GLU B CA 1
ATOM 2630 C C . GLU B 1 105 ? 0.587 19.656 -8.969 1 84.62 105 GLU B C 1
ATOM 2632 O O . GLU B 1 105 ? 0.689 18.438 -8.773 1 84.62 105 GLU B O 1
ATOM 2637 N N . PRO B 1 106 ? -0.611 20.25 -8.852 1 85.62 106 PRO B N 1
ATOM 2638 C CA . PRO B 1 106 ? -0.846 21.688 -8.969 1 85.62 106 PRO B CA 1
ATOM 2639 C C . PRO B 1 106 ? -0.21 22.484 -7.828 1 85.62 106 PRO B C 1
ATOM 2641 O O . PRO B 1 106 ? 0.127 21.906 -6.785 1 85.62 106 PRO B O 1
ATOM 2644 N N . ARG B 1 107 ? -0.084 23.734 -7.984 1 86.62 107 ARG B N 1
ATOM 2645 C CA . ARG B 1 107 ? 0.598 24.609 -7.035 1 86.62 107 ARG B CA 1
ATOM 2646 C C . ARG B 1 107 ? -0.064 24.547 -5.664 1 86.62 107 ARG B C 1
ATOM 2648 O O . ARG B 1 107 ? 0.614 24.641 -4.637 1 86.62 107 ARG B O 1
ATOM 2655 N N . ALA B 1 108 ? -1.354 24.344 -5.652 1 86.19 108 ALA B N 1
ATOM 2656 C CA . ALA B 1 108 ? -2.113 24.297 -4.406 1 86.19 108 ALA B CA 1
ATOM 2657 C C . ALA B 1 108 ? -1.68 23.125 -3.541 1 86.19 108 ALA B C 1
ATOM 2659 O O . ALA B 1 108 ? -1.898 23.125 -2.326 1 86.19 108 ALA B O 1
ATOM 2660 N N . GLU B 1 109 ? -1.019 22.156 -4.172 1 90.06 109 GLU B N 1
ATOM 2661 C CA . GLU B 1 109 ? -0.618 20.953 -3.441 1 90.06 109 GLU B CA 1
ATOM 2662 C C . GLU B 1 109 ? 0.851 21.016 -3.031 1 90.06 109 GLU B C 1
ATOM 2664 O O . GLU B 1 109 ? 1.309 20.219 -2.209 1 90.06 109 GLU B O 1
ATOM 2669 N N . ALA B 1 110 ? 1.601 21.953 -3.533 1 92.75 110 ALA B N 1
ATOM 2670 C CA . ALA B 1 110 ? 3.049 22.016 -3.365 1 92.75 110 ALA B CA 1
ATOM 2671 C C . ALA B 1 110 ? 3.422 22.281 -1.91 1 92.75 110 ALA B C 1
ATOM 2673 O O . ALA B 1 110 ? 4.531 21.969 -1.479 1 92.75 110 ALA B O 1
ATOM 2674 N N . ASP B 1 111 ? 2.516 22.891 -1.148 1 94.31 111 ASP B N 1
ATOM 2675 C CA . ASP B 1 111 ? 2.795 23.203 0.249 1 94.31 111 ASP B CA 1
ATOM 2676 C C . ASP B 1 111 ? 2.285 22.094 1.175 1 94.31 111 ASP B C 1
ATOM 2678 O O . ASP B 1 111 ? 2.297 22.25 2.398 1 94.31 111 ASP B O 1
ATOM 2682 N N . TYR B 1 112 ? 1.833 21.016 0.559 1 95.94 112 TYR B N 1
ATOM 2683 C CA . TYR B 1 112 ? 1.313 19.891 1.339 1 95.94 112 TYR B CA 1
ATOM 2684 C C . TYR B 1 112 ? 2.074 18.609 1.026 1 95.94 112 TYR B C 1
ATOM 2686 O O . TYR B 1 112 ? 2.734 18.516 -0.01 1 95.94 112 TYR B O 1
ATOM 2694 N N . ILE B 1 113 ? 2.061 17.75 1.967 1 97.19 113 ILE B N 1
ATOM 2695 C CA . ILE B 1 113 ? 2.629 16.406 1.804 1 97.19 113 ILE B CA 1
ATOM 2696 C C . ILE B 1 113 ? 1.611 15.359 2.238 1 97.19 113 ILE B C 1
ATOM 2698 O O . ILE B 1 113 ? 0.811 15.594 3.145 1 97.19 113 ILE B O 1
ATOM 2702 N N . GLN B 1 114 ? 1.538 14.297 1.519 1 97.81 114 GLN B N 1
ATOM 2703 C CA . GLN B 1 114 ? 0.698 13.156 1.875 1 97.81 114 GLN B CA 1
ATOM 2704 C C . GLN B 1 114 ? 1.521 12.055 2.527 1 97.81 114 GLN B C 1
ATOM 2706 O O . GLN B 1 114 ? 2.496 11.57 1.947 1 97.81 114 GLN B O 1
ATOM 2711 N N . VAL B 1 115 ? 1.156 11.688 3.754 1 98.44 115 VAL B N 1
ATOM 2712 C CA . VAL B 1 115 ? 1.824 10.633 4.508 1 98.44 115 VAL B CA 1
ATOM 2713 C C . VAL B 1 115 ? 0.967 9.367 4.496 1 98.44 115 VAL B C 1
ATOM 2715 O O . VAL B 1 115 ? -0.24 9.43 4.742 1 98.44 115 VAL B O 1
ATOM 2718 N N . THR B 1 116 ? 1.618 8.266 4.156 1 98.62 116 THR B N 1
ATOM 2719 C CA . THR B 1 116 ? 0.853 7.023 4.145 1 98.62 116 THR B CA 1
ATOM 2720 C C . THR B 1 116 ? 0.279 6.727 5.523 1 98.62 116 THR B C 1
ATOM 2722 O O . THR B 1 116 ? 1.013 6.703 6.516 1 98.62 116 THR B O 1
ATOM 2725 N N . MET B 1 117 ? -0.975 6.414 5.566 1 96.94 117 MET B N 1
ATOM 2726 C CA . MET B 1 117 ? -1.698 6.27 6.824 1 96.94 117 MET B CA 1
ATOM 2727 C C . MET B 1 117 ? -1.214 5.043 7.594 1 96.94 117 MET B C 1
ATOM 2729 O O . MET B 1 117 ? -1.022 5.102 8.805 1 96.94 117 MET B O 1
ATOM 2733 N N . GLY B 1 118 ? -0.951 3.99 6.879 1 97.38 118 GLY B N 1
ATOM 2734 C CA . GLY B 1 118 ? -0.573 2.74 7.52 1 97.38 118 GLY B CA 1
ATOM 2735 C C . GLY B 1 118 ? 0.822 2.775 8.117 1 97.38 118 GLY B C 1
ATOM 2736 O O . GLY B 1 118 ? 1.224 1.847 8.82 1 97.38 118 GLY B O 1
ATOM 2737 N N . SER B 1 119 ? 1.563 3.842 7.863 1 98.25 119 SER B N 1
ATOM 2738 C CA . SER B 1 119 ? 2.902 3.943 8.438 1 98.25 119 SER B CA 1
ATOM 2739 C C . SER B 1 119 ? 2.861 4.551 9.836 1 98.25 119 SER B C 1
ATOM 2741 O O . SER B 1 119 ? 3.867 4.555 10.547 1 98.25 119 SER B O 1
ATOM 2743 N N . LEU B 1 120 ? 1.706 5.031 10.258 1 97.06 120 LEU B N 1
ATOM 2744 C CA . LEU B 1 120 ? 1.544 5.512 11.633 1 97.06 120 LEU B CA 1
ATOM 2745 C C . LEU B 1 120 ? 1.663 4.363 12.625 1 97.06 120 LEU B C 1
ATOM 2747 O O . LEU B 1 120 ? 1.304 3.225 12.312 1 97.06 120 LEU B O 1
ATOM 2751 N N . CYS B 1 121 ? 2.195 4.738 13.703 1 94.94 121 CYS B N 1
ATOM 2752 C CA . CYS B 1 121 ? 2.148 3.713 14.742 1 94.94 121 CYS B CA 1
ATOM 2753 C C . CYS B 1 121 ? 0.709 3.336 15.07 1 94.94 121 CYS B C 1
ATOM 2755 O O . CYS B 1 121 ? -0.196 4.164 14.961 1 94.94 121 CYS B O 1
ATOM 2757 N N . ARG B 1 122 ? 0.505 2.178 15.516 1 90.69 122 ARG B N 1
ATOM 2758 C CA . ARG B 1 122 ? -0.82 1.592 15.695 1 90.69 122 ARG B CA 1
ATOM 2759 C C . ARG B 1 122 ? -1.695 2.473 16.578 1 90.69 122 ARG B C 1
ATOM 2761 O O . ARG B 1 122 ? -2.861 2.717 16.266 1 90.69 122 ARG B O 1
ATOM 2768 N N . GLU B 1 123 ? -1.16 2.938 17.688 1 90.62 123 GLU B N 1
ATOM 2769 C CA . GLU B 1 123 ? -1.92 3.75 18.625 1 90.62 123 GLU B CA 1
ATOM 2770 C C . GLU B 1 123 ? -2.424 5.031 17.969 1 90.62 123 GLU B C 1
ATOM 2772 O O . GLU B 1 123 ? -3.604 5.371 18.078 1 90.62 123 GLU B O 1
ATOM 2777 N N . ASP B 1 124 ? -1.574 5.676 17.297 1 92.88 124 ASP B N 1
ATOM 2778 C CA . ASP B 1 124 ? -1.926 6.945 16.672 1 92.88 124 ASP B CA 1
ATOM 2779 C C . ASP B 1 124 ? -2.859 6.734 15.492 1 92.88 124 ASP B C 1
ATOM 2781 O O . ASP B 1 124 ? -3.746 7.551 15.234 1 92.88 124 ASP B O 1
ATOM 2785 N N . LEU B 1 125 ? -2.631 5.652 14.781 1 93.38 125 LEU B N 1
ATOM 2786 C CA . LEU B 1 125 ? -3.541 5.285 13.703 1 93.38 125 LEU B CA 1
ATOM 2787 C C . LEU B 1 125 ? -4.953 5.062 14.234 1 93.38 125 LEU B C 1
ATOM 2789 O O . LEU B 1 125 ? -5.926 5.531 13.641 1 93.38 125 LEU B O 1
ATOM 2793 N N . GLY B 1 126 ? -5.074 4.41 15.32 1 89.88 126 GLY B N 1
ATOM 2794 C CA . GLY B 1 126 ? -6.363 4.141 15.938 1 89.88 126 GLY B CA 1
ATOM 2795 C C . GLY B 1 126 ? -7.055 5.398 16.438 1 89.88 126 GLY B C 1
ATOM 2796 O O . GLY B 1 126 ? -8.289 5.457 16.484 1 89.88 126 GLY B O 1
ATOM 2797 N N . ASP B 1 127 ? -6.293 6.414 16.703 1 88.94 127 ASP B N 1
ATOM 2798 C CA . ASP B 1 127 ? -6.812 7.621 17.344 1 88.94 127 ASP B CA 1
ATOM 2799 C C . ASP B 1 127 ? -7.273 8.633 16.297 1 88.94 127 ASP B C 1
ATOM 2801 O O . ASP B 1 127 ? -7.766 9.711 16.641 1 88.94 127 ASP B O 1
ATOM 2805 N N . LEU B 1 128 ? -7.152 8.273 15.055 1 90.19 128 LEU B N 1
ATOM 2806 C CA . LEU B 1 128 ? -7.473 9.242 14.008 1 90.19 128 LEU B CA 1
ATOM 2807 C C . LEU B 1 128 ? -8.938 9.664 14.094 1 90.19 128 LEU B C 1
ATOM 2809 O O . LEU B 1 128 ? -9.266 10.828 13.844 1 90.19 128 LEU B O 1
ATOM 2813 N N . GLU B 1 129 ? -9.781 8.75 14.422 1 85.62 129 GLU B N 1
ATOM 2814 C CA . GLU B 1 129 ? -11.188 9.094 14.586 1 85.62 129 GLU B CA 1
ATOM 2815 C C . GLU B 1 129 ? -11.398 10.07 15.734 1 85.62 129 GLU B C 1
ATOM 2817 O O . GLU B 1 129 ? -12.133 11.055 15.602 1 85.62 129 GLU B O 1
ATOM 2822 N N . ASP B 1 130 ? -10.766 9.812 16.797 1 84.25 130 ASP B N 1
ATOM 2823 C CA . ASP B 1 130 ? -10.875 10.656 17.984 1 84.25 130 ASP B CA 1
ATOM 2824 C C . ASP B 1 130 ? -10.328 12.055 17.719 1 84.25 130 ASP B C 1
ATOM 2826 O O . ASP B 1 130 ? -10.766 13.023 18.328 1 84.25 130 ASP B O 1
ATOM 2830 N N . LEU B 1 131 ? -9.469 12.086 16.734 1 84.31 131 LEU B N 1
ATOM 2831 C CA . LEU B 1 131 ? -8.852 13.359 16.406 1 84.31 131 LEU B CA 1
ATOM 2832 C C . LEU B 1 131 ? -9.695 14.117 15.383 1 84.31 131 LEU B C 1
ATOM 2834 O O . LEU B 1 131 ? -9.32 15.219 14.953 1 84.31 131 LEU B O 1
ATOM 2838 N N . GLY B 1 132 ? -10.781 13.469 14.953 1 82.62 132 GLY B N 1
ATOM 2839 C CA . GLY B 1 132 ? -11.719 14.117 14.047 1 82.62 132 GLY B CA 1
ATOM 2840 C C . GLY B 1 132 ? -11.297 14.023 12.594 1 82.62 132 GLY B C 1
ATOM 2841 O O . GLY B 1 132 ? -11.797 14.773 11.75 1 82.62 132 GLY B O 1
ATOM 2842 N N . LEU B 1 133 ? -10.375 13.148 12.336 1 84.12 133 LEU B N 1
ATOM 2843 C CA . LEU B 1 133 ? -9.828 13.078 10.984 1 84.12 133 LEU B CA 1
ATOM 2844 C C . LEU B 1 133 ? -10.617 12.086 10.133 1 84.12 133 LEU B C 1
ATOM 2846 O O . LEU B 1 133 ? -10.492 12.078 8.906 1 84.12 133 LEU B O 1
ATOM 2850 N N . ILE B 1 134 ? -11.391 11.219 10.82 1 79.56 134 ILE B N 1
ATOM 2851 C CA . ILE B 1 134 ? -12.234 10.266 10.102 1 79.56 134 ILE B CA 1
ATOM 2852 C C . ILE B 1 134 ? -13.703 10.648 10.258 1 79.56 134 ILE B C 1
ATOM 2854 O O . ILE B 1 134 ? -14.195 10.789 11.375 1 79.56 134 ILE B O 1
ATOM 2858 N N . PRO B 1 135 ? -14.312 11.102 9.211 1 62.88 135 PRO B N 1
ATOM 2859 C CA . PRO B 1 135 ? -15.719 11.477 9.43 1 62.88 135 PRO B CA 1
ATOM 2860 C C . PRO B 1 135 ? -16.547 10.344 10.039 1 62.88 135 PRO B C 1
ATOM 2862 O O . PRO B 1 135 ? -16.266 9.172 9.789 1 62.88 135 PRO B O 1
ATOM 2865 N N . ALA B 1 136 ? -17.344 10.672 11.133 1 58.19 136 ALA B N 1
ATOM 2866 C CA . ALA B 1 136 ? -18.172 9.758 11.898 1 58.19 136 ALA B CA 1
ATOM 2867 C C . ALA B 1 136 ? -19.109 8.969 10.984 1 58.19 136 ALA B C 1
ATOM 2869 O O . ALA B 1 136 ? -19.547 9.469 9.945 1 58.19 136 ALA B O 1
ATOM 2870 N N . SER B 1 137 ? -18.906 7.609 10.953 1 53.53 137 SER B N 1
ATOM 2871 C CA . SER B 1 137 ? -19.875 6.762 10.266 1 53.53 137 SER B CA 1
ATOM 2872 C C . SER B 1 137 ? -21.297 7.125 10.656 1 53.53 137 SER B C 1
ATOM 2874 O O . SER B 1 137 ? -21.578 7.426 11.82 1 53.53 137 SER B O 1
ATOM 2876 N N . PRO B 1 138 ? -22.094 7.594 9.758 1 45.44 138 PRO B N 1
ATOM 2877 C CA . PRO B 1 138 ? -23.453 7.848 10.219 1 45.44 138 PRO B CA 1
ATOM 2878 C C . PRO B 1 138 ? -23.953 6.777 11.188 1 45.44 138 PRO B C 1
ATOM 2880 O O . PRO B 1 138 ? -24.875 7.031 11.977 1 45.44 138 PRO B O 1
ATOM 2883 N N . SER B 1 139 ? -23.781 5.543 10.875 1 43.47 139 SER B N 1
ATOM 2884 C CA . SER B 1 139 ? -24.469 4.527 11.672 1 43.47 139 SER B CA 1
ATOM 2885 C C . SER B 1 139 ? -23.828 4.395 13.055 1 43.47 139 SER B C 1
ATOM 2887 O O . SER B 1 139 ? -23.125 3.418 13.328 1 43.47 139 SER B O 1
ATOM 2889 N N . ALA B 1 140 ? -23.141 5.227 13.508 1 39.94 140 ALA B N 1
ATOM 2890 C CA . ALA B 1 140 ? -22.422 5.16 14.781 1 39.94 140 ALA B CA 1
ATOM 2891 C C . ALA B 1 140 ? -23.359 4.773 15.922 1 39.94 140 ALA B C 1
ATOM 2893 O O . ALA B 1 140 ? -22.984 4.863 17.094 1 39.94 140 ALA B O 1
ATOM 2894 N N . LEU B 1 141 ? -24.594 4.805 15.734 1 37.03 141 LEU B N 1
ATOM 2895 C CA . LEU B 1 141 ? -25.328 4.57 16.969 1 37.03 141 LEU B CA 1
ATOM 2896 C C . LEU B 1 141 ? -24.969 3.215 17.578 1 37.03 141 LEU B C 1
ATOM 2898 O O . LEU B 1 141 ? -25.578 2.789 18.562 1 37.03 141 LEU B O 1
ATOM 2902 N N . GLN B 1 142 ? -24.547 2.27 16.766 1 38.25 142 GLN B N 1
ATOM 2903 C CA . GLN B 1 142 ? -24.438 1.017 17.516 1 38.25 142 GLN B CA 1
ATOM 2904 C C . GLN B 1 142 ? -23.141 0.967 18.312 1 38.25 142 GLN B C 1
ATOM 2906 O O . GLN B 1 142 ? -22.125 1.519 17.891 1 38.25 142 GLN B O 1
ATOM 2911 N N . PRO B 1 143 ? -23.109 0.586 19.641 1 36.75 143 PRO B N 1
ATOM 2912 C CA . PRO B 1 143 ? -22 0.545 20.594 1 36.75 143 PRO B CA 1
ATOM 2913 C C . PRO B 1 143 ? -20.719 -0.034 20 1 36.75 143 PRO B C 1
ATOM 2915 O O . PRO B 1 143 ? -20.781 -0.976 19.203 1 36.75 143 PRO B O 1
ATOM 2918 N N . VAL B 1 144 ? -19.609 0.694 19.906 1 39.12 144 VAL B N 1
ATOM 2919 C CA . VAL B 1 144 ? -18.234 0.408 19.516 1 39.12 144 VAL B CA 1
ATOM 2920 C C . VAL B 1 144 ? -17.828 -0.972 20.031 1 39.12 144 VAL B C 1
ATOM 2922 O O . VAL B 1 144 ? -17.781 -1.201 21.234 1 39.12 144 VAL B O 1
ATOM 2925 N N . THR B 1 145 ? -18.141 -2.061 19.516 1 36.47 145 THR B N 1
ATOM 2926 C CA . THR B 1 145 ? -17.547 -3.311 19.984 1 36.47 145 THR B CA 1
ATOM 2927 C C . THR B 1 145 ? -16.031 -3.195 20.078 1 36.47 145 THR B C 1
ATOM 2929 O O . THR B 1 145 ? -15.391 -2.676 19.156 1 36.47 145 THR B O 1
ATOM 2932 N N . THR B 1 146 ? -15.352 -3.225 21.266 1 36.16 146 THR B N 1
ATOM 2933 C CA . THR B 1 146 ? -13.938 -3.299 21.609 1 36.16 146 THR B CA 1
ATOM 2934 C C . THR B 1 146 ? -13.156 -4.062 20.547 1 36.16 146 THR B C 1
ATOM 2936 O O . THR B 1 146 ? -13.656 -5.043 19.984 1 36.16 146 THR B O 1
ATOM 2939 N N . ALA B 1 147 ? -12.18 -3.416 19.969 1 43.66 147 ALA B N 1
ATOM 2940 C CA . ALA B 1 147 ? -11.141 -3.99 19.125 1 43.66 147 ALA B CA 1
ATOM 2941 C C . ALA B 1 147 ? -10.836 -5.43 19.516 1 43.66 147 ALA B C 1
ATOM 2943 O O . ALA B 1 147 ? -10.477 -5.699 20.672 1 43.66 147 ALA B O 1
ATOM 2944 N N . THR B 1 148 ? -11.641 -6.348 19.156 1 41.5 148 THR B N 1
ATOM 2945 C CA . THR B 1 148 ? -11.273 -7.73 19.453 1 41.5 148 THR B CA 1
ATOM 2946 C C . THR B 1 148 ? -9.828 -8.008 19.062 1 41.5 148 THR B C 1
ATOM 2948 O O . THR B 1 148 ? -9.445 -7.777 17.906 1 41.5 148 THR B O 1
ATOM 2951 N N . THR B 1 149 ? -8.852 -7.727 19.984 1 42.69 149 THR B N 1
ATOM 2952 C CA . THR B 1 149 ? -7.492 -8.227 19.812 1 42.69 149 THR B CA 1
ATOM 2953 C C . THR B 1 149 ? -7.5 -9.695 19.406 1 42.69 149 THR B C 1
ATOM 2955 O O . THR B 1 149 ? -8 -10.547 20.156 1 42.69 149 THR B O 1
ATOM 2958 N N . ILE B 1 150 ? -7.887 -9.891 18.281 1 36.91 150 ILE B N 1
ATOM 2959 C CA . ILE B 1 150 ? -7.871 -11.297 17.906 1 36.91 150 ILE B CA 1
ATOM 2960 C C . ILE B 1 150 ? -6.438 -11.742 17.609 1 36.91 150 ILE B C 1
ATOM 2962 O O . ILE B 1 150 ? -5.711 -11.07 16.875 1 36.91 150 ILE B O 1
ATOM 2966 N N . THR B 1 151 ? -5.695 -12.281 18.484 1 37.5 151 THR B N 1
ATOM 2967 C CA . THR B 1 151 ? -4.367 -12.867 18.344 1 37.5 151 THR B CA 1
ATOM 2968 C C . THR B 1 151 ? -4.406 -14.062 17.391 1 37.5 151 THR B C 1
ATOM 2970 O O . THR B 1 151 ? -5.094 -15.047 17.656 1 37.5 151 THR B O 1
ATOM 2973 N N . THR B 1 152 ? -4.645 -13.984 16.25 1 37.12 152 THR B N 1
ATOM 2974 C CA . THR B 1 152 ? -4.617 -15.148 15.367 1 37.12 152 THR B CA 1
ATOM 2975 C C . THR B 1 152 ? -3.178 -15.57 15.07 1 37.12 152 THR B C 1
ATOM 2977 O O . THR B 1 152 ? -2.375 -14.766 14.602 1 37.12 152 THR B O 1
ATOM 2980 N N . GLY B 1 153 ? -2.895 -17.078 15.125 1 37.69 153 GLY B N 1
ATOM 2981 C CA . GLY B 1 153 ? -1.657 -17.781 14.828 1 37.69 153 GLY B CA 1
ATOM 2982 C C . GLY B 1 153 ? -0.423 -17.062 15.328 1 37.69 153 GLY B C 1
ATOM 2983 O O . GLY B 1 153 ? 0.608 -17.031 14.648 1 37.69 153 GLY B O 1
ATOM 2984 N N . GLY B 1 154 ? -0.612 -16.484 16.5 1 43.19 154 GLY B N 1
ATOM 2985 C CA . GLY B 1 154 ? 0.407 -15.797 17.281 1 43.19 154 GLY B CA 1
ATOM 2986 C C . GLY B 1 154 ? 0.476 -14.305 16.984 1 43.19 154 GLY B C 1
ATOM 2987 O O . GLY B 1 154 ? 1.221 -13.578 17.641 1 43.19 154 GLY B O 1
ATOM 2988 N N . ARG B 1 155 ? 0.148 -14.172 15.68 1 43.25 155 ARG B N 1
ATOM 2989 C CA . ARG B 1 155 ? 0.295 -12.742 15.453 1 43.25 155 ARG B CA 1
ATOM 2990 C C . ARG B 1 155 ? -1.007 -12 15.75 1 43.25 155 ARG B C 1
ATOM 2992 O O . ARG B 1 155 ? -2.086 -12.461 15.375 1 43.25 155 ARG B O 1
ATOM 2999 N N . GLU B 1 156 ? -1.034 -11.32 16.734 1 47.03 156 GLU B N 1
ATOM 3000 C CA . GLU B 1 156 ? -2.119 -10.422 17.125 1 47.03 156 GLU B CA 1
ATOM 3001 C C . GLU B 1 156 ? -2.602 -9.602 15.93 1 47.03 156 GLU B C 1
ATOM 3003 O O . GLU B 1 156 ? -1.819 -8.875 15.312 1 47.03 156 GLU B O 1
ATOM 3008 N N . THR B 1 157 ? -3.518 -10.25 14.992 1 54.84 157 THR B N 1
ATOM 3009 C CA . THR B 1 157 ? -4.074 -9.5 13.875 1 54.84 157 THR B CA 1
ATOM 3010 C C . THR B 1 157 ? -4.941 -8.352 14.375 1 54.84 157 THR B C 1
ATOM 3012 O O . THR B 1 157 ? -6.012 -8.57 14.938 1 54.84 157 THR B O 1
ATOM 3015 N N . THR B 1 158 ? -4.34 -7.242 14.906 1 69.25 158 THR B N 1
ATOM 3016 C CA . THR B 1 158 ? -5.156 -6.168 15.453 1 69.25 158 THR B CA 1
ATOM 3017 C C . THR B 1 158 ? -5.637 -5.23 14.352 1 69.25 158 THR B C 1
ATOM 3019 O O . THR B 1 158 ? -4.828 -4.68 13.602 1 69.25 158 THR B O 1
ATOM 3022 N N . SER B 1 159 ? -6.965 -5.441 13.906 1 81 159 SER B N 1
ATOM 3023 C CA . SER B 1 159 ? -7.633 -4.5 13.008 1 81 159 SER B CA 1
ATOM 3024 C C . SER B 1 159 ? -7.738 -3.119 13.648 1 81 159 SER B C 1
ATOM 3026 O O . SER B 1 159 ? -7.449 -2.951 14.828 1 81 159 SER B O 1
ATOM 3028 N N . ILE B 1 160 ? -7.938 -2.096 12.852 1 88.19 160 ILE B N 1
ATOM 3029 C CA . ILE B 1 160 ? -8.164 -0.725 13.289 1 88.19 160 ILE B CA 1
ATOM 3030 C C . ILE B 1 160 ? -9.664 -0.467 13.43 1 88.19 160 ILE B C 1
ATOM 3032 O O . ILE B 1 160 ? -10.391 -0.467 12.438 1 88.19 160 ILE B O 1
ATOM 3036 N N . PRO B 1 161 ? -10.156 -0.126 14.547 1 87.62 161 PRO B N 1
ATOM 3037 C CA . PRO B 1 161 ? -11.602 -0.088 14.797 1 87.62 161 PRO B CA 1
ATOM 3038 C C . PRO B 1 161 ? -12.336 0.862 13.852 1 87.62 161 PRO B C 1
ATOM 3040 O O . PRO B 1 161 ? -13.383 0.506 13.297 1 87.62 161 PRO B O 1
ATOM 3043 N N . TRP B 1 162 ? -11.805 2.059 13.695 1 91.19 162 TRP B N 1
ATOM 3044 C CA . TRP B 1 162 ? -12.531 2.986 12.836 1 91.19 162 TRP B CA 1
ATOM 3045 C C . TRP B 1 162 ? -12.57 2.48 11.398 1 91.19 162 TRP B C 1
ATOM 3047 O O . TRP B 1 162 ? -13.492 2.801 10.648 1 91.19 162 TRP B O 1
ATOM 3057 N N . PHE B 1 163 ? -11.641 1.758 10.977 1 93.06 163 PHE B N 1
ATOM 3058 C CA . PHE B 1 163 ? -11.664 1.229 9.617 1 93.06 163 PHE B CA 1
ATOM 3059 C C . PHE B 1 163 ? -12.734 0.151 9.477 1 93.06 163 PHE B C 1
ATOM 3061 O O . PHE B 1 163 ? -13.445 0.103 8.477 1 93.06 163 PHE B O 1
ATOM 3068 N N . ASP B 1 164 ? -12.766 -0.65 10.492 1 89.44 164 ASP B N 1
ATOM 3069 C CA . ASP B 1 164 ? -13.852 -1.63 10.516 1 89.44 164 ASP B CA 1
ATOM 3070 C C . ASP B 1 164 ? -15.211 -0.951 10.367 1 89.44 164 ASP B C 1
ATOM 3072 O O . ASP B 1 164 ? -16.062 -1.437 9.625 1 89.44 164 ASP B O 1
ATOM 3076 N N . SER B 1 165 ? -15.305 0.16 10.984 1 90 165 SER B N 1
ATOM 3077 C CA . SER B 1 165 ? -16.578 0.883 10.977 1 90 165 SER B CA 1
ATOM 3078 C C . SER B 1 165 ? -16.875 1.464 9.602 1 90 165 SER B C 1
ATOM 3080 O O . SER B 1 165 ? -18.016 1.425 9.141 1 90 165 SER B O 1
ATOM 3082 N N . ILE B 1 166 ? -15.859 1.89 8.914 1 92.38 166 ILE B N 1
ATOM 3083 C CA . ILE B 1 166 ? -16.141 2.617 7.684 1 92.38 166 ILE B CA 1
ATOM 3084 C C . ILE B 1 166 ? -16.375 1.628 6.543 1 92.38 166 ILE B C 1
ATOM 3086 O O . ILE B 1 166 ? -16.875 2.006 5.48 1 92.38 166 ILE B O 1
ATOM 3090 N N . VAL B 1 167 ? -16.016 0.379 6.73 1 92.75 167 VAL 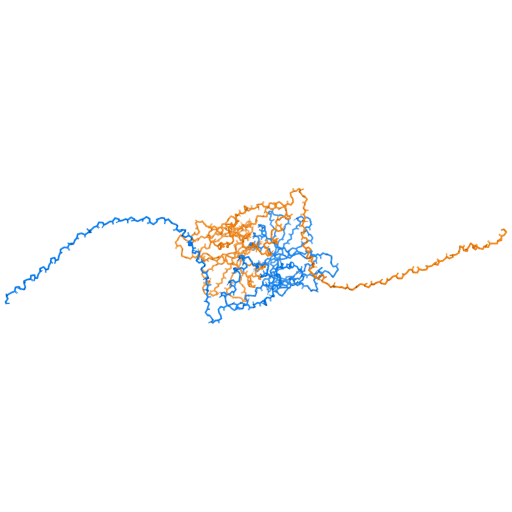B N 1
ATOM 3091 C CA . VAL B 1 167 ? -16.281 -0.599 5.68 1 92.75 167 VAL B CA 1
ATOM 3092 C C . VAL B 1 167 ? -17.516 -1.423 6.039 1 92.75 167 VAL B C 1
ATOM 3094 O O . VAL B 1 167 ? -17.953 -2.266 5.254 1 92.75 167 VAL B O 1
ATOM 3097 N N . GLU B 1 168 ? -18.062 -1.173 7.156 1 90.06 168 GLU B N 1
ATOM 3098 C CA . GLU B 1 168 ? -19.219 -1.933 7.625 1 90.06 168 GLU B CA 1
ATOM 3099 C C . GLU B 1 168 ? -20.391 -1.799 6.664 1 90.06 168 GLU B C 1
ATOM 3101 O O . GLU B 1 168 ? -20.641 -0.717 6.129 1 90.06 168 GLU B O 1
ATOM 3106 N N . GLY B 1 169 ? -21.078 -2.904 6.488 1 88.44 169 GLY B N 1
ATOM 3107 C CA . GLY B 1 169 ? -22.266 -2.9 5.645 1 88.44 169 GLY B CA 1
ATOM 3108 C C . GLY B 1 169 ? -21.969 -3.223 4.195 1 88.44 169 GLY B C 1
ATOM 3109 O O . GLY B 1 169 ? -22.891 -3.439 3.4 1 88.44 169 GLY B O 1
ATOM 3110 N N . SER B 1 170 ? -20.766 -3.232 3.869 1 91.06 170 SER B N 1
ATOM 3111 C CA . SER B 1 170 ? -20.359 -3.539 2.5 1 91.06 170 SER B CA 1
ATOM 3112 C C . SER B 1 170 ? -19.906 -4.988 2.367 1 91.06 170 SER B C 1
ATOM 3114 O O . SER B 1 170 ? -19.734 -5.684 3.369 1 91.06 170 SER B O 1
ATOM 3116 N N . SER B 1 171 ? -19.766 -5.398 1.148 1 91.88 171 SER B N 1
ATOM 3117 C CA . SER B 1 171 ? -19.203 -6.719 0.885 1 91.88 171 SER B CA 1
ATOM 3118 C C . SER B 1 171 ? -17.781 -6.844 1.436 1 91.88 171 SER B C 1
ATOM 3120 O O . SER B 1 171 ? -17.422 -7.879 1.996 1 91.88 171 SER B O 1
ATOM 3122 N N . LEU B 1 172 ? -17.031 -5.797 1.331 1 91.94 172 LEU B N 1
ATOM 3123 C CA . LEU B 1 172 ? -15.68 -5.797 1.87 1 91.94 172 LEU B CA 1
ATOM 3124 C C . LEU B 1 172 ? -15.695 -5.996 3.383 1 91.94 172 LEU B C 1
ATOM 3126 O O . LEU B 1 172 ? -14.922 -6.797 3.916 1 91.94 172 LEU B O 1
ATOM 3130 N N . GLY B 1 173 ? -16.562 -5.242 4.012 1 90.06 173 GLY B N 1
ATOM 3131 C CA . GLY B 1 173 ? -16.688 -5.41 5.453 1 90.06 173 GLY B CA 1
ATOM 3132 C C . GLY B 1 173 ? -17.016 -6.836 5.859 1 90.06 173 GLY B C 1
ATOM 3133 O O . GLY B 1 173 ? -16.469 -7.34 6.844 1 90.06 173 GLY B O 1
ATOM 3134 N N . GLY B 1 174 ? -17.891 -7.465 5.098 1 85.94 174 GLY B N 1
ATOM 3135 C CA . GLY B 1 174 ? -18.219 -8.859 5.352 1 85.94 174 GLY B CA 1
ATOM 3136 C C . GLY B 1 174 ? -17.031 -9.789 5.203 1 85.94 174 GLY B C 1
ATOM 3137 O O . GLY B 1 174 ? -16.844 -10.688 6.023 1 85.94 174 GLY B O 1
ATOM 3138 N N . ARG B 1 175 ? -16.312 -9.57 4.227 1 85.56 175 ARG B N 1
ATOM 3139 C CA . ARG B 1 175 ? -15.141 -10.391 3.959 1 85.56 175 ARG B CA 1
ATOM 3140 C C . ARG B 1 175 ? -14.102 -10.242 5.066 1 85.56 175 ARG B C 1
ATOM 3142 O O . ARG B 1 175 ? -13.477 -11.219 5.477 1 85.56 175 ARG B O 1
ATOM 3149 N N . LEU B 1 176 ? -13.953 -9.07 5.508 1 86.94 176 LEU B N 1
ATOM 3150 C CA . LEU B 1 176 ? -12.969 -8.812 6.551 1 86.94 176 LEU B CA 1
ATOM 3151 C C . LEU B 1 176 ? -13.398 -9.422 7.875 1 86.94 176 LEU B C 1
ATOM 3153 O O . LEU B 1 176 ? -12.562 -9.859 8.664 1 86.94 176 LEU B O 1
ATOM 3157 N N . ARG B 1 177 ? -14.68 -9.461 8.125 1 81.56 177 ARG B N 1
ATOM 3158 C CA . ARG B 1 177 ? -15.203 -10.062 9.352 1 81.56 177 ARG B CA 1
ATOM 3159 C C . ARG B 1 177 ? -15.008 -11.578 9.344 1 81.56 177 ARG B C 1
ATOM 3161 O O . ARG B 1 177 ? -14.672 -12.172 10.367 1 81.56 177 ARG B O 1
ATOM 3168 N N . THR B 1 178 ? -15.227 -12.133 8.18 1 70.56 178 THR B N 1
ATOM 3169 C CA . THR B 1 178 ? -15.062 -13.578 8.055 1 70.56 178 THR B CA 1
ATOM 3170 C C . THR B 1 178 ? -13.602 -13.977 8.258 1 70.56 178 THR B C 1
ATOM 3172 O O . THR B 1 178 ? -13.32 -14.984 8.906 1 70.56 178 THR B O 1
ATOM 3175 N N . THR B 1 179 ? -12.805 -13.258 7.719 1 67.81 179 THR B N 1
ATOM 3176 C CA . THR B 1 179 ? -11.383 -13.547 7.859 1 67.81 179 THR B CA 1
ATOM 3177 C C . THR B 1 179 ? -10.945 -13.43 9.32 1 67.81 179 THR B C 1
ATOM 3179 O O . THR B 1 179 ? -10.133 -14.219 9.789 1 67.81 179 THR B O 1
ATOM 3182 N N . LYS B 1 180 ? -11.641 -12.57 10.023 1 60.09 180 LYS B N 1
ATOM 3183 C CA . LYS B 1 180 ? -11.336 -12.367 11.438 1 60.09 180 LYS B CA 1
ATOM 3184 C C . LYS B 1 180 ? -11.883 -13.508 12.289 1 60.09 180 LYS B C 1
ATOM 3186 O O . LYS B 1 180 ? -11.25 -13.93 13.258 1 60.09 180 LYS B O 1
ATOM 3191 N N . GLY B 1 181 ? -13.156 -14.047 11.922 1 51.84 181 GLY B N 1
ATOM 3192 C CA . GLY B 1 181 ? -13.812 -15.133 12.625 1 51.84 181 GLY B CA 1
ATOM 3193 C C . GLY B 1 181 ? -13.125 -16.469 12.422 1 51.84 181 GLY B C 1
ATOM 3194 O O . GLY B 1 181 ? -13.094 -17.312 13.328 1 51.84 181 GLY B O 1
ATOM 3195 N N . THR B 1 182 ? -12.906 -16.859 11.25 1 46.88 182 THR B N 1
ATOM 3196 C CA . THR B 1 182 ? -12.281 -18.141 10.938 1 46.88 182 THR B CA 1
ATOM 3197 C C . THR B 1 182 ? -10.984 -18.312 11.727 1 46.88 182 THR B C 1
ATOM 3199 O O . THR B 1 182 ? -10.609 -19.438 12.078 1 46.88 182 THR B O 1
ATOM 3202 N N . ARG B 1 183 ? -10.469 -17.344 12.016 1 47.41 183 ARG B N 1
ATOM 3203 C CA . ARG B 1 183 ? -9.164 -17.406 12.672 1 47.41 183 ARG B CA 1
ATOM 3204 C C . ARG B 1 183 ? -9.312 -17.656 14.164 1 47.41 183 ARG B C 1
ATOM 3206 O O . ARG B 1 183 ? -8.344 -17.984 14.852 1 47.41 183 ARG B O 1
ATOM 3213 N N . ARG B 1 184 ? -10.773 -17.594 14.656 1 38.12 184 ARG B N 1
ATOM 3214 C CA . ARG B 1 184 ? -11.023 -17.703 16.094 1 38.12 184 ARG B CA 1
ATOM 3215 C C . ARG B 1 184 ? -11.273 -19.156 16.5 1 38.12 184 ARG B C 1
ATOM 3217 O O . ARG B 1 184 ? -11.695 -19.422 17.625 1 38.12 184 ARG B O 1
ATOM 3224 N N . SER B 1 185 ? -11.008 -20.188 15.68 1 36.34 185 SER B N 1
ATOM 3225 C CA . SER B 1 185 ? -11.414 -21.375 16.422 1 36.34 185 SER B CA 1
ATOM 3226 C C . SER B 1 185 ? -10.477 -21.641 17.594 1 36.34 185 SER B C 1
ATOM 3228 O O . SER B 1 185 ? -9.258 -21.703 17.422 1 36.34 185 SER B O 1
ATOM 3230 N N . GLY B 1 186 ? -10.852 -21.344 18.719 1 34.84 186 GLY B N 1
ATOM 3231 C CA . GLY B 1 186 ? -10.219 -21.531 20.016 1 34.84 186 GLY B CA 1
ATOM 3232 C C . GLY B 1 186 ? -9.523 -22.875 20.141 1 34.84 186 GLY B C 1
ATOM 3233 O O . GLY B 1 186 ? -8.781 -23.109 21.094 1 34.84 186 GLY B O 1
ATOM 3234 N N . ASP B 1 187 ? -10.289 -23.922 19.953 1 37.69 187 ASP B N 1
ATOM 3235 C CA . ASP B 1 187 ? -9.797 -25.219 20.406 1 37.69 187 ASP B CA 1
ATOM 3236 C C . ASP B 1 187 ? -8.609 -25.688 19.562 1 37.69 187 ASP B C 1
ATOM 3238 O O . ASP B 1 187 ? -8.297 -26.875 19.531 1 37.69 187 ASP B O 1
ATOM 3242 N N . GLY B 1 188 ? -7.727 -24.891 19.062 1 38.59 188 GLY B N 1
ATOM 3243 C CA . GLY B 1 188 ? -6.539 -25.234 18.297 1 38.59 188 GLY B CA 1
ATOM 3244 C C . GLY B 1 188 ? -6.844 -25.625 16.859 1 38.59 188 GLY B C 1
ATOM 3245 O O . GLY B 1 188 ? -5.93 -25.922 16.094 1 38.59 188 GLY B O 1
ATOM 3246 N N . THR B 1 189 ? -8.055 -26.297 16.656 1 31.67 189 THR B N 1
ATOM 3247 C CA . THR B 1 189 ? -8.367 -26.734 15.297 1 31.67 189 THR B CA 1
ATOM 3248 C C . THR B 1 189 ? -8.82 -25.547 14.438 1 31.67 189 THR B C 1
ATOM 3250 O O . THR B 1 189 ? -9.539 -24.672 14.906 1 31.67 189 THR B O 1
ATOM 3253 N N . THR B 1 190 ? -7.98 -25.156 13.531 1 33.75 190 THR B N 1
ATOM 3254 C CA . THR B 1 190 ? -8.328 -24.203 12.484 1 33.75 190 THR B CA 1
ATOM 3255 C C . THR B 1 190 ? -9.609 -24.625 11.766 1 33.75 190 THR B C 1
ATOM 3257 O O . THR B 1 190 ? -9.68 -25.734 11.227 1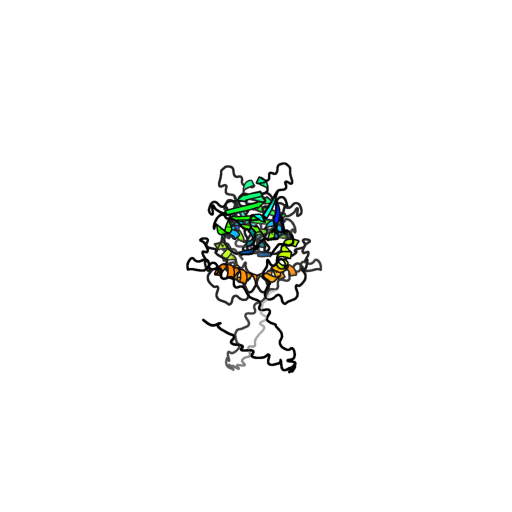 33.75 190 THR B O 1
ATOM 3260 N N . ARG B 1 191 ? -10.82 -24.422 12.391 1 32 191 ARG B N 1
ATOM 3261 C CA . ARG B 1 191 ? -11.992 -24.75 11.586 1 32 191 ARG B CA 1
ATOM 3262 C C . ARG B 1 191 ? -12.336 -23.609 10.633 1 32 191 ARG B C 1
ATOM 3264 O O . ARG B 1 191 ? -12.453 -22.453 11.055 1 32 191 ARG B O 1
ATOM 3271 N N . ILE B 1 192 ? -12 -23.75 9.469 1 33.56 192 ILE B N 1
ATOM 3272 C CA . ILE B 1 192 ? -12.406 -22.891 8.367 1 33.56 192 ILE B CA 1
ATOM 3273 C C . ILE B 1 192 ? -13.883 -23.109 8.055 1 33.56 192 ILE B C 1
ATOM 3275 O O . ILE B 1 192 ? -14.289 -24.234 7.734 1 33.56 192 ILE B O 1
ATOM 3279 N N . GLU B 1 193 ? -14.773 -22.484 8.844 1 30.38 193 GLU B N 1
ATOM 3280 C CA . GLU B 1 193 ? -16.156 -22.656 8.406 1 30.38 193 GLU B CA 1
ATOM 3281 C C . GLU B 1 193 ? -16.484 -21.75 7.219 1 30.38 193 GLU B C 1
ATOM 3283 O O . GLU B 1 193 ? -16.281 -20.531 7.297 1 30.38 193 GLU B O 1
ATOM 3288 N N . PHE B 1 194 ? -16.266 -22.219 6.008 1 30.17 194 PHE B N 1
ATOM 3289 C CA . PHE B 1 194 ? -16.688 -21.531 4.789 1 30.17 194 PHE B CA 1
ATOM 3290 C C . PHE B 1 194 ? -18.203 -21.562 4.652 1 30.17 194 PHE B C 1
ATOM 3292 O O . PHE B 1 194 ? -18.844 -22.578 4.91 1 30.17 194 PHE B O 1
ATOM 3299 N N . GLU B 1 195 ? -18.812 -20.531 5.094 1 29.47 195 GLU B N 1
ATOM 3300 C CA . GLU B 1 195 ? -20.234 -20.484 4.766 1 29.47 195 GLU B CA 1
ATOM 3301 C C . GLU B 1 195 ? -20.453 -20.5 3.254 1 29.47 195 GLU B C 1
ATOM 3303 O O . GLU B 1 195 ? -19.984 -19.609 2.547 1 29.47 195 GLU B O 1
ATOM 3308 N N . ILE B 1 196 ? -20.578 -21.641 2.668 1 28.86 196 ILE B N 1
ATOM 3309 C CA . ILE B 1 196 ? -21.094 -21.812 1.312 1 28.86 196 ILE B CA 1
ATOM 3310 C C . ILE B 1 196 ? -22.516 -21.266 1.22 1 28.86 196 ILE B C 1
ATOM 3312 O O . ILE B 1 196 ? -23.422 -21.75 1.895 1 28.86 196 ILE B O 1
ATOM 3316 N N . ILE B 1 197 ? -22.625 -20.031 0.956 1 27.55 197 ILE B N 1
ATOM 3317 C CA . ILE B 1 197 ? -23.969 -19.516 0.703 1 27.55 197 ILE B CA 1
ATOM 3318 C C . ILE B 1 197 ? -24.562 -20.203 -0.527 1 27.55 197 ILE B C 1
ATOM 3320 O O . ILE B 1 197 ? -24.031 -20.062 -1.635 1 27.55 197 ILE B O 1
ATOM 3324 N N . GLU B 1 198 ? -25.219 -21.297 -0.363 1 25.88 198 GLU B N 1
ATOM 3325 C CA . GLU B 1 198 ? -26.047 -21.906 -1.39 1 25.88 198 GLU B CA 1
ATOM 3326 C C . GLU B 1 198 ? -27.172 -20.969 -1.816 1 25.88 198 GLU B C 1
ATOM 3328 O O . GLU B 1 198 ? -28 -20.562 -0.993 1 25.88 198 GLU B O 1
ATOM 3333 N N . TYR B 1 199 ? -26.953 -20.125 -2.801 1 27.41 199 TYR B N 1
ATOM 3334 C CA . TYR B 1 199 ? -28.062 -19.453 -3.443 1 27.41 199 TYR B CA 1
ATOM 3335 C C . TYR B 1 199 ? -29.062 -20.453 -4.02 1 27.41 199 TYR B C 1
ATOM 3337 O O . TYR B 1 199 ? -28.703 -21.266 -4.879 1 27.41 199 TYR B O 1
ATOM 3345 N N . ASN B 1 200 ? -29.922 -20.953 -3.172 1 26.67 200 ASN B N 1
ATOM 3346 C CA . ASN B 1 200 ? -31.062 -21.688 -3.715 1 26.67 200 ASN B CA 1
ATOM 3347 C C . ASN B 1 200 ? -31.844 -20.844 -4.715 1 26.67 200 ASN B C 1
ATOM 3349 O O . ASN B 1 200 ? -32.312 -19.75 -4.379 1 26.67 200 ASN B O 1
ATOM 3353 N N . GLU B 1 201 ? -31.609 -20.891 -5.953 1 27.84 201 GLU B N 1
ATOM 3354 C CA . GLU B 1 201 ? -32.5 -20.438 -7.023 1 27.84 201 GLU B CA 1
ATOM 3355 C C . GLU B 1 201 ? -33.906 -20.938 -6.812 1 27.84 201 GLU B C 1
ATOM 3357 O O . GLU B 1 201 ? -34.281 -22.047 -7.25 1 27.84 201 GLU B O 1
ATOM 3362 N N . GLY B 1 202 ? -34.438 -21.016 -5.578 1 28.31 202 GLY B N 1
ATOM 3363 C CA . GLY B 1 202 ? -35.781 -21.562 -5.43 1 28.31 202 GLY B CA 1
ATOM 3364 C C . GLY B 1 202 ? -36.812 -20.797 -6.23 1 28.31 202 GLY B C 1
ATOM 3365 O O . GLY B 1 202 ? -38.031 -21.031 -6.082 1 28.31 202 GLY B O 1
ATOM 3366 N N . GLY B 1 203 ? -36.688 -19.578 -6.688 1 27.05 203 GLY B N 1
ATOM 3367 C CA . GLY B 1 203 ? -37.969 -18.891 -6.719 1 27.05 203 GLY B CA 1
ATOM 3368 C C . GLY B 1 203 ? -38.969 -19.516 -7.688 1 27.05 203 GLY B C 1
ATOM 3369 O O . GLY B 1 203 ? -40.062 -19.016 -7.875 1 27.05 203 GLY B O 1
ATOM 3370 N N . GLY B 1 204 ? -38.625 -20.016 -8.875 1 26.47 204 GLY B N 1
ATOM 3371 C CA . GLY B 1 204 ? -39.719 -19.922 -9.812 1 26.47 204 GLY B CA 1
ATOM 3372 C C . GLY B 1 204 ? -40.969 -20.641 -9.336 1 26.47 204 GLY B C 1
ATOM 3373 O O . GLY B 1 204 ? -40.875 -21.609 -8.57 1 26.47 204 GLY B O 1
ATOM 3374 N N . GLY B 1 205 ? -42.188 -20 -9.336 1 24.97 205 GLY B N 1
ATOM 3375 C CA . GLY B 1 205 ? -43.625 -20.062 -9.219 1 24.97 205 GLY B CA 1
ATOM 3376 C C . GLY B 1 205 ? -44.219 -21.312 -9.828 1 24.97 205 GLY B C 1
ATOM 3377 O O . GLY B 1 205 ? -43.719 -21.828 -10.828 1 24.97 205 GLY B O 1
ATOM 3378 N N . GLY B 1 206 ? -44.969 -22.188 -9.039 1 25.06 206 GLY B N 1
ATOM 3379 C CA . GLY B 1 206 ? -45.75 -23.391 -8.898 1 25.06 206 GLY B CA 1
ATOM 3380 C C . GLY B 1 206 ? -46.844 -23.516 -9.938 1 25.06 206 GLY B C 1
ATOM 3381 O O . GLY B 1 206 ? -47.688 -24.438 -9.883 1 25.06 206 GLY B O 1
ATOM 3382 N N . GLY B 1 207 ? -47.25 -22.422 -10.609 1 23.52 207 GLY B N 1
ATOM 3383 C CA . GLY B 1 207 ? -48.656 -22.516 -10.883 1 23.52 207 GLY B CA 1
ATOM 3384 C C . GLY B 1 207 ? -49 -23.656 -11.82 1 23.52 207 GLY B C 1
ATOM 3385 O O . GLY B 1 207 ? -50.188 -23.844 -12.172 1 23.52 207 GLY B O 1
ATOM 3386 N N . GLY B 1 208 ? -48.125 -24.156 -12.648 1 21.03 208 GLY B N 1
ATOM 3387 C CA . GLY B 1 208 ? -48.875 -24.641 -13.797 1 21.03 208 GLY B CA 1
ATOM 3388 C C . GLY B 1 208 ? -49.781 -25.797 -13.469 1 21.03 208 GLY B C 1
ATOM 3389 O O . GLY B 1 208 ? -49.469 -26.609 -12.586 1 21.03 208 GLY B O 1
ATOM 3390 N N . GLY B 1 209 ? -51.125 -25.766 -13.641 1 21.89 209 GLY B N 1
ATOM 3391 C CA . GLY B 1 209 ? -52.344 -26.531 -13.609 1 21.89 209 GLY B CA 1
ATOM 3392 C C . GLY B 1 209 ? -52.281 -27.828 -14.383 1 21.89 209 GLY B C 1
ATOM 3393 O O . GLY B 1 209 ? -53.312 -28.453 -14.672 1 21.89 209 GLY B O 1
ATOM 3394 N N . GLY B 1 210 ? -51.125 -28.422 -14.617 1 18.62 210 GLY B N 1
ATOM 3395 C CA . GLY B 1 210 ? -51.375 -29.453 -15.625 1 18.62 210 GLY B CA 1
ATOM 3396 C C . GLY B 1 210 ? -52.406 -30.453 -15.188 1 18.62 210 GLY B C 1
ATOM 3397 O O . GLY B 1 210 ? -52.656 -30.641 -13.992 1 18.62 210 GLY B O 1
ATOM 3398 N N . GLY B 1 211 ? -53.312 -30.938 -16.094 1 19.5 211 GLY B N 1
ATOM 3399 C CA . GLY B 1 211 ? -54.469 -31.766 -16.422 1 19.5 211 GLY B CA 1
ATOM 3400 C C . GLY B 1 211 ? -54.312 -33.219 -16.031 1 19.5 211 GLY B C 1
ATOM 3401 O O . GLY B 1 211 ? -53.188 -33.656 -15.805 1 19.5 211 GLY B O 1
ATOM 3402 N N . GLU B 1 212 ? -55.375 -33.938 -15.672 1 19.33 212 GLU B N 1
ATOM 3403 C CA . GLU B 1 212 ? -55.906 -35.156 -15.094 1 19.33 212 GLU B CA 1
ATOM 3404 C C . GLU B 1 212 ? -55.562 -36.375 -15.93 1 19.33 212 GLU B C 1
ATOM 3406 O O . GLU B 1 212 ? -56.062 -37.469 -15.703 1 19.33 212 GLU B O 1
ATOM 3411 N N . ALA B 1 213 ? -54.375 -36.438 -16.578 1 19.12 213 ALA B N 1
ATOM 3412 C CA . ALA B 1 213 ? -54.625 -37.531 -17.5 1 19.12 213 ALA B CA 1
ATOM 3413 C C . ALA B 1 213 ? -54.812 -38.844 -16.75 1 19.12 213 ALA B C 1
ATOM 3415 O O . ALA B 1 213 ? -54.031 -39.188 -15.844 1 19.12 213 ALA B O 1
ATOM 3416 N N . GLU B 1 214 ? -55.875 -39.656 -16.938 1 17.55 214 GLU B N 1
ATOM 3417 C CA . GLU B 1 214 ? -56.656 -40.781 -16.484 1 17.55 214 GLU B CA 1
ATOM 3418 C C . GLU B 1 214 ? -55.906 -42.094 -16.734 1 17.55 214 GLU B C 1
ATOM 3420 O O . GLU B 1 214 ? -56.281 -43.156 -16.156 1 17.55 214 GLU B O 1
ATOM 3425 N N . ASP B 1 215 ? -54.875 -42.312 -17.656 1 18.3 215 ASP B N 1
ATOM 3426 C CA . ASP B 1 215 ? -55.25 -43.562 -18.312 1 18.3 215 ASP B CA 1
ATOM 3427 C C . ASP B 1 215 ? -54.969 -44.75 -17.406 1 18.3 215 ASP B C 1
ATOM 3429 O O . ASP B 1 215 ? -53.938 -44.812 -16.75 1 18.3 215 ASP B O 1
ATOM 3433 N N . SER B 1 216 ? -55.844 -45.781 -17.188 1 18.34 216 SER B N 1
ATOM 3434 C CA . SER B 1 216 ? -56.312 -46.938 -16.438 1 18.34 216 SER B CA 1
ATOM 3435 C C . SER B 1 216 ? -55.5 -48.188 -16.766 1 18.34 216 SER B C 1
ATOM 3437 O O . SER B 1 216 ? -55.562 -49.188 -16.047 1 18.34 216 SER B O 1
ATOM 3439 N N . SER B 1 217 ? -54.75 -48.438 -17.922 1 18.16 217 SER B N 1
ATOM 3440 C CA . SER B 1 217 ? -55.031 -49.812 -18.406 1 18.16 217 SER B CA 1
ATOM 3441 C C . SER B 1 217 ? -54.25 -50.844 -17.625 1 18.16 217 SER B C 1
ATOM 3443 O O . SER B 1 217 ? -53.094 -50.594 -17.219 1 18.16 217 SER B O 1
ATOM 3445 N N . THR B 1 218 ? -54.75 -52.094 -17.25 1 19.36 218 THR B N 1
ATOM 3446 C CA . THR B 1 218 ? -54.844 -53.281 -16.406 1 19.36 218 THR B CA 1
ATOM 3447 C C . THR B 1 218 ? -53.875 -54.375 -16.875 1 19.36 218 THR B C 1
ATOM 3449 O O . THR B 1 218 ? -53.531 -55.25 -16.094 1 19.36 218 THR B O 1
ATOM 3452 N N . PRO B 1 219 ? -53.062 -54.438 -18.094 1 17.12 219 PRO B N 1
ATOM 3453 C CA . PRO B 1 219 ? -53.281 -55.781 -18.625 1 17.12 219 PRO B CA 1
ATOM 3454 C C . PRO B 1 219 ? -52.562 -56.844 -17.812 1 17.12 219 PRO B C 1
ATOM 3456 O O . PRO B 1 219 ? -51.75 -56.531 -16.938 1 17.12 219 PRO B O 1
ATOM 3459 N N . SER B 1 220 ? -51.812 -57.906 -18.656 1 18.36 220 SER B N 1
ATOM 3460 C CA . SER B 1 220 ? -51.969 -59.344 -18.953 1 18.36 220 SER B CA 1
ATOM 3461 C C . SER B 1 220 ? -50.875 -60.156 -18.281 1 18.36 220 SER B C 1
ATOM 3463 O O . SER B 1 220 ? -49.812 -59.594 -17.891 1 18.36 220 SER B O 1
ATOM 3465 N N . ALA B 1 221 ? -50.688 -61.531 -18.594 1 19.41 221 ALA B N 1
ATOM 3466 C CA . ALA B 1 221 ? -50.656 -62.906 -18.062 1 19.41 221 ALA B CA 1
ATOM 3467 C C . ALA B 1 221 ? -49.25 -63.5 -18.172 1 19.41 221 ALA B C 1
ATOM 3469 O O . ALA B 1 221 ? -49 -64.625 -17.703 1 19.41 221 ALA B O 1
ATOM 3470 N N . ALA B 1 222 ? -48.125 -62.875 -18.75 1 19.83 222 ALA B N 1
ATOM 3471 C CA . ALA B 1 222 ? -47.469 -63.906 -19.531 1 19.83 222 ALA B CA 1
ATOM 3472 C C . ALA B 1 222 ? -46.719 -64.875 -18.625 1 19.83 222 ALA B C 1
ATOM 3474 O O . ALA B 1 222 ? -46 -64.5 -17.703 1 19.83 222 ALA B O 1
ATOM 3475 N N . GLY B 1 223 ? -46.844 -66.25 -18.844 1 18.14 223 GLY B N 1
ATOM 3476 C CA . GLY B 1 223 ? -46.719 -67.562 -18.25 1 18.14 223 GLY B CA 1
ATOM 3477 C C . GLY B 1 223 ? -45.281 -68.062 -18.188 1 18.14 223 GLY B C 1
ATOM 3478 O O . GLY B 1 223 ? -44.812 -68.438 -17.109 1 18.14 223 GLY B O 1
ATOM 3479 N N . ASN B 1 224 ? -44.656 -68.812 -19.234 1 18.73 224 ASN B N 1
ATOM 3480 C CA . ASN B 1 224 ? -44.312 -70.25 -19.203 1 18.73 224 ASN B CA 1
ATOM 3481 C C . ASN B 1 224 ? -42.906 -70.438 -18.719 1 18.73 224 ASN B C 1
ATOM 3483 O O . ASN B 1 224 ? -42.094 -69.5 -18.672 1 18.73 224 ASN B O 1
ATOM 3487 N N . GLY B 1 225 ? -42.125 -71.688 -19.188 1 19.7 225 GLY B N 1
ATOM 3488 C CA . GLY B 1 225 ? -41.688 -73.062 -18.891 1 19.7 225 GLY B CA 1
ATOM 3489 C C . GLY B 1 225 ? -40.188 -73.188 -18.922 1 19.7 225 GLY B C 1
ATOM 3490 O O . GLY B 1 225 ? -39.5 -72.5 -19.625 1 19.7 225 GLY B O 1
ATOM 3491 N N . LYS B 1 226 ? -39.562 -74 -17.938 1 24.45 226 LYS B N 1
ATOM 3492 C CA . LYS B 1 226 ? -38.281 -74.375 -17.375 1 24.45 226 LYS B CA 1
ATOM 3493 C C . LYS B 1 226 ? -37.531 -75.312 -18.328 1 24.45 226 LYS B C 1
ATOM 3495 O O . LYS B 1 226 ? -36.688 -76.125 -17.906 1 24.45 226 LYS B O 1
ATOM 3500 N N . ARG B 1 227 ? -37.219 -75.25 -19.516 1 22.05 227 ARG B N 1
ATOM 3501 C CA . ARG B 1 227 ? -36.719 -76.375 -20.281 1 22.05 227 ARG B CA 1
ATOM 3502 C C . ARG B 1 227 ? -35.344 -76.812 -19.797 1 22.05 227 ARG B C 1
ATOM 3504 O O . ARG B 1 227 ? -34.406 -76 -19.859 1 22.05 227 ARG B O 1
ATOM 3511 N N . LYS B 1 228 ? -35.344 -77.938 -18.906 1 27.03 228 LYS B N 1
ATOM 3512 C CA . LYS B 1 228 ? -34.25 -78.75 -18.391 1 27.03 228 LYS B CA 1
ATOM 3513 C C . LYS B 1 228 ? -33.469 -79.438 -19.531 1 27.03 228 LYS B C 1
ATOM 3515 O O . LYS B 1 228 ? -34 -80.438 -20.125 1 27.03 228 LYS B O 1
ATOM 3520 N N . LEU B 1 229 ? -32.938 -79.062 -20.375 1 19.22 229 LEU B N 1
ATOM 3521 C CA . LEU B 1 229 ? -32.438 -79.812 -21.516 1 19.22 229 LEU B CA 1
ATOM 3522 C C . LEU B 1 229 ? -31.5 -80.875 -21.047 1 19.22 229 LEU B C 1
ATOM 3524 O O . LEU B 1 229 ? -30.906 -80.812 -19.969 1 19.22 229 LEU B O 1
ATOM 3528 N N . GLY B 1 230 ? -30.672 -81.438 -21.844 1 19.45 230 GLY B N 1
ATOM 3529 C CA . GLY B 1 230 ? -30.391 -82.625 -22.641 1 19.45 230 GLY B CA 1
ATOM 3530 C C . GLY B 1 230 ? -29.312 -83.5 -22.031 1 19.45 230 GLY B C 1
ATOM 3531 O O . GLY B 1 230 ? -29.562 -84.688 -21.719 1 19.45 230 GLY B O 1
ATOM 3532 N N . ASP B 1 231 ? -28.078 -83.812 -22.453 1 21.3 231 ASP B N 1
ATOM 3533 C CA . ASP B 1 231 ? -27.625 -85 -23.141 1 21.3 231 ASP B CA 1
ATOM 3534 C C . ASP B 1 231 ? -27.172 -86.062 -22.141 1 21.3 231 ASP B C 1
ATOM 3536 O O . ASP B 1 231 ? -26.891 -85.75 -20.984 1 21.3 231 ASP B O 1
ATOM 3540 N N . ARG B 1 232 ? -26.516 -87.312 -22.641 1 21.05 232 ARG B N 1
ATOM 3541 C CA . ARG B 1 232 ? -26.344 -88.688 -23.188 1 21.05 232 ARG B CA 1
ATOM 3542 C C . ARG B 1 232 ? -25.25 -89.438 -22.422 1 21.05 232 ARG B C 1
ATOM 3544 O O . ARG B 1 232 ? -25.438 -90.625 -22.047 1 21.05 232 ARG B O 1
ATOM 3551 N N . ASP B 1 233 ? -23.969 -89.625 -22.844 1 25.28 233 ASP B N 1
ATOM 3552 C CA . ASP B 1 233 ? -23.312 -90.875 -23.062 1 25.28 233 ASP B CA 1
ATOM 3553 C C . ASP B 1 233 ? -22.844 -91.5 -21.75 1 25.28 233 ASP B C 1
ATOM 3555 O O . ASP B 1 233 ? -22.688 -90.812 -20.75 1 25.28 233 ASP B O 1
ATOM 3559 N N . ASP B 1 234 ? -21.797 -92.688 -21.828 1 24.28 234 ASP B N 1
ATOM 3560 C CA . ASP B 1 234 ? -21.234 -93.875 -21.141 1 24.28 234 ASP B CA 1
ATOM 3561 C C . ASP B 1 234 ? -20.391 -93.438 -19.938 1 24.28 234 ASP B C 1
ATOM 3563 O O . ASP B 1 234 ? -19.656 -92.438 -20.016 1 24.28 234 ASP B O 1
#

Nearest PDB structures (foldseek):
  3mao-assembly1_A  TM=4.658E-01  e=3.467E-01  Homo sapiens
  7abi-assembly1_F  TM=2.745E-01  e=3.380E+00  Homo sapiens
  8qzs-assembly1_8  TM=2.465E-01  e=3.188E+00  Homo sapiens
  8qo9-assembly1_8  TM=2.421E-01  e=3.380E+00  Homo sapiens
  7vpx-assembly1_B  TM=2.820E-01  e=9.667E+00  Homo sapiens

Sequence (468 aa):
MSFERPLRGSCACHRNQYFIRAPQDADEIAQVLFGTDSFHRASLATPLSAHIRIPLTWYHSATYALYPDETAAQIRRVYENPLEGHSRRQFCGFCGTPLTYWSEEPRAEADYIQVTMGSLCREDLGDLEDLGLIPASPSALQPVTTATTITTGGRETTSIPWFDSIVEGSSLGGRLRTTKGTRRSGDGTTRIEFEIIEYNEGGGGGGGGGGEAEDSSTPSAAGNGKRKLGDRDDMSFERPLRGSCACHRNQYFIRAPQDADEIAQVLFGTDSFHRASLATPLSAHIRIPLTWYHSATYALYPDETAAQIRRVYENPLEGHSRRQFCGFCGTPLTYWSEEPRAEADYIQVTMGSLCREDLGDLEDLGLIPASPSALQPVTTATTITTGGRETTSIPWFDSIVEGSSLGGRLRTTKGTRRSGDGTTRIEFEIIEYNEGGGGGGGGGGEAEDSSTPSAAGNGKRKLGDRDD

Secondary structure (DSSP, 8-state):
---SS-EEEE-TTSSEEEEE---TT-----EEEEE--HHHHHHH-SSSEEEEEEEGGGEEEEE--SSTT--HHHHEEEE--TTTSSEEEEEETTT--EEEEEESSSGGGTTEEEEEGGGB-HHHHHTTTTTT-S---S-TTS-------EEETTEEE---HHHHHHHTTSHHHHHHHHHHHHTT-TTS----------------------------------------------/---SS-EEEE-TTSSEEEEE---TT-----EEEEE--HHHHHHH-SSSEEEEEEEGGGEEEEE--SSTT--HHHHEEEE--TTTSSEEEEEETTT--EEEEEESSSGGGTTEEEEEGGGB-HHHHHTTTTTT-S---S-TTS-------EEETTEEE---HHHHHHHTTSHHHHHHHHHHHHTT-TTS---------------S------------------------------

Organism: Cryphonectria parasitica (strain ATCC 38755 / EP155) (NCBI:txid660469)

pLDDT: mean 71.05, std 29.62, range [17.12, 98.88]

Foldseek 3Di:
DFPPDWFWFAFPVRQKIKIFGDDPPDPDDKAWDWDQDPVVCVLVVDRIFIWIKDFPVRIGMDGHDPDPPDDPCQQWPWDDDPVLNFKIWIAGNPPGHTFKIAGPPPVVRNRMIIGGLVRTDLVSSLCCVVVVNDPDDVVPPPPQDPQPQQCFPNNRPGDRSVVLSVCPPHPVNVVVVLVSVLSPPPVPDSDNPDPPPPPPPPPPPDDDDPPPPPDDDDPDDPDDPDDPDDPDDD/DFPPDWFWFAFPVRQKIKIFGDDPPDPDDKAWDWDQDPVVCVLVVDRIFIWIKDFPVRIGMDGHDPDPVDDPCQQWDWDDDPVLNFKIWIAGNPPGHTFKIAGPPPVVRNRMIIGGLVRTDLVSSLCCVVVVNDPDQVVPPPPQDPQPQQCFPNNSPGDRSVVLSVCPPHPVNVVVVLVSVLSPPPVPDSDNPPPPPPPPPPDDDDDDPDDDDDDDDDDDDDDDDDPPDDDDDD